Protein AF-A0A1Y1RI11-F1 (afdb_monomer)

Mean predicted aligned error: 17.55 Å

Sequence (446 aa):
MIKKERLPDEAIFAWRTIQKQFAYPVNALGKRIDPAKKSAVAHWKRYGIDHYLDRSLVKKFEADLKRKKKKLIIFSQAVTIPAIAFLLFLLVAFSGSVRDREPRSDSVYPLYSSSYISKCQSLSRAYLTENLISPSPEKEDATGLWHYPALALVSRLTGRELILYERHQPYRRTFKNISEMTGLDGYYFAALFHAESDLRHTVLTSNGKEKLLRSPMNAIGVSQVTQIALDHLNQEIDFYREVIAKREQIRHSYAITGDLDFVEELAKGVGARFIISALAQSASATKRENIDEASDLPEKYRRDPLHLNFRGLTNSEDLCVEISRRLDILRILIGGDQVDMDLLTQDASYAIKVGAAYFYLDYMTLQAAFPQYEEAIVLEMAINSYNAGRGGILRLVDHHGDGWRKYRYKETQIHWNRFNAALNSLKTIEQKLRLPGQSENVVAND

Solvent-accessible surface area (backbone atoms only — not comparable to full-atom values): 25902 Å² total; per-residue (Å²): 140,81,82,86,73,80,76,54,69,68,58,54,51,51,50,53,52,48,52,64,70,65,67,62,80,91,79,76,76,98,75,78,89,55,70,65,61,58,49,50,56,54,52,36,65,74,68,60,51,65,82,80,48,65,68,70,58,55,53,52,54,54,51,52,53,54,55,54,53,60,55,51,55,60,56,44,61,73,52,51,56,61,52,51,54,52,52,53,52,52,54,65,70,58,70,78,76,84,83,90,81,82,90,77,88,77,73,97,63,88,76,75,48,74,66,53,55,50,48,51,53,50,50,55,49,50,55,50,58,72,73,55,85,67,90,73,84,89,72,90,52,97,81,74,71,73,78,72,66,60,69,74,42,58,66,71,46,52,76,67,48,44,54,52,47,64,53,42,58,89,43,48,66,60,31,48,54,50,15,72,70,70,74,46,66,32,58,57,57,54,11,46,24,33,44,65,38,67,52,29,32,54,40,73,44,99,87,69,45,79,38,71,32,62,48,101,78,54,16,41,24,18,34,46,49,29,63,69,56,53,54,50,47,35,49,51,45,50,46,47,53,50,43,60,59,46,39,57,51,46,27,52,50,33,69,72,66,74,42,64,69,62,41,50,65,73,44,62,93,55,35,50,67,52,51,47,25,34,42,72,72,28,91,73,56,78,49,66,71,59,55,57,61,51,64,55,39,52,72,80,42,66,81,41,75,71,38,35,57,46,62,70,56,85,52,44,67,62,43,54,53,48,48,52,51,51,45,51,48,39,28,64,39,43,71,43,80,52,78,53,67,66,51,42,70,72,34,52,69,51,21,43,28,42,33,48,38,52,44,49,53,44,32,51,30,47,41,24,65,42,70,89,53,55,66,74,57,36,50,51,49,25,59,42,14,70,73,61,36,55,73,52,46,53,52,37,38,75,76,43,49,93,58,26,78,80,73,55,55,70,66,43,52,52,40,52,53,40,22,52,55,39,38,54,43,52,54,49,51,53,62,60,59,54,59,93,83,71,64,82,82,67,76,84,72,131

Structure (mmCIF, N/CA/C/O backbone):
data_AF-A0A1Y1RI11-F1
#
_entry.id   AF-A0A1Y1RI11-F1
#
loop_
_atom_site.group_PDB
_atom_site.id
_atom_site.type_symbol
_atom_site.label_atom_id
_atom_site.label_alt_id
_atom_site.label_comp_id
_atom_site.label_asym_id
_atom_site.label_entity_id
_atom_site.label_seq_id
_atom_site.pdbx_PDB_ins_code
_atom_site.Cartn_x
_atom_site.Cartn_y
_atom_site.Cartn_z
_atom_site.occupancy
_atom_site.B_iso_or_equiv
_atom_site.auth_seq_id
_atom_site.auth_comp_id
_atom_site.auth_asym_id
_atom_site.auth_atom_id
_atom_site.pdbx_PDB_model_num
ATOM 1 N N . MET A 1 1 ? -13.666 36.181 -44.962 1.00 31.64 1 MET A N 1
ATOM 2 C CA . MET A 1 1 ? -12.628 35.171 -44.659 1.00 31.64 1 MET A CA 1
ATOM 3 C C . MET A 1 1 ? -11.945 35.552 -43.356 1.00 31.64 1 MET A C 1
ATOM 5 O O . MET A 1 1 ? -11.153 36.481 -43.354 1.00 31.64 1 MET A O 1
ATOM 9 N N . ILE A 1 2 ? -12.294 34.896 -42.249 1.00 28.05 2 ILE A N 1
ATOM 10 C CA . ILE A 1 2 ? -11.611 35.061 -40.958 1.00 28.05 2 ILE A CA 1
ATOM 11 C C . ILE A 1 2 ? -10.685 33.851 -40.812 1.00 28.05 2 ILE A C 1
ATOM 13 O O . ILE A 1 2 ? -11.147 32.715 -40.930 1.00 28.05 2 ILE A O 1
ATOM 17 N N . LYS A 1 3 ? -9.379 34.089 -40.643 1.00 29.19 3 LYS A N 1
ATOM 18 C CA . LYS A 1 3 ? -8.379 33.034 -40.431 1.00 29.19 3 LYS A CA 1
ATOM 19 C C . LYS A 1 3 ? -8.726 32.285 -39.138 1.00 29.19 3 LYS A C 1
ATOM 21 O O . LYS A 1 3 ? -8.859 32.905 -38.089 1.00 29.19 3 LYS A O 1
ATOM 26 N N . LYS A 1 4 ? -8.892 30.959 -39.215 1.00 36.41 4 LYS A N 1
ATOM 27 C CA . LYS A 1 4 ? -8.942 30.086 -38.033 1.00 36.41 4 LYS A CA 1
ATOM 28 C C . LYS A 1 4 ? -7.535 30.029 -37.442 1.00 36.41 4 LYS A C 1
ATOM 30 O O . LYS A 1 4 ? -6.743 29.172 -37.820 1.00 36.41 4 LYS A O 1
ATOM 35 N N . GLU A 1 5 ? -7.213 30.966 -36.561 1.00 40.72 5 GLU A N 1
ATOM 36 C CA . GLU A 1 5 ? -6.027 30.843 -35.722 1.00 40.72 5 GLU A CA 1
ATOM 37 C C . GLU A 1 5 ? -6.281 29.771 -34.661 1.00 40.72 5 GLU A C 1
ATOM 39 O O . GLU A 1 5 ? -7.338 29.711 -34.027 1.00 40.72 5 GLU A O 1
ATOM 44 N N . ARG A 1 6 ? -5.324 28.849 -34.552 1.00 42.50 6 ARG A N 1
ATOM 45 C CA . ARG A 1 6 ? -5.331 27.757 -33.582 1.00 42.50 6 ARG A CA 1
ATOM 46 C C . ARG A 1 6 ? -5.180 28.386 -32.196 1.00 42.50 6 ARG A C 1
ATOM 48 O O . ARG A 1 6 ? -4.258 29.169 -31.987 1.00 42.50 6 ARG A O 1
ATOM 55 N N . LEU A 1 7 ? -6.090 28.077 -31.272 1.00 45.81 7 LEU A N 1
ATOM 56 C CA . LEU A 1 7 ? -5.957 28.524 -29.884 1.00 45.81 7 LEU A CA 1
ATOM 57 C C . LEU A 1 7 ? -4.651 27.957 -29.291 1.00 45.81 7 LEU A C 1
ATOM 59 O O . LEU A 1 7 ? -4.370 26.784 -29.547 1.00 45.81 7 LEU A O 1
ATOM 63 N N . PRO A 1 8 ? -3.887 28.740 -28.505 1.00 51.34 8 PRO A N 1
ATOM 64 C CA . PRO A 1 8 ? -2.728 28.235 -27.773 1.00 51.34 8 PRO A CA 1
ATOM 65 C C . PRO A 1 8 ? -3.121 27.065 -26.869 1.00 51.34 8 PRO A C 1
ATOM 67 O O . PRO A 1 8 ? -4.218 27.056 -26.295 1.00 51.34 8 PRO A O 1
ATOM 70 N N . ASP A 1 9 ? -2.230 26.089 -26.717 1.00 45.44 9 ASP A N 1
ATOM 71 C CA . ASP A 1 9 ? -2.504 24.871 -25.952 1.00 45.44 9 ASP A CA 1
ATOM 72 C C . ASP A 1 9 ? -2.841 25.173 -24.480 1.00 45.44 9 ASP A C 1
ATOM 74 O O . ASP A 1 9 ? -3.672 24.481 -23.883 1.00 45.44 9 ASP A O 1
ATOM 78 N N . GLU A 1 10 ? -2.328 26.274 -23.912 1.00 43.97 10 GLU A N 1
ATOM 79 C CA . GLU A 1 10 ? -2.696 26.705 -22.559 1.00 43.97 10 GLU A CA 1
ATOM 80 C C . GLU A 1 10 ? -4.159 27.169 -22.461 1.00 43.97 10 GLU A C 1
ATOM 82 O O . GLU A 1 10 ? -4.822 26.938 -21.445 1.00 43.97 10 GLU A O 1
ATOM 87 N N . ALA A 1 11 ? -4.707 27.771 -23.522 1.00 42.78 11 ALA A N 1
ATOM 88 C CA . ALA A 1 11 ? -6.108 28.191 -23.578 1.00 42.78 11 ALA A CA 1
ATOM 89 C C . ALA A 1 11 ? -7.049 26.984 -23.724 1.00 42.78 11 ALA A C 1
ATOM 91 O O . ALA A 1 11 ? -8.118 26.944 -23.106 1.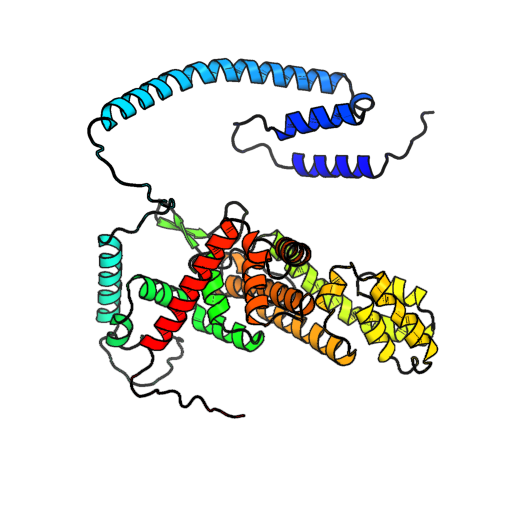00 42.78 11 ALA A O 1
ATOM 92 N N . ILE A 1 12 ? -6.629 25.963 -24.478 1.00 46.91 12 ILE A N 1
ATOM 93 C CA . ILE A 1 12 ? -7.351 24.688 -24.609 1.00 46.91 12 ILE A CA 1
ATOM 94 C C . ILE A 1 12 ? -7.341 23.932 -23.272 1.00 46.91 12 ILE A C 1
ATOM 96 O O . ILE A 1 12 ? -8.374 23.405 -22.844 1.00 46.91 12 ILE A O 1
ATOM 100 N N . PHE A 1 13 ? -6.203 23.913 -22.575 1.00 46.53 13 PHE A N 1
ATOM 101 C CA . PHE A 1 13 ? -6.060 23.295 -21.258 1.00 46.53 13 PHE A CA 1
ATOM 102 C C . PHE A 1 13 ? -6.915 23.993 -20.188 1.00 46.53 13 PHE A C 1
ATOM 104 O O . PHE A 1 13 ? -7.648 23.332 -19.442 1.00 46.53 13 PHE A O 1
ATOM 111 N N . ALA A 1 14 ? -6.903 25.329 -20.154 1.00 45.78 14 ALA A N 1
ATOM 112 C CA . ALA A 1 14 ? -7.751 26.114 -19.259 1.00 45.78 14 ALA A CA 1
ATOM 113 C C . ALA A 1 14 ? -9.247 25.873 -19.535 1.00 45.78 14 ALA A C 1
ATOM 115 O O . ALA A 1 14 ? -10.022 25.652 -18.602 1.00 45.78 14 ALA A O 1
ATOM 116 N N . TRP A 1 15 ? -9.654 25.822 -20.809 1.00 42.56 15 TRP A N 1
ATOM 117 C CA . TRP A 1 15 ? -11.036 25.535 -21.208 1.00 42.56 15 TRP A CA 1
ATOM 118 C C . TRP A 1 15 ? -11.504 24.136 -20.776 1.00 42.56 15 TRP A C 1
ATOM 120 O O . TRP A 1 15 ? -12.591 23.989 -20.212 1.00 42.56 15 TRP A O 1
ATOM 130 N N . ARG A 1 16 ? -10.669 23.105 -20.958 1.00 47.16 16 ARG A N 1
ATOM 131 C CA . ARG A 1 16 ? -10.966 21.728 -20.517 1.00 47.16 16 ARG A CA 1
ATOM 132 C C . ARG A 1 16 ? -11.053 21.604 -18.994 1.00 47.16 16 ARG A C 1
ATOM 134 O O . ARG A 1 16 ? -11.902 20.876 -18.481 1.00 47.16 16 ARG A O 1
ATOM 141 N N . THR A 1 17 ? -10.218 22.345 -18.270 1.00 45.75 17 THR A N 1
ATOM 142 C CA . THR A 1 17 ? -10.241 22.396 -16.799 1.00 45.75 17 THR A CA 1
ATOM 143 C C . THR A 1 17 ? -11.534 23.037 -16.286 1.00 45.75 17 THR A C 1
ATOM 145 O O . THR A 1 17 ? -12.145 22.539 -15.341 1.00 45.75 17 THR A O 1
ATOM 148 N N . ILE A 1 18 ? -12.014 24.080 -16.969 1.00 43.62 18 ILE A N 1
ATOM 149 C CA . ILE A 1 18 ? -13.306 24.718 -16.693 1.00 43.62 18 ILE A CA 1
ATOM 150 C C . ILE A 1 18 ? -14.457 23.747 -16.990 1.00 43.62 18 ILE A C 1
ATOM 152 O O . ILE A 1 18 ? -15.299 23.532 -16.124 1.00 43.62 18 ILE A O 1
ATOM 156 N N . GLN A 1 19 ? -14.488 23.079 -18.147 1.00 44.44 19 GLN A N 1
ATOM 157 C CA . GLN A 1 19 ? -15.544 22.095 -18.434 1.00 44.44 19 GLN A CA 1
ATOM 158 C C . GLN A 1 19 ? -15.631 20.994 -17.363 1.00 44.44 19 GLN A C 1
ATOM 160 O O . GLN A 1 19 ? -16.733 20.659 -16.933 1.00 44.44 19 GLN A O 1
ATOM 165 N N . LYS A 1 20 ? -14.491 20.504 -16.856 1.00 46.25 20 LYS A N 1
ATOM 166 C CA . LYS A 1 20 ? -14.454 19.526 -15.754 1.00 46.25 20 LYS A CA 1
ATOM 167 C C . LYS A 1 20 ? -15.007 20.072 -14.433 1.00 46.25 20 LYS A C 1
ATOM 169 O O . LYS A 1 20 ? -15.707 19.350 -13.731 1.00 46.25 20 LYS A O 1
ATOM 174 N N . GLN A 1 21 ? -14.738 21.333 -14.096 1.00 43.34 21 GLN A N 1
ATOM 175 C CA . GLN A 1 21 ? -15.243 21.943 -12.857 1.00 43.34 21 GLN A CA 1
ATOM 176 C C . GLN A 1 21 ? -16.734 22.311 -12.924 1.00 43.34 21 GLN A C 1
ATOM 178 O O . GLN A 1 21 ? -17.400 22.362 -11.892 1.00 43.34 21 GLN A O 1
ATOM 183 N N . PHE A 1 22 ? -17.271 22.550 -14.123 1.00 40.81 22 PHE A N 1
ATOM 184 C CA . PHE A 1 22 ? -18.671 22.933 -14.334 1.00 40.81 22 PHE A CA 1
ATOM 185 C C . PHE A 1 22 ? -19.595 21.763 -14.727 1.00 40.81 22 PHE A C 1
ATOM 187 O O . PHE A 1 22 ? -20.806 21.962 -14.786 1.00 40.81 22 PHE A O 1
ATOM 194 N N . ALA A 1 23 ? -19.066 20.551 -14.941 1.00 35.94 23 ALA A N 1
ATOM 195 C CA . ALA A 1 23 ? -19.843 19.346 -15.265 1.00 35.94 23 ALA A CA 1
ATOM 196 C C . ALA A 1 23 ? -20.530 18.672 -14.055 1.00 35.94 23 ALA A C 1
ATOM 198 O O . ALA A 1 23 ? -21.203 17.656 -14.221 1.00 35.94 23 ALA A O 1
ATOM 199 N N . TYR A 1 24 ? -20.410 19.222 -12.841 1.00 33.16 24 TYR A N 1
ATOM 200 C CA . TYR A 1 24 ? -21.160 18.726 -11.683 1.00 33.16 24 TYR A CA 1
ATOM 201 C C . TYR A 1 24 ? -22.627 19.184 -11.741 1.00 33.16 24 TYR A C 1
ATOM 203 O O . TYR A 1 24 ? -22.880 20.390 -11.850 1.00 33.16 24 TYR A O 1
ATOM 211 N N . PRO A 1 25 ? -23.614 18.274 -11.626 1.00 33.16 25 PRO A N 1
ATOM 212 C CA . PRO A 1 25 ? -25.012 18.664 -11.610 1.00 33.16 25 PRO A CA 1
ATOM 213 C C . PRO A 1 25 ? -25.291 19.523 -10.375 1.00 33.16 25 PRO A C 1
ATOM 215 O O . PRO A 1 25 ? -25.097 19.121 -9.226 1.00 33.16 25 PRO A O 1
ATOM 218 N N . VAL A 1 26 ? -25.757 20.742 -10.640 1.00 33.34 26 VAL A N 1
ATOM 219 C CA . VAL A 1 26 ? -26.271 21.693 -9.657 1.00 33.34 26 VAL A CA 1
ATOM 220 C C . VAL A 1 26 ? -27.550 21.109 -9.072 1.00 33.34 26 VAL A C 1
ATOM 222 O O . VAL A 1 26 ? -28.627 21.393 -9.570 1.00 33.34 26 VAL A O 1
ATOM 225 N N . ASN A 1 27 ? -27.428 20.269 -8.048 1.00 36.31 27 ASN A N 1
ATOM 226 C CA . ASN A 1 27 ? -28.519 19.897 -7.150 1.00 36.31 27 ASN A CA 1
ATOM 227 C C . ASN A 1 27 ? -27.960 19.350 -5.829 1.00 36.31 27 ASN A C 1
ATOM 229 O O . ASN A 1 27 ? -28.161 18.198 -5.474 1.00 36.31 27 ASN A O 1
ATOM 233 N N . ALA A 1 28 ? -27.262 20.201 -5.079 1.00 30.55 28 ALA A N 1
ATOM 234 C CA . ALA A 1 28 ? -27.212 20.106 -3.622 1.00 30.55 28 ALA A CA 1
ATOM 235 C C . ALA A 1 28 ? -26.715 21.433 -3.036 1.00 30.55 28 ALA A C 1
ATOM 237 O O . ALA A 1 28 ? -25.618 21.890 -3.334 1.00 30.55 28 ALA A O 1
ATOM 238 N N . LEU A 1 29 ? -27.542 22.025 -2.173 1.00 28.88 29 LEU A N 1
ATOM 239 C CA . LEU A 1 29 ? -27.192 23.067 -1.203 1.00 28.88 29 LEU A CA 1
ATOM 240 C C . LEU A 1 29 ? -26.699 24.404 -1.779 1.00 28.88 29 LEU A C 1
ATOM 242 O O . LEU A 1 29 ? -25.514 24.720 -1.862 1.00 28.88 29 LEU A O 1
ATOM 246 N N . GLY A 1 30 ? -27.668 25.286 -2.029 1.00 35.22 30 GLY A N 1
ATOM 247 C CA . GLY A 1 30 ? -27.414 26.717 -2.057 1.00 35.22 30 GLY A CA 1
ATOM 248 C C . GLY A 1 30 ? -26.864 27.187 -0.712 1.00 35.22 30 GLY A C 1
ATOM 249 O O . GLY A 1 30 ? -27.616 27.297 0.249 1.00 35.22 30 GLY A O 1
ATOM 250 N N . LYS A 1 31 ? -25.563 27.477 -0.651 1.00 43.19 31 LYS A N 1
ATOM 251 C CA . LYS A 1 31 ? -24.920 28.414 0.283 1.00 43.19 31 LYS A CA 1
ATOM 252 C C . LYS A 1 31 ? -23.450 28.571 -0.120 1.00 43.19 31 LYS A C 1
ATOM 254 O O . LYS A 1 31 ? -22.761 27.591 -0.348 1.00 43.19 31 LYS A O 1
ATOM 259 N N . ARG A 1 32 ? -22.997 29.830 -0.124 1.00 38.59 32 ARG A N 1
ATOM 260 C CA . ARG A 1 32 ? -21.660 30.352 -0.480 1.00 38.59 32 ARG A CA 1
ATOM 261 C C . ARG A 1 32 ? -21.431 30.605 -1.975 1.00 38.59 32 ARG A C 1
ATOM 263 O O . ARG A 1 32 ? -21.347 29.712 -2.807 1.00 38.59 32 ARG A O 1
ATOM 270 N N . ILE A 1 33 ? -21.303 31.892 -2.300 1.00 38.97 33 ILE A N 1
ATOM 271 C CA . ILE A 1 33 ? -20.637 32.341 -3.522 1.00 38.97 33 ILE A CA 1
ATOM 272 C C . ILE A 1 33 ? -19.152 32.044 -3.311 1.00 38.97 33 ILE A C 1
ATOM 274 O O . ILE A 1 33 ? -18.509 32.660 -2.465 1.00 38.97 33 ILE A O 1
ATOM 278 N N . ASP A 1 34 ? -18.671 31.051 -4.041 1.00 49.34 34 ASP A N 1
ATOM 279 C CA . ASP A 1 34 ? -17.323 30.501 -3.983 1.00 49.34 34 ASP A CA 1
ATOM 280 C C . ASP A 1 34 ? -16.234 31.569 -4.273 1.00 49.34 34 ASP A C 1
ATOM 282 O O . ASP A 1 34 ? -16.323 32.259 -5.299 1.00 49.34 34 ASP A O 1
ATOM 286 N N . PRO A 1 35 ? -15.205 31.729 -3.412 1.00 43.28 35 PRO A N 1
ATOM 287 C CA . PRO A 1 35 ? -14.002 32.520 -3.695 1.00 43.28 35 PRO A CA 1
ATOM 288 C C . PRO A 1 35 ? -13.343 32.181 -5.041 1.00 43.28 35 PRO A C 1
ATOM 290 O O . PRO A 1 35 ? -12.805 33.079 -5.698 1.00 43.28 35 PRO A O 1
ATOM 293 N N . ALA A 1 36 ? -13.471 30.934 -5.511 1.00 44.22 36 ALA A N 1
ATOM 294 C CA . ALA A 1 36 ? -12.969 30.494 -6.811 1.00 44.22 36 ALA A CA 1
ATOM 295 C C . ALA A 1 36 ? -13.606 31.260 -7.983 1.00 44.22 36 ALA A C 1
ATOM 297 O O . ALA A 1 36 ? -12.932 31.554 -8.968 1.00 44.22 36 ALA A O 1
ATOM 298 N N . LYS A 1 37 ? -14.871 31.693 -7.864 1.00 44.69 37 LYS A N 1
ATOM 299 C CA . LYS A 1 37 ? -15.561 32.449 -8.928 1.00 44.69 37 LYS A CA 1
ATOM 300 C C . LYS A 1 37 ? -15.067 33.889 -9.052 1.00 44.69 37 LYS A C 1
ATOM 302 O O . LYS A 1 37 ? -15.030 34.426 -10.154 1.00 44.69 37 LYS A O 1
ATOM 307 N N . LYS A 1 38 ? -14.660 34.520 -7.944 1.00 47.56 38 LYS A N 1
ATOM 308 C CA . LYS A 1 38 ? -14.010 35.844 -7.986 1.00 47.56 38 LYS A CA 1
ATOM 309 C C . LYS A 1 38 ? -12.581 35.747 -8.516 1.00 47.56 38 LYS A C 1
ATOM 311 O O . LYS A 1 38 ? -12.176 36.612 -9.287 1.00 47.56 38 LYS A O 1
ATOM 316 N N . SER A 1 39 ? -11.862 34.688 -8.136 1.00 50.56 39 SER A N 1
ATOM 317 C CA . SER A 1 39 ? -10.521 34.394 -8.646 1.00 50.56 39 SER A CA 1
ATOM 318 C C . SER A 1 39 ? -10.540 34.151 -10.158 1.00 50.56 39 SER A C 1
ATOM 320 O O . SER A 1 39 ? -9.776 34.781 -10.877 1.00 50.56 39 SER A O 1
ATOM 322 N N . ALA A 1 40 ? -11.494 33.363 -10.667 1.00 46.81 40 ALA A N 1
ATOM 323 C CA . ALA A 1 40 ? -11.649 33.097 -12.097 1.00 46.81 40 ALA A CA 1
ATOM 324 C C . ALA A 1 40 ? -11.901 34.372 -12.921 1.00 46.81 40 ALA A C 1
ATOM 326 O O . ALA A 1 40 ? -11.272 34.559 -13.954 1.00 46.81 40 ALA A O 1
ATOM 327 N N . VAL A 1 41 ? -12.743 35.299 -12.447 1.00 48.81 41 VAL A N 1
ATOM 328 C CA . VAL A 1 41 ? -12.997 36.575 -13.149 1.00 48.81 41 VAL A CA 1
ATOM 329 C C . VAL A 1 41 ? -11.770 37.499 -13.127 1.00 48.81 41 VAL A C 1
ATOM 331 O O . VAL A 1 41 ? -11.482 38.160 -14.125 1.00 48.81 41 VAL A O 1
ATOM 334 N N . ALA A 1 42 ? -11.024 37.538 -12.018 1.00 53.44 42 ALA A N 1
ATOM 335 C CA . ALA A 1 42 ? -9.758 38.272 -11.947 1.00 53.44 42 ALA A CA 1
ATOM 336 C C . ALA A 1 42 ? -8.693 37.647 -12.868 1.00 53.44 42 ALA A C 1
ATOM 338 O O . ALA A 1 42 ? -7.952 38.363 -13.540 1.00 53.44 42 ALA A O 1
ATOM 339 N N . HIS A 1 43 ? -8.673 36.316 -12.954 1.00 45.50 43 HIS A N 1
ATOM 340 C CA . HIS A 1 43 ? -7.802 35.556 -13.839 1.00 45.50 43 HIS A CA 1
ATOM 341 C C . HIS A 1 43 ? -8.185 35.742 -15.317 1.00 45.50 43 HIS A C 1
ATOM 343 O O . HIS A 1 43 ? -7.300 35.855 -16.150 1.00 45.50 43 HIS A O 1
ATOM 349 N N . TRP A 1 44 ? -9.468 35.866 -15.669 1.00 50.03 44 TRP A N 1
ATOM 350 C CA . TRP A 1 44 ? -9.899 36.150 -17.046 1.00 50.03 44 TRP A CA 1
ATOM 351 C C . TRP A 1 44 ? -9.432 37.520 -17.537 1.00 50.03 44 TRP A C 1
ATOM 353 O O . TRP A 1 44 ? -8.896 37.625 -18.638 1.00 50.03 44 TRP A O 1
ATOM 363 N N . LYS A 1 45 ? -9.572 38.553 -16.696 1.00 49.41 45 LYS A N 1
ATOM 364 C CA . LYS A 1 45 ? -9.116 39.915 -17.018 1.00 49.41 45 LYS A CA 1
ATOM 365 C C . LYS A 1 45 ? -7.597 40.014 -17.129 1.00 49.41 45 LYS A C 1
ATOM 367 O O . LYS A 1 45 ? -7.094 40.780 -17.940 1.00 49.41 45 LYS A O 1
ATOM 372 N N . ARG A 1 46 ? -6.862 39.227 -16.337 1.00 50.03 46 ARG A N 1
ATOM 373 C CA . ARG A 1 46 ? -5.392 39.219 -16.345 1.00 50.03 46 ARG A CA 1
ATOM 374 C C . ARG A 1 46 ? -4.792 38.688 -17.655 1.00 50.03 46 ARG A C 1
ATOM 376 O O . ARG A 1 46 ? -3.672 39.064 -17.973 1.00 50.03 46 ARG A O 1
ATOM 383 N N . TYR A 1 47 ? -5.520 37.855 -18.404 1.00 44.81 47 TYR A N 1
ATOM 384 C CA . TYR A 1 47 ? -5.035 37.221 -19.641 1.00 44.81 47 TYR A CA 1
ATOM 385 C C . TYR A 1 47 ? -5.804 37.661 -20.902 1.00 44.81 47 TYR A C 1
ATOM 387 O O . TYR A 1 47 ? -5.696 37.012 -21.937 1.00 44.81 47 TYR A O 1
ATOM 395 N N . GLY A 1 48 ? -6.594 38.742 -20.836 1.00 41.62 48 GLY A N 1
ATOM 396 C CA . GLY A 1 48 ? -7.271 39.326 -22.007 1.00 41.62 48 GLY A CA 1
ATOM 397 C C . GLY A 1 48 ? -8.320 38.425 -22.678 1.00 41.62 48 GLY A C 1
ATOM 398 O O . GLY A 1 48 ? -8.660 38.623 -23.844 1.00 41.62 48 GLY A O 1
ATOM 399 N N . ILE A 1 49 ? -8.829 37.413 -21.963 1.00 46.31 49 ILE A N 1
ATOM 400 C CA . ILE A 1 49 ? -9.783 36.418 -22.493 1.00 46.31 49 ILE A CA 1
ATOM 401 C C . ILE A 1 49 ? -11.174 37.041 -22.717 1.00 46.31 49 ILE A C 1
ATOM 403 O O . ILE A 1 49 ? -11.974 36.552 -23.513 1.00 46.31 49 ILE A O 1
ATOM 407 N N . ASP A 1 50 ? -11.461 38.163 -22.060 1.00 49.22 50 ASP A N 1
ATOM 408 C CA . ASP A 1 50 ? -12.700 38.929 -22.190 1.00 49.22 50 ASP A CA 1
ATOM 409 C C . ASP A 1 50 ? -12.937 39.492 -23.600 1.00 49.22 50 ASP A C 1
ATOM 411 O O . ASP A 1 50 ? -14.088 39.731 -23.970 1.00 49.22 50 ASP A O 1
ATOM 415 N N . HIS A 1 51 ? -11.891 39.623 -24.420 1.00 44.22 51 HIS A N 1
ATOM 416 C CA . HIS A 1 51 ? -12.008 40.005 -25.829 1.00 44.22 51 HIS A CA 1
ATOM 417 C C . HIS A 1 51 ? -12.634 38.922 -26.724 1.00 44.22 51 HIS A C 1
ATOM 419 O O . HIS A 1 51 ? -13.120 39.246 -27.807 1.00 44.22 51 HIS A O 1
ATOM 425 N N . TYR A 1 52 ? -12.669 37.666 -26.267 1.00 39.16 52 TYR A N 1
ATOM 426 C CA . TYR A 1 52 ? -13.164 36.513 -27.032 1.00 39.16 52 TYR A CA 1
ATOM 427 C C . TYR A 1 52 ? -14.546 36.019 -26.581 1.00 39.16 52 TYR A C 1
ATOM 429 O O . TYR A 1 52 ? -15.084 35.071 -27.152 1.00 39.16 52 TYR A O 1
ATOM 437 N N . LEU A 1 53 ? -15.138 36.650 -25.562 1.00 42.94 53 LEU A N 1
ATOM 438 C CA . LEU A 1 53 ? -16.442 36.279 -25.015 1.00 42.94 53 LEU A CA 1
ATOM 439 C C . LEU A 1 53 ? -17.526 37.266 -25.463 1.00 42.94 53 LEU A C 1
ATOM 441 O O . LEU A 1 53 ? -17.337 38.482 -25.449 1.00 42.94 53 LEU A O 1
ATOM 445 N N . ASP A 1 54 ? -18.699 36.742 -25.819 1.00 46.91 54 ASP A N 1
ATOM 446 C CA . ASP A 1 54 ? -19.866 37.554 -26.167 1.00 46.91 54 ASP A CA 1
ATOM 447 C C . ASP A 1 54 ? -20.240 38.485 -24.994 1.00 46.91 54 ASP A C 1
ATOM 449 O O . ASP A 1 54 ? -20.618 38.048 -23.898 1.00 46.91 54 ASP A O 1
ATOM 453 N N . ARG A 1 55 ? -20.145 39.801 -25.229 1.00 44.41 55 ARG A N 1
ATOM 454 C CA . ARG A 1 55 ? -20.407 40.856 -24.234 1.00 44.41 55 ARG A CA 1
ATOM 455 C C . ARG A 1 55 ? -21.817 40.780 -23.637 1.00 44.41 55 ARG A C 1
ATOM 457 O O . ARG A 1 55 ? -22.028 41.283 -22.530 1.00 44.41 55 ARG A O 1
ATOM 464 N N . SER A 1 56 ? -22.780 40.172 -24.332 1.00 42.81 56 SER A N 1
ATOM 465 C CA . SER A 1 56 ? -24.143 39.984 -23.826 1.00 42.81 56 SER A CA 1
ATOM 466 C C . SER A 1 56 ? -24.203 38.963 -22.679 1.00 42.81 56 SER A C 1
ATOM 468 O O . SER A 1 56 ? -24.896 39.196 -21.682 1.00 42.81 56 SER A O 1
ATOM 470 N N . LEU A 1 57 ? -23.406 37.889 -22.748 1.00 44.84 57 LEU A N 1
ATOM 471 C CA . LEU A 1 57 ? -23.316 36.848 -21.719 1.00 44.84 57 LEU A CA 1
ATOM 472 C C . LEU A 1 57 ? -22.613 37.354 -20.457 1.00 44.84 57 LEU A C 1
ATOM 474 O O . LEU A 1 57 ? -23.084 37.098 -19.346 1.00 44.84 57 LEU A O 1
ATOM 478 N N . VAL A 1 58 ? -21.547 38.145 -20.618 1.00 46.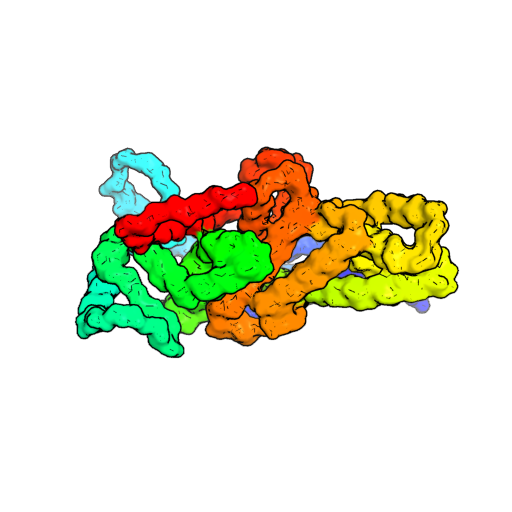34 58 VAL A N 1
ATOM 479 C CA . VAL A 1 58 ? -20.827 38.766 -19.494 1.00 46.34 58 VAL A CA 1
ATOM 480 C C . VAL A 1 58 ? -21.744 39.726 -18.723 1.00 46.34 58 VAL A C 1
ATOM 482 O O . VAL A 1 58 ? -21.857 39.625 -17.500 1.00 46.34 58 VAL A O 1
ATOM 485 N N . LYS A 1 59 ? -22.496 40.589 -19.424 1.00 51.19 59 LYS A N 1
ATOM 486 C CA . LYS A 1 59 ? -23.463 41.509 -18.791 1.00 51.19 59 LYS A CA 1
ATOM 487 C C . LYS A 1 59 ? -24.600 40.775 -18.073 1.00 51.19 59 LYS A C 1
ATOM 489 O O . LYS A 1 59 ? -25.016 41.199 -16.992 1.00 51.19 59 LYS A O 1
ATOM 494 N N . LYS A 1 60 ? -25.093 39.667 -18.638 1.00 49.78 60 LYS A N 1
ATOM 495 C CA . LYS A 1 60 ? -26.137 38.834 -18.016 1.00 49.78 60 LYS A CA 1
ATOM 496 C C . LYS A 1 60 ? -25.630 38.178 -16.724 1.00 49.78 60 LYS A C 1
ATOM 498 O O . LYS A 1 60 ? -26.332 38.189 -15.714 1.00 49.78 60 LYS A O 1
ATOM 503 N N . PHE A 1 61 ? -24.384 37.702 -16.721 1.00 44.41 61 PHE A N 1
ATOM 504 C CA . PHE A 1 61 ? -23.734 37.109 -15.549 1.00 44.41 61 PHE A CA 1
ATOM 505 C C . PHE A 1 61 ? -23.494 38.126 -14.417 1.00 44.41 61 PHE A C 1
ATOM 507 O O . PHE A 1 61 ? -23.770 37.846 -13.246 1.00 44.41 61 PHE A O 1
ATOM 514 N N . GLU A 1 62 ? -23.047 39.341 -14.747 1.00 50.56 62 GLU A N 1
ATOM 515 C CA . GLU A 1 62 ? -22.863 40.423 -13.769 1.00 50.56 62 GLU A CA 1
ATOM 516 C C . GLU A 1 62 ? -24.192 40.897 -13.150 1.00 50.56 62 GLU A C 1
ATOM 518 O O . GLU A 1 62 ? -24.264 41.164 -11.942 1.00 50.56 62 GLU A O 1
ATOM 523 N N . ALA A 1 63 ? -25.266 40.960 -13.945 1.00 57.53 63 ALA A N 1
ATOM 524 C CA . ALA A 1 63 ? -26.604 41.312 -13.470 1.00 57.53 63 ALA A CA 1
ATOM 525 C C . ALA A 1 63 ? -27.164 40.269 -12.481 1.00 57.53 63 ALA A C 1
ATOM 527 O O . ALA A 1 63 ? -27.725 40.636 -11.439 1.00 57.53 63 ALA A O 1
ATOM 528 N N . ASP A 1 64 ? -26.946 38.979 -12.749 1.00 49.41 64 ASP A N 1
ATOM 529 C CA . ASP A 1 64 ? -27.355 37.883 -11.864 1.00 49.41 64 ASP A CA 1
ATOM 530 C C . ASP A 1 64 ? -26.580 37.870 -10.539 1.00 49.41 64 ASP A C 1
ATOM 532 O O . ASP A 1 64 ? -27.165 37.641 -9.471 1.00 49.41 64 ASP A O 1
ATOM 536 N N . LEU A 1 65 ? -25.284 38.201 -10.566 1.00 47.19 65 LEU A N 1
ATOM 537 C CA . LEU A 1 65 ? -24.479 38.382 -9.354 1.00 47.19 65 LEU A CA 1
ATOM 538 C C . LEU A 1 65 ? -24.990 39.551 -8.495 1.00 47.19 65 LEU A C 1
ATOM 540 O O . LEU A 1 65 ? -25.107 39.408 -7.272 1.00 47.19 65 LEU A O 1
ATOM 544 N N . LYS A 1 66 ? -25.363 40.684 -9.109 1.00 50.38 66 LYS A N 1
ATOM 545 C CA . LYS A 1 66 ? -25.956 41.831 -8.394 1.00 50.38 66 LYS A CA 1
ATOM 546 C C . LYS A 1 66 ? -27.315 41.491 -7.769 1.00 50.38 66 LYS A C 1
ATOM 548 O O . LYS A 1 66 ? -27.542 41.833 -6.606 1.00 50.38 66 LYS A O 1
ATOM 553 N N . ARG A 1 67 ? -28.198 40.773 -8.479 1.00 48.78 67 ARG A N 1
ATOM 554 C CA . ARG A 1 67 ? -29.505 40.335 -7.941 1.00 48.78 67 ARG A CA 1
ATOM 555 C C . ARG A 1 67 ? -29.361 39.374 -6.760 1.00 48.78 67 ARG A C 1
ATOM 557 O O . ARG A 1 67 ? -30.057 39.540 -5.757 1.00 48.78 67 ARG A O 1
ATOM 564 N N . LYS A 1 68 ? -28.435 38.410 -6.830 1.00 47.09 68 LYS A N 1
ATOM 565 C CA . LYS A 1 68 ? -28.190 37.451 -5.736 1.00 47.09 68 LYS A CA 1
ATOM 566 C C . LYS A 1 68 ? -27.587 38.114 -4.492 1.00 47.09 68 LYS A C 1
ATOM 568 O O . LYS A 1 68 ? -27.976 37.768 -3.379 1.00 47.09 68 LYS A O 1
ATOM 573 N N . LYS A 1 69 ? -26.721 39.123 -4.656 1.00 43.19 69 LYS A N 1
ATOM 574 C CA . LYS A 1 69 ? -26.134 39.883 -3.536 1.00 43.19 69 LYS A CA 1
ATOM 575 C C . LYS A 1 69 ? -27.185 40.690 -2.755 1.00 43.19 69 LYS A C 1
ATOM 577 O O . LYS A 1 69 ? -27.116 40.739 -1.533 1.00 43.19 69 LYS A O 1
ATOM 582 N N . LYS A 1 70 ? -28.196 41.255 -3.434 1.00 42.31 70 LYS A N 1
ATOM 583 C CA . LYS A 1 70 ? -29.271 42.042 -2.794 1.00 42.31 70 LYS A CA 1
ATOM 584 C C . LYS A 1 70 ? -30.227 41.176 -1.951 1.00 42.31 70 LYS A C 1
ATOM 586 O O . LYS A 1 70 ? -30.619 41.595 -0.869 1.00 42.31 70 LYS A O 1
ATOM 591 N N . LYS A 1 71 ? -30.530 39.942 -2.386 1.00 39.72 71 LYS A N 1
ATOM 592 C CA . LYS A 1 71 ? -31.324 38.972 -1.596 1.00 39.72 71 LYS A CA 1
ATOM 593 C C . LYS A 1 71 ? -30.573 38.435 -0.366 1.00 39.72 71 LYS A C 1
ATOM 595 O O . LYS A 1 71 ? -31.197 38.179 0.657 1.00 39.72 71 LYS A O 1
ATOM 600 N N . LEU A 1 72 ? -29.244 38.306 -0.443 1.00 35.69 72 LEU A N 1
ATOM 601 C CA . LEU A 1 72 ? -28.414 37.801 0.660 1.00 35.69 72 LEU A CA 1
ATOM 602 C C . LEU A 1 72 ? -28.332 38.782 1.847 1.00 35.69 72 LEU A C 1
ATOM 604 O O . LEU A 1 72 ? -28.261 38.348 2.991 1.00 35.69 72 LEU A O 1
ATOM 608 N N . ILE A 1 73 ? -28.371 40.094 1.581 1.00 38.97 73 ILE A N 1
ATOM 609 C CA . ILE A 1 73 ? -28.302 41.138 2.621 1.00 38.97 73 ILE A CA 1
ATOM 610 C C . ILE A 1 73 ? -29.591 41.168 3.459 1.00 38.97 73 ILE A C 1
ATOM 612 O O . ILE A 1 73 ? -29.516 41.231 4.683 1.00 38.97 73 ILE A O 1
ATOM 616 N N . ILE A 1 74 ? -30.757 41.018 2.820 1.00 42.38 74 ILE A N 1
ATOM 617 C CA . ILE A 1 74 ? -32.062 40.991 3.508 1.00 42.38 74 ILE A CA 1
ATOM 618 C C . ILE A 1 74 ? -32.196 39.726 4.375 1.00 42.38 74 ILE A C 1
ATOM 620 O O . ILE A 1 74 ? -32.659 39.795 5.509 1.00 42.38 74 ILE A O 1
ATOM 624 N N . PHE A 1 75 ? -31.722 38.573 3.885 1.00 30.52 75 PHE A N 1
ATOM 625 C CA . PHE A 1 75 ? -31.773 37.312 4.635 1.00 30.52 75 PHE A CA 1
ATOM 626 C C . PHE A 1 75 ? -30.747 37.251 5.781 1.00 30.52 75 PHE A C 1
ATOM 628 O O . PHE A 1 75 ? -30.995 36.616 6.800 1.00 30.52 75 PHE A O 1
ATOM 635 N N . SER A 1 76 ? -29.603 37.933 5.638 1.00 32.94 76 SER A N 1
ATOM 636 C CA . SER A 1 76 ? -28.604 38.049 6.703 1.00 32.94 76 SER A CA 1
ATOM 637 C C . SER A 1 76 ? -29.176 38.794 7.907 1.00 32.94 76 SER A C 1
ATOM 639 O O . SER A 1 76 ? -29.092 38.288 9.015 1.00 32.94 76 SER A O 1
ATOM 641 N N . GLN A 1 77 ? -29.807 39.953 7.715 1.00 37.09 77 GLN A N 1
ATOM 642 C CA . GLN A 1 77 ? -30.271 40.771 8.843 1.00 37.09 77 GLN A CA 1
ATOM 643 C C . GLN A 1 77 ? -31.375 40.093 9.676 1.00 37.09 77 GLN A C 1
ATOM 645 O O . GLN A 1 77 ? -31.408 40.275 10.890 1.00 37.09 77 GLN A O 1
ATOM 650 N N . ALA A 1 78 ? -32.203 39.239 9.064 1.00 38.72 78 ALA A N 1
ATOM 651 C CA . ALA A 1 78 ? -33.252 38.489 9.761 1.00 38.72 78 ALA A CA 1
ATOM 652 C C . ALA A 1 78 ? -32.732 37.317 10.622 1.00 38.72 78 ALA A C 1
ATOM 654 O O . ALA A 1 78 ? -33.423 36.880 11.538 1.00 38.72 78 ALA A O 1
ATOM 655 N N . VAL A 1 79 ? -31.524 36.803 10.350 1.00 37.59 79 VAL A N 1
ATOM 656 C CA . VAL A 1 79 ? -30.965 35.618 11.033 1.00 37.59 79 VAL A CA 1
ATOM 657 C C . VAL A 1 79 ? -29.843 35.988 12.005 1.00 37.59 79 VAL A C 1
ATOM 659 O O . VAL A 1 79 ? -29.699 35.341 13.041 1.00 37.59 79 VAL A O 1
ATOM 662 N N . THR A 1 80 ? -29.062 37.040 11.728 1.00 38.94 80 THR A N 1
ATOM 663 C CA . THR A 1 80 ? -27.932 37.401 12.597 1.00 38.94 80 THR A CA 1
ATOM 664 C C . THR A 1 80 ? -28.374 38.056 13.909 1.00 38.94 80 THR A C 1
ATOM 666 O O . THR A 1 80 ? -27.732 37.839 14.931 1.00 38.94 80 THR A O 1
ATOM 669 N N . ILE A 1 81 ? -29.475 38.817 13.916 1.00 41.47 81 ILE A N 1
ATOM 670 C CA . ILE A 1 81 ? -29.934 39.537 15.118 1.00 41.47 81 ILE A CA 1
ATOM 671 C C . ILE A 1 81 ? -30.445 38.566 16.210 1.00 41.47 81 ILE A C 1
ATOM 673 O O . ILE A 1 81 ? -29.988 38.684 17.348 1.00 41.47 81 ILE A O 1
ATOM 677 N N . PRO A 1 82 ? -31.271 37.542 15.904 1.00 38.75 82 PRO A N 1
ATOM 678 C CA . PRO A 1 82 ? -31.669 36.541 16.901 1.00 38.75 82 PRO A CA 1
ATOM 679 C C . PRO A 1 82 ? -30.503 35.667 17.392 1.00 38.75 82 PRO A C 1
ATOM 681 O O . PRO A 1 82 ? -30.441 35.316 18.568 1.00 38.75 82 PRO A O 1
ATOM 684 N N . ALA A 1 83 ? -29.548 35.339 16.512 1.00 38.47 83 ALA A N 1
ATOM 685 C CA . ALA A 1 83 ? -28.398 34.502 16.859 1.00 38.47 83 ALA A CA 1
ATOM 686 C C . ALA A 1 83 ? -27.410 35.210 17.802 1.00 38.47 83 ALA A C 1
ATOM 688 O O . ALA A 1 83 ? -26.867 34.579 18.708 1.00 38.47 83 ALA A O 1
ATOM 689 N N . ILE A 1 84 ? -27.206 36.521 17.629 1.00 43.03 84 ILE A N 1
ATOM 690 C CA . ILE A 1 84 ? -26.364 37.330 18.523 1.00 43.03 84 ILE A CA 1
ATOM 691 C C . ILE A 1 84 ? -27.038 37.504 19.893 1.00 43.03 84 ILE A C 1
ATOM 693 O O . ILE A 1 84 ? -26.361 37.404 20.915 1.00 43.03 84 ILE A O 1
ATOM 697 N N . ALA A 1 85 ? -28.364 37.672 19.938 1.00 39.72 85 ALA A N 1
ATOM 698 C CA . ALA A 1 85 ? -29.111 37.740 21.198 1.00 39.72 85 ALA A CA 1
ATOM 699 C C . ALA A 1 85 ? -29.028 36.423 21.998 1.00 39.72 85 ALA A C 1
ATOM 701 O O . ALA A 1 85 ? -28.842 36.444 23.214 1.00 39.72 85 ALA A O 1
ATOM 702 N N . PHE A 1 86 ? -29.081 35.276 21.314 1.00 40.19 86 PHE A N 1
ATOM 703 C CA . PHE A 1 86 ? -28.931 33.955 21.933 1.00 40.19 86 PHE A CA 1
ATOM 704 C C . PHE A 1 86 ? -27.504 33.698 22.457 1.00 40.19 86 PHE A C 1
ATOM 706 O O . PHE A 1 86 ? -27.324 33.141 23.538 1.00 40.19 86 PHE A O 1
ATOM 713 N N . LEU A 1 87 ? -26.479 34.160 21.733 1.00 38.38 87 LEU A N 1
ATOM 714 C CA . LEU A 1 87 ? -25.075 34.069 22.155 1.00 38.38 87 LEU A CA 1
ATOM 715 C C . LEU A 1 87 ? -24.764 34.943 23.379 1.00 38.38 87 LEU A C 1
ATOM 717 O O . LEU A 1 87 ? -24.025 34.513 24.262 1.00 38.38 87 LEU A O 1
ATOM 721 N N . LEU A 1 88 ? -25.356 36.137 23.466 1.00 42.00 88 LEU A N 1
ATOM 722 C CA . LEU A 1 88 ? -25.220 37.012 24.636 1.00 42.00 88 LEU A CA 1
ATOM 723 C C . LEU A 1 88 ? -25.924 36.435 25.872 1.00 42.00 88 LEU A C 1
ATOM 725 O O . LEU A 1 88 ? -25.387 36.525 26.973 1.00 42.00 88 LEU A O 1
ATOM 729 N N . PHE A 1 89 ? -27.070 35.770 25.695 1.00 43.81 89 PHE A N 1
ATOM 730 C CA . PHE A 1 89 ? -27.759 35.063 26.779 1.00 43.81 89 PHE A CA 1
ATOM 731 C C . PHE A 1 89 ? -26.922 33.897 27.335 1.00 43.81 89 PHE A C 1
ATOM 733 O O . PHE A 1 89 ? -26.820 33.729 28.550 1.00 43.81 89 PHE A O 1
ATOM 740 N N . LEU A 1 90 ? -26.251 33.137 26.462 1.00 39.06 90 LEU A N 1
ATOM 741 C CA . LEU A 1 90 ? -25.340 32.065 26.875 1.00 39.06 90 LEU A CA 1
ATOM 742 C C . LEU A 1 90 ? -24.097 32.598 27.603 1.00 39.06 90 LEU A C 1
ATOM 744 O O . LEU A 1 90 ? -23.657 31.992 28.573 1.00 39.06 90 LEU A O 1
ATOM 748 N N . LEU A 1 91 ? -23.555 33.746 27.193 1.00 38.50 91 LEU A N 1
ATOM 749 C CA . LEU A 1 91 ? -22.398 34.354 27.861 1.00 38.50 91 LEU A CA 1
ATOM 750 C C . LEU A 1 91 ? -22.714 34.831 29.287 1.00 38.50 91 LEU A C 1
ATOM 752 O O . LEU A 1 91 ? -21.878 34.667 30.171 1.00 38.50 91 LEU A O 1
ATOM 756 N N . VAL A 1 92 ? -23.926 35.341 29.532 1.00 41.88 92 VAL A N 1
ATOM 757 C CA . VAL A 1 92 ? -24.380 35.737 30.880 1.00 41.88 92 VAL A CA 1
ATOM 758 C C . VAL A 1 92 ? -24.710 34.516 31.750 1.00 41.88 92 VAL A C 1
ATOM 760 O O . VAL A 1 92 ? -24.444 34.524 32.950 1.00 41.88 92 VAL A O 1
ATOM 763 N N . ALA A 1 93 ? -25.229 33.436 31.157 1.00 42.31 93 ALA A N 1
ATOM 764 C CA . ALA A 1 93 ? -25.512 32.193 31.878 1.00 42.31 93 ALA A CA 1
ATOM 765 C C . ALA A 1 93 ? -24.239 31.421 32.289 1.00 42.31 93 ALA A C 1
ATOM 767 O O . ALA A 1 93 ? -24.266 30.680 33.270 1.00 42.31 93 ALA A O 1
ATOM 768 N N . PHE A 1 94 ? -23.122 31.606 31.574 1.00 40.91 94 PHE A N 1
ATOM 769 C CA . PHE A 1 94 ? -21.862 30.887 31.816 1.00 40.91 94 PHE A CA 1
ATOM 770 C C . PHE A 1 94 ? -20.772 31.700 32.535 1.00 40.91 94 PHE A C 1
ATOM 772 O O . PHE A 1 94 ? -19.768 31.124 32.951 1.00 40.91 94 PHE A O 1
ATOM 779 N N . SER A 1 95 ? -20.959 33.003 32.772 1.00 34.03 95 SER A N 1
ATOM 780 C CA . SER A 1 95 ? -20.009 33.823 33.548 1.00 34.03 95 SER A CA 1
ATOM 781 C C . SER A 1 95 ? -20.053 33.575 35.065 1.00 34.03 95 SER A C 1
ATOM 783 O O . SER A 1 95 ? -19.295 34.185 35.812 1.00 34.03 95 SER A O 1
ATOM 785 N N . GLY A 1 96 ? -20.918 32.675 35.537 1.00 36.06 96 GLY A N 1
ATOM 786 C CA . GLY A 1 96 ? -21.086 32.349 36.952 1.00 36.06 96 GLY A CA 1
ATOM 787 C C . GLY A 1 96 ? -20.364 31.088 37.427 1.00 36.06 96 GLY A C 1
ATOM 788 O O . GLY A 1 96 ? -20.904 30.436 38.303 1.00 36.06 96 GLY A O 1
ATOM 789 N N . SER A 1 97 ? -19.228 30.667 36.849 1.00 41.75 97 SER A N 1
ATOM 790 C CA . SER A 1 97 ? -18.422 29.550 37.396 1.00 41.75 97 SER A CA 1
ATOM 791 C C . SER A 1 97 ? -17.143 29.292 36.579 1.00 41.75 97 SER A C 1
ATOM 793 O O . SER A 1 97 ? -17.077 28.305 35.851 1.00 41.75 97 SER A O 1
ATOM 795 N N . VAL A 1 98 ? -16.094 30.113 36.707 1.00 32.81 98 VAL A N 1
ATOM 796 C CA . VAL A 1 98 ? -14.725 29.671 36.360 1.00 32.81 98 VAL A CA 1
ATOM 797 C C . VAL A 1 98 ? -13.698 30.369 37.259 1.00 32.81 98 VAL A C 1
ATOM 799 O O . VAL A 1 98 ? -13.447 31.562 37.117 1.00 32.81 98 VAL A O 1
ATOM 802 N N . ARG A 1 99 ? -13.083 29.604 38.169 1.00 33.66 99 ARG A N 1
ATOM 803 C CA . ARG A 1 99 ? -11.730 29.853 38.687 1.00 33.66 99 ARG A CA 1
ATOM 804 C C . ARG A 1 99 ? -10.801 28.819 38.043 1.00 33.66 99 ARG A C 1
ATOM 806 O O . ARG A 1 99 ? -11.065 27.625 38.146 1.00 33.66 99 ARG A O 1
ATOM 813 N N . ASP A 1 100 ? -9.785 29.331 37.357 1.00 38.12 100 ASP A N 1
ATOM 814 C CA . ASP A 1 100 ? -8.503 28.748 36.938 1.00 38.12 100 ASP A CA 1
ATOM 815 C C . ASP A 1 100 ? -8.379 27.224 36.786 1.00 38.12 100 ASP A C 1
ATOM 817 O O . ASP A 1 100 ? -8.144 26.527 37.772 1.00 38.12 100 ASP A O 1
ATOM 821 N N . ARG A 1 101 ? -8.361 26.735 35.531 1.00 32.41 101 ARG A N 1
ATOM 822 C CA . ARG A 1 101 ? -7.479 25.636 35.074 1.00 32.41 101 ARG A CA 1
ATOM 823 C C . ARG A 1 101 ? -7.119 25.783 33.586 1.00 32.41 101 ARG A C 1
ATOM 825 O O . ARG A 1 101 ? -7.953 26.153 32.766 1.00 32.41 101 ARG A O 1
ATOM 832 N N . GLU A 1 102 ? -5.858 25.472 33.293 1.00 30.25 102 GLU A N 1
ATOM 833 C CA . GLU A 1 102 ? -5.149 25.485 32.003 1.00 30.25 102 GLU A CA 1
ATOM 834 C C . GLU A 1 102 ? -5.811 24.686 30.854 1.00 30.25 102 GLU A C 1
ATOM 836 O O . GLU A 1 102 ? -6.625 23.788 31.098 1.00 30.25 102 GLU A O 1
ATOM 841 N N . PRO A 1 103 ? -5.453 24.972 29.580 1.00 35.09 103 PRO A N 1
ATOM 842 C CA . PRO A 1 103 ? -6.196 24.494 28.420 1.00 35.09 103 PRO A CA 1
ATOM 843 C C . PRO A 1 103 ? -5.853 23.040 28.068 1.00 35.09 103 PRO A C 1
ATOM 845 O O . PRO A 1 103 ? -4.750 22.724 27.623 1.00 35.09 103 PRO A O 1
ATOM 848 N N . ARG A 1 104 ? -6.844 22.149 28.185 1.00 32.28 104 ARG A N 1
ATOM 849 C CA . ARG A 1 104 ? -6.822 20.829 27.539 1.00 32.28 104 ARG A CA 1
ATOM 850 C C . ARG A 1 104 ? -7.239 20.952 26.076 1.00 32.28 104 ARG A C 1
ATOM 852 O O . ARG A 1 104 ? -8.286 21.508 25.755 1.00 32.28 104 ARG A O 1
ATOM 859 N N . SER A 1 105 ? -6.416 20.399 25.189 1.00 36.97 105 SER A N 1
ATOM 860 C CA . SER A 1 105 ? -6.745 20.190 23.782 1.00 36.97 105 SER A CA 1
ATOM 861 C C . SER A 1 105 ? -7.644 18.957 23.632 1.00 36.97 105 SER A C 1
ATOM 863 O O . SER A 1 105 ? -7.151 17.851 23.404 1.00 36.97 105 SER A O 1
ATOM 865 N N . ASP A 1 106 ? -8.956 19.131 23.758 1.00 32.62 106 ASP A N 1
ATOM 866 C CA . ASP A 1 106 ? -9.906 18.046 23.516 1.00 32.62 106 ASP A CA 1
ATOM 867 C C . ASP A 1 106 ? -10.264 17.956 22.026 1.00 32.62 106 ASP A C 1
ATOM 869 O O . ASP A 1 106 ? -10.833 18.861 21.412 1.00 32.62 106 ASP A O 1
ATOM 873 N N . SER A 1 107 ? -9.888 16.822 21.434 1.00 33.31 107 SER A N 1
ATOM 874 C CA . SER A 1 107 ? -10.342 16.366 20.127 1.00 33.31 107 SER A CA 1
ATOM 875 C C . SER A 1 107 ? -11.835 16.043 20.167 1.00 33.31 107 SER A C 1
ATOM 877 O O . SER A 1 107 ? -12.293 15.312 21.044 1.00 33.31 107 SER A O 1
ATOM 879 N N . VAL A 1 108 ? -12.573 16.519 19.167 1.00 29.09 108 VAL A N 1
ATOM 880 C CA . VAL A 1 108 ? -13.993 16.225 18.946 1.00 29.09 108 VAL A CA 1
ATOM 881 C C . VAL A 1 108 ? -14.156 14.769 18.484 1.00 29.09 108 VAL A C 1
ATOM 883 O O . VAL A 1 108 ? -14.190 14.488 17.293 1.00 29.09 108 VAL A O 1
ATOM 886 N N . TYR A 1 109 ? -14.238 13.840 19.434 1.00 39.34 109 TYR A N 1
ATOM 887 C CA . TYR A 1 109 ? -14.874 12.525 19.296 1.00 39.34 109 TYR A CA 1
ATOM 888 C C . TYR A 1 109 ? -15.590 12.223 20.617 1.00 39.34 109 TYR A C 1
ATOM 890 O O . TYR A 1 109 ? -15.117 12.670 21.664 1.00 39.34 109 TYR A O 1
ATOM 898 N N . PRO A 1 110 ? -16.721 11.496 20.616 1.00 34.19 110 PRO A N 1
ATOM 899 C CA . PRO A 1 110 ? -17.380 11.135 21.859 1.00 34.19 110 PRO A CA 1
ATOM 900 C C . PRO A 1 110 ? -16.431 10.240 22.660 1.00 34.19 110 PRO A C 1
ATOM 902 O O . PRO A 1 110 ? -16.180 9.090 22.299 1.00 34.19 110 PRO A O 1
ATOM 905 N N . LEU A 1 111 ? -15.875 10.787 23.741 1.00 34.91 111 LEU A N 1
ATOM 906 C CA . LEU A 1 111 ? -15.280 10.000 24.810 1.00 34.91 111 LEU A CA 1
ATOM 907 C C . LEU A 1 111 ? -16.364 9.025 25.272 1.00 34.91 111 LEU A C 1
ATOM 909 O O . LEU A 1 111 ? -17.369 9.440 25.849 1.00 34.91 111 LEU A O 1
ATOM 913 N N . TYR A 1 112 ? -16.199 7.738 24.964 1.00 42.16 112 TYR A N 1
ATOM 914 C CA . TYR A 1 112 ? -17.069 6.707 25.516 1.00 42.16 112 TYR A CA 1
ATOM 915 C C . TYR A 1 112 ? -17.029 6.837 27.039 1.00 42.16 112 TYR A C 1
ATOM 917 O O . TYR A 1 112 ? -15.948 6.844 27.636 1.00 42.16 112 TYR A O 1
ATOM 925 N N . SER A 1 113 ? -18.196 6.988 27.666 1.00 43.50 113 SER A N 1
ATOM 926 C CA . SER A 1 113 ? -18.282 7.057 29.120 1.00 43.50 113 SER A CA 1
ATOM 927 C C . SER A 1 113 ? -17.677 5.790 29.727 1.00 43.50 113 SER A C 1
ATOM 929 O O . SER A 1 113 ? -17.754 4.701 29.149 1.00 43.50 113 SER A O 1
ATOM 931 N N . SER A 1 114 ? -17.118 5.901 30.932 1.00 45.88 114 SER A N 1
ATOM 932 C CA . SER A 1 114 ? -16.695 4.735 31.717 1.00 45.88 114 SER A CA 1
ATOM 933 C C . SER A 1 114 ? -17.816 3.692 31.846 1.00 45.88 114 SER A C 1
ATOM 935 O O . SER A 1 114 ? -17.543 2.493 31.854 1.00 45.88 114 SER A O 1
ATOM 937 N N . SER A 1 115 ? -19.083 4.129 31.848 1.00 42.53 115 SER A N 1
ATOM 938 C CA . SER A 1 115 ? -20.246 3.238 31.838 1.00 42.53 115 SER A CA 1
ATOM 939 C C . SER A 1 115 ? -20.430 2.474 30.522 1.00 42.53 115 SER A C 1
ATOM 941 O O . SER A 1 115 ? -20.811 1.309 30.569 1.00 42.53 115 SER A O 1
ATOM 943 N N . TYR A 1 116 ? -20.128 3.067 29.361 1.00 42.41 116 TYR A N 1
ATOM 944 C CA . TYR A 1 116 ? -20.211 2.382 28.067 1.00 42.41 116 TYR A CA 1
ATOM 945 C C . TYR A 1 116 ? -19.132 1.304 27.946 1.00 42.41 116 TYR A C 1
ATOM 947 O O . TYR A 1 116 ? -19.434 0.170 27.587 1.00 42.41 116 TYR A O 1
ATOM 955 N N . ILE A 1 117 ? -17.895 1.625 28.342 1.00 48.22 117 ILE A N 1
ATOM 956 C CA . ILE A 1 117 ? -16.782 0.663 28.366 1.00 48.22 117 ILE A CA 1
ATOM 957 C C . ILE A 1 117 ? -17.096 -0.495 29.325 1.00 48.22 117 ILE A C 1
ATOM 959 O O . ILE A 1 117 ? -16.952 -1.655 28.948 1.00 48.22 117 ILE A O 1
ATOM 963 N N . SER A 1 118 ? -17.595 -0.192 30.527 1.00 49.62 118 SER A N 1
ATOM 964 C CA . SER A 1 118 ? -18.011 -1.202 31.509 1.00 49.62 118 SER A CA 1
ATOM 965 C C . SER A 1 118 ? -19.156 -2.085 30.990 1.00 49.62 118 SER A C 1
ATOM 967 O O . SER A 1 118 ? -19.145 -3.303 31.170 1.00 49.62 118 SER A O 1
ATOM 969 N N . LYS A 1 119 ? -20.119 -1.504 30.262 1.00 47.16 119 LYS A N 1
ATOM 970 C CA . LYS A 1 119 ? -21.237 -2.246 29.668 1.00 47.16 119 LYS A CA 1
ATOM 971 C C . LYS A 1 119 ? -20.785 -3.166 28.532 1.00 47.16 119 LYS A C 1
ATOM 973 O O . LYS A 1 119 ? -21.224 -4.310 28.497 1.00 47.16 119 LYS A O 1
ATOM 978 N N . CYS A 1 120 ? -19.879 -2.718 27.661 1.00 44.28 120 CYS A N 1
ATOM 979 C CA . CYS A 1 120 ? -19.259 -3.576 26.646 1.00 44.28 120 CYS A CA 1
ATOM 980 C C . CYS A 1 120 ? -18.459 -4.715 27.291 1.00 44.28 120 CYS A C 1
ATOM 982 O O . CYS A 1 120 ? -18.620 -5.860 26.897 1.00 44.28 120 CYS A O 1
ATOM 984 N N . GLN A 1 121 ? -17.680 -4.437 28.342 1.00 53.97 121 GLN A N 1
ATOM 985 C CA . GLN A 1 121 ? -16.949 -5.472 29.081 1.00 53.97 121 GLN A CA 1
ATOM 986 C C . GLN A 1 121 ? -17.881 -6.496 29.736 1.00 53.97 121 GLN A C 1
ATOM 988 O O . GLN A 1 121 ? -17.586 -7.686 29.718 1.00 53.97 121 GLN A O 1
ATOM 993 N N . SER A 1 122 ? -19.001 -6.046 30.305 1.00 52.12 122 SER A N 1
ATOM 994 C CA . SER A 1 122 ? -20.015 -6.923 30.896 1.00 52.12 122 SER A CA 1
ATOM 995 C C . SER A 1 122 ? -20.690 -7.801 29.838 1.00 52.12 122 SER A C 1
ATOM 997 O O . SER A 1 122 ? -20.797 -9.007 30.032 1.00 52.12 122 SER A O 1
ATOM 999 N N . LEU A 1 123 ? -21.062 -7.226 28.688 1.00 45.81 123 LEU A N 1
ATOM 1000 C CA . LEU A 1 123 ? -21.700 -7.954 27.588 1.00 45.81 123 LEU A CA 1
ATOM 1001 C C . LEU A 1 123 ? -20.745 -8.942 26.907 1.00 45.81 123 LEU A C 1
ATOM 1003 O O . LEU A 1 123 ? -21.136 -10.086 26.701 1.00 45.81 123 LEU A O 1
ATOM 1007 N N . SER A 1 124 ? -19.492 -8.557 26.634 1.00 48.16 124 SER A N 1
ATOM 1008 C CA . SER A 1 124 ? -18.477 -9.486 26.117 1.00 48.16 124 SER A CA 1
ATOM 1009 C C . SER A 1 124 ? -18.207 -10.609 27.125 1.00 48.16 124 SER A C 1
ATOM 1011 O O . SER A 1 124 ? -18.129 -11.768 26.737 1.00 48.16 124 SER A O 1
ATOM 1013 N N . ARG A 1 125 ? -18.131 -10.314 28.434 1.00 52.75 125 ARG A N 1
ATOM 1014 C CA . ARG A 1 125 ? -17.966 -11.350 29.472 1.00 52.75 125 ARG A CA 1
ATOM 1015 C C . ARG A 1 125 ? -19.163 -12.290 29.555 1.00 52.75 125 ARG A C 1
ATOM 1017 O O . ARG A 1 125 ? -18.949 -13.494 29.632 1.00 52.75 125 ARG A O 1
ATOM 1024 N N . ALA A 1 126 ? -20.386 -11.767 29.535 1.00 50.81 126 ALA A N 1
ATOM 1025 C CA . ALA A 1 126 ? -21.608 -12.565 29.575 1.00 50.81 126 ALA A CA 1
ATOM 1026 C C . ALA A 1 126 ? -21.722 -13.465 28.337 1.00 50.81 126 ALA A C 1
ATOM 1028 O O . ALA A 1 126 ? -21.865 -14.673 28.483 1.00 50.81 126 ALA A O 1
ATOM 1029 N N . TYR A 1 127 ? -21.518 -12.905 27.140 1.00 46.81 127 TYR A N 1
ATOM 1030 C CA . TYR A 1 127 ? -21.530 -13.654 25.883 1.00 46.81 127 TYR A CA 1
ATOM 1031 C C . TYR A 1 127 ? -20.464 -14.756 25.852 1.00 46.81 127 TYR A C 1
ATOM 1033 O O . TYR A 1 127 ? -20.735 -15.876 25.425 1.00 46.81 127 TYR A O 1
ATOM 1041 N N . LEU A 1 128 ? -19.254 -14.472 26.339 1.00 47.22 128 LEU A N 1
ATOM 1042 C CA . LEU A 1 128 ? -18.193 -15.474 26.416 1.00 47.22 128 LEU A CA 1
ATOM 1043 C C . LEU A 1 128 ? -18.478 -16.535 27.485 1.00 47.22 128 LEU A C 1
ATOM 1045 O O . LEU A 1 128 ? -18.139 -17.692 27.290 1.00 47.22 128 LEU A O 1
ATOM 1049 N N . THR A 1 129 ? -19.121 -16.177 28.596 1.00 50.56 129 THR A N 1
ATOM 1050 C CA . THR A 1 129 ? -19.445 -17.122 29.676 1.00 50.56 129 THR A CA 1
ATOM 1051 C C . THR A 1 129 ? -20.595 -18.051 29.285 1.00 50.56 129 THR A C 1
ATOM 1053 O O . THR A 1 129 ? -20.532 -19.238 29.581 1.00 50.56 129 THR A O 1
ATOM 1056 N N . GLU A 1 130 ? -21.606 -17.549 28.572 1.00 46.94 130 GLU A N 1
ATOM 1057 C CA . GLU A 1 130 ? -22.735 -18.355 28.084 1.00 46.94 130 GLU A CA 1
ATOM 1058 C C . GLU A 1 130 ? -22.337 -19.312 26.949 1.00 46.94 130 GLU A C 1
ATOM 1060 O O . GLU A 1 130 ? -22.879 -20.410 26.867 1.00 46.94 130 GLU A O 1
ATOM 1065 N N . ASN A 1 131 ? -21.351 -18.951 26.118 1.00 43.06 131 ASN A N 1
ATOM 1066 C CA . ASN A 1 131 ? -20.943 -19.758 24.959 1.00 43.06 131 ASN A CA 1
ATOM 1067 C C . ASN A 1 131 ? -19.692 -20.637 25.184 1.00 43.06 131 ASN A C 1
ATOM 1069 O O . ASN A 1 131 ? -19.301 -21.365 24.275 1.00 43.06 131 ASN A O 1
ATOM 1073 N N . LEU A 1 132 ? -19.052 -20.596 26.364 1.00 46.78 132 LEU A N 1
ATOM 1074 C CA . LEU A 1 132 ? -17.838 -21.379 26.681 1.00 46.78 132 LEU A CA 1
ATOM 1075 C C . LEU A 1 132 ? -18.055 -22.502 27.712 1.00 46.78 132 LEU A C 1
ATOM 1077 O O . LEU A 1 132 ? -17.084 -23.118 28.154 1.00 46.78 132 LEU A O 1
ATOM 1081 N N . ILE A 1 133 ? -19.302 -22.838 28.066 1.00 42.12 133 ILE A N 1
ATOM 1082 C CA . ILE A 1 133 ? -19.608 -24.044 28.861 1.00 42.12 133 ILE A CA 1
ATOM 1083 C C . ILE A 1 133 ? -19.575 -25.283 27.947 1.00 42.12 133 ILE A C 1
ATOM 1085 O O . ILE A 1 133 ? -20.571 -25.965 27.748 1.00 42.12 133 ILE A O 1
ATOM 1089 N N . SER A 1 134 ? -18.415 -25.556 27.351 1.00 36.34 134 SER A N 1
ATOM 1090 C CA . SER A 1 134 ? -17.984 -26.906 26.978 1.00 36.34 134 SER A CA 1
ATOM 1091 C C . SER A 1 134 ? -16.486 -26.876 26.654 1.00 36.34 134 SER A C 1
ATOM 1093 O O . SER A 1 134 ? -16.092 -26.365 25.603 1.00 36.34 134 SER A O 1
ATOM 1095 N N . PRO A 1 135 ? -15.611 -27.373 27.544 1.00 39.41 135 PRO A N 1
ATOM 1096 C CA . PRO A 1 135 ? -14.208 -27.542 27.224 1.00 39.41 135 PRO A CA 1
ATOM 1097 C C . PRO A 1 135 ? -14.054 -28.853 26.444 1.00 39.41 135 PRO A C 1
ATOM 1099 O O . PRO A 1 135 ? -13.981 -29.924 27.040 1.00 39.41 135 PRO A O 1
ATOM 1102 N N . SER A 1 136 ? -13.998 -28.782 25.114 1.00 33.28 136 SER A N 1
ATOM 1103 C CA . SER A 1 136 ? -13.369 -29.848 24.326 1.00 33.28 136 SER A CA 1
ATOM 1104 C C . SER A 1 136 ? -11.960 -29.394 23.956 1.00 33.28 136 SER A C 1
ATOM 1106 O O . SER A 1 136 ? -11.821 -28.318 23.371 1.00 33.28 136 SER A O 1
ATOM 1108 N N . PRO A 1 137 ? -10.912 -30.162 24.290 1.00 41.00 137 PRO A N 1
ATOM 1109 C CA . PRO A 1 137 ? -9.566 -29.860 23.846 1.00 41.00 137 PRO A CA 1
ATOM 1110 C C . PRO A 1 137 ? -9.411 -30.241 22.366 1.00 41.00 137 PRO A C 1
ATOM 1112 O O . PRO A 1 137 ? -9.887 -31.285 21.925 1.00 41.00 137 PRO A O 1
ATOM 1115 N N . GLU A 1 138 ? -8.719 -29.376 21.629 1.00 41.62 138 GLU A N 1
ATOM 1116 C CA . GLU A 1 138 ? -7.930 -29.723 20.443 1.00 41.62 138 GLU A CA 1
ATOM 1117 C C . GLU A 1 138 ? -8.666 -30.433 19.296 1.00 41.62 138 GLU A C 1
ATOM 1119 O O . GLU A 1 138 ? -8.323 -31.555 18.928 1.00 41.62 138 GLU A O 1
ATOM 1124 N N . LYS A 1 139 ? -9.595 -29.740 18.628 1.00 35.81 139 LYS A N 1
ATOM 1125 C CA . LYS A 1 139 ? -9.777 -29.928 17.181 1.00 35.81 139 LYS A CA 1
ATOM 1126 C C . LYS A 1 139 ? -10.011 -28.595 16.486 1.00 35.81 139 LYS A C 1
ATOM 1128 O O . LYS A 1 139 ? -10.822 -27.782 16.913 1.00 35.81 139 LYS A O 1
ATOM 1133 N N . GLU A 1 140 ? -9.269 -28.396 15.404 1.00 40.25 140 GLU A N 1
ATOM 1134 C CA . GLU A 1 140 ? -9.568 -27.405 14.378 1.00 40.25 140 GLU A CA 1
ATOM 1135 C C . GLU A 1 140 ? -10.928 -27.789 13.770 1.00 40.25 140 GLU A C 1
ATOM 1137 O O . GLU A 1 140 ? -11.013 -28.666 12.910 1.00 40.25 140 GLU A O 1
ATOM 1142 N N . ASP A 1 141 ? -12.021 -27.216 14.274 1.00 39.47 141 ASP A N 1
ATOM 1143 C CA . ASP A 1 141 ? -13.321 -27.423 13.646 1.00 39.47 141 ASP A CA 1
ATOM 1144 C C . ASP A 1 141 ? -13.345 -26.707 12.290 1.00 39.47 141 ASP A C 1
ATOM 1146 O O . ASP A 1 141 ? -12.869 -25.577 12.132 1.00 39.47 141 ASP A O 1
ATOM 1150 N N . ALA A 1 142 ? -13.951 -27.370 11.303 1.00 39.69 142 ALA A N 1
ATOM 1151 C CA . ALA A 1 142 ? -14.063 -26.938 9.906 1.00 39.69 142 ALA A CA 1
ATOM 1152 C C . ALA A 1 142 ? -14.779 -25.580 9.698 1.00 39.69 142 ALA A C 1
ATOM 1154 O O . ALA A 1 142 ? -14.937 -25.124 8.568 1.00 39.69 142 ALA A O 1
ATOM 1155 N N . THR A 1 143 ? -15.205 -24.920 10.778 1.00 42.50 143 THR A N 1
ATOM 1156 C CA . THR A 1 143 ? -15.827 -23.592 10.805 1.00 42.50 143 THR A CA 1
ATOM 1157 C C . THR A 1 143 ? -14.815 -22.447 10.943 1.00 42.50 143 THR A C 1
ATOM 1159 O O . THR A 1 143 ? -15.195 -21.287 10.803 1.00 42.50 143 THR A O 1
ATOM 1162 N N . GLY A 1 144 ? -13.531 -22.731 11.207 1.00 36.41 144 GLY A N 1
ATOM 1163 C CA . GLY A 1 144 ? -12.483 -21.707 11.333 1.00 36.41 144 GLY A CA 1
ATOM 1164 C C . GLY A 1 144 ? -12.576 -20.837 12.597 1.00 36.41 144 GLY A C 1
ATOM 1165 O O . GLY A 1 144 ? -11.819 -19.873 12.736 1.00 36.41 144 GLY A O 1
ATOM 1166 N N . LEU A 1 145 ? -13.473 -21.174 13.529 1.00 35.62 145 LEU A N 1
ATOM 1167 C CA . LEU A 1 145 ? -13.572 -20.557 14.850 1.00 35.62 145 LEU A CA 1
ATOM 1168 C C . LEU A 1 145 ? -12.500 -21.152 15.764 1.00 35.62 145 LEU A C 1
ATOM 1170 O O . LEU A 1 145 ? -12.714 -22.146 16.451 1.00 35.62 145 LEU A O 1
ATOM 1174 N N . TRP A 1 146 ? -11.323 -20.532 15.772 1.00 43.06 146 TRP A N 1
ATOM 1175 C CA . TRP A 1 146 ? -10.320 -20.821 16.790 1.00 43.06 146 TRP A CA 1
ATOM 1176 C C . TRP A 1 146 ? -10.883 -20.486 18.173 1.00 43.06 146 TRP A C 1
ATOM 1178 O O . TRP A 1 146 ? -11.427 -19.398 18.379 1.00 43.06 146 TRP A O 1
ATOM 1188 N N . HIS A 1 147 ? -10.737 -21.428 19.110 1.00 47.12 147 HIS A N 1
ATOM 1189 C CA . HIS A 1 147 ? -11.095 -21.263 20.513 1.00 47.12 147 HIS A CA 1
ATOM 1190 C C . HIS A 1 147 ? -10.584 -19.915 21.030 1.00 47.12 147 HIS A C 1
ATOM 1192 O O . HIS A 1 147 ? -9.385 -19.627 20.962 1.00 47.12 147 HIS A O 1
ATOM 1198 N N . TYR A 1 148 ? -11.501 -19.088 21.544 1.00 50.72 148 TYR A N 1
ATOM 1199 C CA . TYR A 1 148 ? -11.141 -17.909 22.323 1.00 50.72 148 TYR A CA 1
ATOM 1200 C C . TYR A 1 148 ? -10.044 -18.315 23.316 1.00 50.72 148 TYR A C 1
ATOM 1202 O O . TYR A 1 148 ? -10.205 -19.347 23.981 1.00 50.72 148 TYR A O 1
ATOM 1210 N N . PRO A 1 149 ? -8.943 -17.547 23.444 1.00 53.94 149 PRO A N 1
ATOM 1211 C CA . PRO A 1 149 ? -7.998 -17.763 24.529 1.00 53.94 149 PRO A CA 1
ATOM 1212 C C . PRO A 1 149 ? -8.818 -17.892 25.809 1.00 53.94 149 PRO A C 1
ATOM 1214 O O . PRO A 1 149 ? -9.715 -17.068 26.016 1.00 53.94 149 PRO A O 1
ATOM 1217 N N . ALA A 1 150 ? -8.566 -18.936 26.608 1.00 60.88 150 ALA A N 1
ATOM 1218 C CA . ALA A 1 150 ? -9.317 -19.207 27.833 1.00 60.88 150 ALA A CA 1
ATOM 1219 C C . ALA A 1 150 ? -9.620 -17.882 28.546 1.00 60.88 150 ALA A C 1
ATOM 1221 O O . ALA A 1 150 ? -8.705 -17.075 28.683 1.00 60.88 150 ALA A O 1
ATOM 1222 N N . LEU A 1 151 ? -10.873 -17.626 28.948 1.00 62.72 151 LEU A N 1
ATOM 1223 C CA . LEU A 1 151 ? -11.375 -16.341 29.486 1.00 62.72 151 LEU A CA 1
ATOM 1224 C C . LEU A 1 151 ? -10.381 -15.583 30.396 1.00 62.72 151 LEU A C 1
ATOM 1226 O O . LEU A 1 151 ? -10.299 -14.353 30.365 1.00 62.72 151 LEU A O 1
ATOM 1230 N N . ALA A 1 152 ? -9.581 -16.323 31.167 1.00 70.19 152 ALA A N 1
ATOM 1231 C CA . ALA A 1 152 ? -8.480 -15.817 31.977 1.00 70.19 152 ALA A CA 1
ATOM 1232 C C . ALA A 1 152 ? -7.424 -15.002 31.195 1.00 70.19 152 ALA A C 1
ATOM 1234 O O . ALA A 1 152 ? -6.969 -13.976 31.692 1.00 70.19 152 ALA A O 1
ATOM 1235 N N . LEU A 1 153 ? -7.044 -15.390 29.978 1.00 73.75 153 LEU A N 1
ATOM 1236 C CA . LEU A 1 153 ? -6.089 -14.667 29.132 1.00 73.75 153 LEU A CA 1
ATOM 1237 C C . LEU A 1 153 ? -6.680 -13.357 28.603 1.00 73.75 153 LEU A C 1
ATOM 1239 O O . LEU A 1 153 ? -6.047 -12.309 28.715 1.00 73.75 153 LEU A O 1
ATOM 1243 N N . VAL A 1 154 ? -7.921 -13.385 28.109 1.00 81.56 154 VAL A N 1
ATOM 1244 C CA . VAL A 1 154 ? -8.611 -12.183 27.607 1.00 81.56 154 VAL A CA 1
ATOM 1245 C C . VAL A 1 154 ? -8.865 -11.174 28.734 1.00 81.56 154 VAL A C 1
ATOM 1247 O O . VAL A 1 154 ? -8.776 -9.967 28.515 1.00 81.56 154 VAL A O 1
ATOM 1250 N N . SER A 1 155 ? -9.083 -11.636 29.972 1.00 82.75 155 SER A N 1
ATOM 1251 C CA . SER A 1 155 ? -9.238 -10.750 31.137 1.00 82.75 155 SER A CA 1
ATOM 1252 C C . SER A 1 155 ? -7.995 -9.917 31.489 1.00 82.75 155 SER A C 1
ATOM 1254 O O . SER A 1 155 ? -8.118 -8.942 32.229 1.00 82.75 155 SER A O 1
ATOM 1256 N N . ARG A 1 156 ? -6.816 -10.252 30.940 1.00 86.75 156 ARG A N 1
ATOM 1257 C CA . ARG A 1 156 ? -5.569 -9.478 31.109 1.00 86.75 156 ARG A CA 1
ATOM 1258 C C . ARG A 1 156 ? -5.510 -8.241 30.212 1.00 86.75 156 ARG A C 1
ATOM 1260 O O . ARG A 1 156 ? -4.623 -7.399 30.378 1.00 86.75 156 ARG A O 1
ATOM 1267 N N . LEU A 1 157 ? -6.412 -8.139 29.239 1.00 89.12 157 LEU A N 1
ATOM 1268 C CA . LEU A 1 157 ? -6.474 -7.014 28.319 1.00 89.12 157 LEU A CA 1
ATOM 1269 C C . LEU A 1 157 ? -7.207 -5.834 28.967 1.00 89.12 157 LEU A C 1
ATOM 1271 O O . LEU A 1 157 ? -8.261 -5.976 29.590 1.00 89.12 157 LEU A O 1
ATOM 1275 N N . THR A 1 158 ? -6.665 -4.635 28.787 1.00 92.56 158 THR A N 1
ATOM 1276 C CA . THR A 1 158 ? -7.382 -3.388 29.065 1.00 92.56 158 THR A CA 1
ATOM 1277 C C . THR A 1 158 ? -8.585 -3.255 28.128 1.00 92.56 158 THR A C 1
ATOM 1279 O O . THR A 1 158 ? -8.638 -3.876 27.070 1.00 92.56 158 THR A O 1
ATOM 1282 N N . GLY A 1 159 ? -9.553 -2.391 28.459 1.00 88.81 159 GLY A N 1
ATOM 1283 C CA . GLY A 1 159 ? -10.731 -2.194 27.601 1.00 88.81 159 GLY A CA 1
ATOM 1284 C C . GLY A 1 159 ? -10.389 -1.775 26.163 1.00 88.81 159 GLY A C 1
ATOM 1285 O O . GLY A 1 159 ? -11.046 -2.217 25.228 1.00 88.81 159 GLY A O 1
ATOM 1286 N N . ARG A 1 160 ? -9.332 -0.973 25.967 1.00 89.12 160 ARG A N 1
ATOM 1287 C CA . ARG A 1 160 ? -8.865 -0.578 24.625 1.00 89.12 160 ARG A CA 1
ATOM 1288 C C . ARG A 1 160 ? -8.218 -1.741 23.875 1.00 89.12 160 ARG A C 1
ATOM 1290 O O . ARG A 1 160 ? -8.501 -1.926 22.698 1.00 89.12 160 ARG A O 1
ATOM 1297 N N . GLU A 1 161 ? -7.385 -2.521 24.560 1.00 92.25 161 GLU A N 1
ATOM 1298 C CA . GLU A 1 161 ? -6.751 -3.711 23.986 1.00 92.25 161 GLU A CA 1
ATOM 1299 C C . GLU A 1 161 ? -7.785 -4.774 23.607 1.00 92.25 161 GLU A C 1
ATOM 1301 O O . GLU A 1 161 ? -7.672 -5.368 22.542 1.00 92.25 161 GLU A O 1
ATOM 1306 N N . LEU A 1 162 ? -8.818 -4.974 24.431 1.00 90.75 162 LEU A N 1
ATOM 1307 C CA . LEU A 1 162 ? -9.905 -5.906 24.139 1.00 90.75 162 LEU A CA 1
ATOM 1308 C C . LEU A 1 162 ? -10.663 -5.505 22.869 1.00 90.75 162 LEU A C 1
ATOM 1310 O O . LEU A 1 162 ? -10.851 -6.337 21.991 1.00 90.75 162 LEU A O 1
ATOM 1314 N N . ILE A 1 163 ? -11.031 -4.227 22.736 1.00 90.81 163 ILE A N 1
ATOM 1315 C CA . ILE A 1 163 ? -11.717 -3.719 21.538 1.00 90.81 163 ILE A CA 1
ATOM 1316 C C . ILE A 1 163 ? -10.846 -3.906 20.289 1.00 90.81 163 ILE A C 1
ATOM 1318 O O . ILE A 1 163 ? -11.332 -4.345 19.248 1.00 90.81 163 ILE A O 1
ATOM 1322 N N . LEU A 1 164 ? -9.554 -3.577 20.380 1.00 92.56 164 LEU A N 1
ATOM 1323 C CA . LEU A 1 164 ? -8.619 -3.769 19.273 1.00 92.56 164 LEU A CA 1
ATOM 1324 C C . LEU A 1 164 ? -8.481 -5.252 18.910 1.00 92.56 164 LEU A C 1
ATOM 1326 O O . LEU A 1 164 ? -8.531 -5.597 17.732 1.00 92.56 164 LEU A O 1
ATOM 1330 N N . TYR A 1 165 ? -8.358 -6.125 19.911 1.00 92.00 165 TYR A N 1
ATOM 1331 C CA . TYR A 1 165 ? -8.300 -7.571 19.731 1.00 92.00 165 TYR A CA 1
ATOM 1332 C C . TYR A 1 165 ? -9.557 -8.103 19.033 1.00 92.00 165 TYR A C 1
ATOM 1334 O O . TYR A 1 165 ? -9.432 -8.766 18.005 1.00 92.00 165 TYR A O 1
ATOM 1342 N N . GLU A 1 166 ? -10.750 -7.765 19.532 1.00 91.06 166 GLU A N 1
ATOM 1343 C CA . GLU A 1 166 ? -12.041 -8.182 18.967 1.00 91.06 166 GLU A CA 1
ATOM 1344 C C . GLU A 1 166 ? -12.193 -7.747 17.503 1.00 91.06 166 GLU A C 1
ATOM 1346 O O . GLU A 1 166 ? -12.677 -8.517 16.680 1.00 91.06 166 GLU A O 1
ATOM 1351 N N . ARG A 1 167 ? -11.728 -6.544 17.147 1.00 92.12 167 ARG A N 1
ATOM 1352 C CA . ARG A 1 167 ? -11.783 -6.049 15.761 1.00 92.12 167 ARG A CA 1
ATOM 1353 C C . ARG A 1 167 ? -10.717 -6.628 14.848 1.00 92.12 167 ARG A C 1
ATOM 1355 O O . ARG A 1 167 ? -10.912 -6.683 13.639 1.00 92.12 167 ARG A O 1
ATOM 1362 N N . HIS A 1 168 ? -9.587 -7.031 15.409 1.00 93.50 168 HIS A N 1
ATOM 1363 C CA . HIS A 1 168 ? -8.507 -7.655 14.662 1.00 93.50 168 HIS A CA 1
ATOM 1364 C C . HIS A 1 168 ? -8.795 -9.131 14.353 1.00 93.50 168 HIS A C 1
ATOM 1366 O O . HIS A 1 168 ? -8.436 -9.601 13.274 1.00 93.50 168 HIS A O 1
ATOM 1372 N N . GLN A 1 169 ? -9.451 -9.863 15.266 1.00 91.44 169 GLN A N 1
ATOM 1373 C CA . GLN A 1 169 ? -9.672 -11.311 15.127 1.00 91.44 169 GLN A CA 1
ATOM 1374 C C . GLN A 1 169 ? -10.281 -11.737 13.779 1.00 91.44 169 GLN A C 1
ATOM 1376 O O . GLN A 1 169 ? -9.699 -12.631 13.159 1.00 91.44 169 GLN A O 1
ATOM 1381 N N . PRO A 1 170 ? -11.352 -11.098 13.260 1.00 93.62 170 PRO A N 1
ATOM 1382 C CA . PRO A 1 170 ? -11.959 -11.496 11.987 1.00 93.62 170 PRO A CA 1
ATOM 1383 C C . PRO A 1 170 ? -10.995 -11.444 10.795 1.00 93.62 170 PRO A C 1
ATOM 1385 O O . PRO A 1 170 ? -11.170 -12.172 9.822 1.00 93.62 170 PRO A O 1
ATOM 1388 N N . TYR A 1 171 ? -9.960 -10.605 10.870 1.00 96.31 171 TYR A N 1
ATOM 1389 C CA . TYR A 1 171 ? -9.029 -10.350 9.771 1.00 96.31 171 TYR A CA 1
ATOM 1390 C C . TYR A 1 171 ? -7.645 -10.964 9.989 1.00 96.31 171 TYR A C 1
ATOM 1392 O O . TYR A 1 171 ? -6.779 -10.832 9.127 1.00 96.31 171 TYR A O 1
ATOM 1400 N N . ARG A 1 172 ? -7.409 -11.659 11.111 1.00 94.00 172 ARG A N 1
ATOM 1401 C CA . ARG A 1 172 ? -6.085 -12.197 11.468 1.00 94.00 172 ARG A CA 1
ATOM 1402 C C . ARG A 1 172 ? -5.498 -13.084 10.368 1.00 94.00 172 ARG A C 1
ATOM 1404 O O . ARG A 1 172 ? -4.320 -12.958 10.046 1.00 94.00 172 ARG A O 1
ATOM 1411 N N . ARG A 1 173 ? -6.315 -13.960 9.769 1.00 95.06 173 ARG A N 1
ATOM 1412 C CA . ARG A 1 173 ? -5.888 -14.811 8.645 1.00 95.06 173 ARG A CA 1
ATOM 1413 C C . ARG A 1 173 ? -5.541 -13.978 7.412 1.00 95.06 173 ARG A C 1
ATOM 1415 O O . ARG A 1 173 ? -4.526 -14.233 6.779 1.00 95.06 173 ARG A O 1
ATOM 1422 N N . THR A 1 174 ? -6.343 -12.961 7.107 1.00 97.19 174 THR A N 1
ATOM 1423 C CA . THR A 1 174 ? -6.077 -12.032 6.002 1.00 97.19 174 THR A CA 1
ATOM 1424 C C . THR A 1 174 ? -4.734 -11.327 6.194 1.00 97.19 174 THR A C 1
ATOM 1426 O O . THR A 1 174 ? -3.922 -11.331 5.275 1.00 97.19 174 THR A O 1
ATOM 1429 N N . PHE A 1 175 ? -4.448 -10.807 7.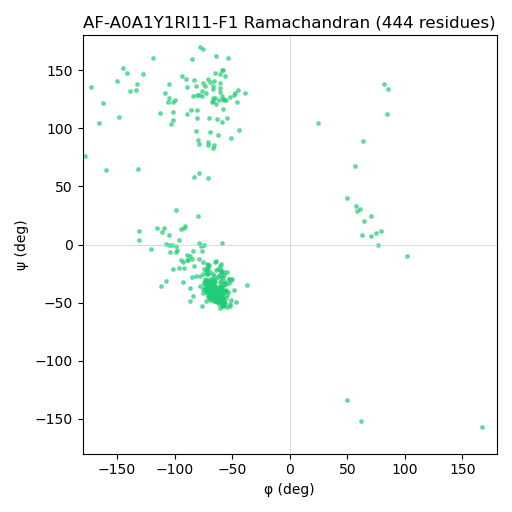392 1.00 97.81 175 PHE A N 1
ATOM 1430 C CA . PHE A 1 175 ? -3.162 -10.171 7.699 1.00 97.81 175 PHE A CA 1
ATOM 1431 C C . PHE A 1 175 ? -1.978 -11.132 7.635 1.00 97.81 175 PHE A C 1
ATOM 1433 O O . PHE A 1 175 ? -0.937 -10.761 7.101 1.00 97.81 175 PHE A O 1
ATOM 1440 N N . LYS A 1 176 ? -2.141 -12.370 8.117 1.00 96.25 176 LYS A N 1
ATOM 1441 C CA . LYS A 1 176 ? -1.112 -13.410 7.993 1.00 96.25 176 LYS A CA 1
ATOM 1442 C C . LYS A 1 176 ? -0.786 -13.695 6.525 1.00 96.25 176 LYS A C 1
ATOM 1444 O O . LYS A 1 176 ? 0.376 -13.643 6.147 1.00 96.25 176 LYS A O 1
ATOM 1449 N N . ASN A 1 177 ? -1.803 -13.906 5.690 1.00 96.75 177 ASN A N 1
ATOM 1450 C CA . ASN A 1 177 ? -1.596 -14.166 4.266 1.00 96.75 177 ASN A CA 1
ATOM 1451 C C . ASN A 1 177 ? -0.919 -12.974 3.565 1.00 96.75 177 ASN A C 1
ATOM 1453 O O . ASN A 1 177 ? -0.035 -13.162 2.737 1.00 96.75 177 ASN A O 1
ATOM 1457 N N . ILE A 1 178 ? -1.321 -11.738 3.890 1.00 97.75 178 ILE A N 1
ATOM 1458 C CA . ILE A 1 178 ? -0.671 -10.526 3.362 1.00 97.75 178 ILE A CA 1
ATOM 1459 C C . ILE A 1 178 ? 0.804 -10.490 3.767 1.00 97.75 178 ILE A C 1
ATOM 1461 O O . ILE A 1 178 ? 1.656 -10.173 2.938 1.00 97.75 178 ILE A O 1
ATOM 1465 N N . SER A 1 179 ? 1.104 -10.835 5.017 1.00 97.19 179 SER A N 1
ATOM 1466 C CA . SER A 1 179 ? 2.470 -10.879 5.530 1.00 97.19 179 SER A CA 1
ATOM 1467 C C . SER A 1 179 ? 3.334 -11.884 4.771 1.00 97.19 179 SER A C 1
ATOM 1469 O O . SER A 1 179 ? 4.397 -11.522 4.278 1.00 97.19 179 SER A O 1
ATOM 1471 N N . GLU A 1 180 ? 2.830 -13.103 4.572 1.00 95.75 180 GLU A N 1
ATOM 1472 C CA . GLU A 1 180 ? 3.516 -14.155 3.810 1.00 95.75 180 GLU A CA 1
ATOM 1473 C C . GLU A 1 180 ? 3.797 -13.739 2.357 1.00 95.75 180 GLU A C 1
ATOM 1475 O O . GLU A 1 180 ? 4.866 -14.029 1.831 1.00 95.75 180 GLU A O 1
ATOM 1480 N N . ME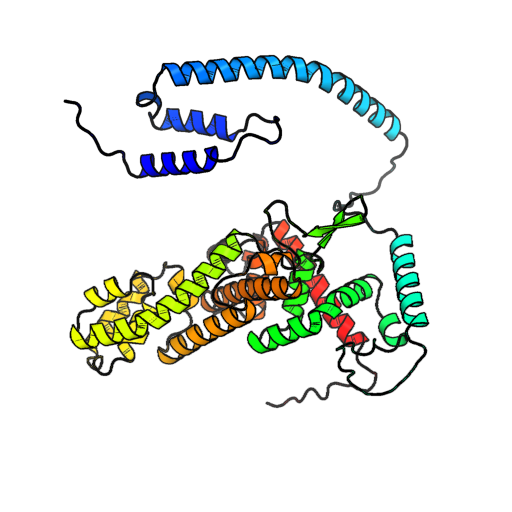T A 1 181 ? 2.867 -13.025 1.711 1.00 94.56 181 MET A N 1
ATOM 1481 C CA . MET A 1 181 ? 3.036 -12.572 0.324 1.00 94.56 181 MET A CA 1
ATOM 1482 C C . MET A 1 181 ? 3.995 -11.387 0.185 1.00 94.56 181 MET A C 1
ATOM 1484 O O . MET A 1 181 ? 4.770 -11.319 -0.766 1.00 94.56 181 MET A O 1
ATOM 1488 N N . THR A 1 182 ? 3.909 -10.419 1.098 1.00 95.25 182 THR A N 1
ATOM 1489 C CA . THR A 1 182 ? 4.643 -9.148 0.979 1.00 95.25 182 THR A CA 1
ATOM 1490 C C . THR A 1 182 ? 6.008 -9.177 1.657 1.00 95.25 182 THR A C 1
ATOM 1492 O O . THR A 1 182 ? 6.856 -8.351 1.328 1.00 95.25 182 THR A O 1
ATOM 1495 N N . GLY A 1 183 ? 6.221 -10.104 2.596 1.00 94.88 183 GLY A N 1
ATOM 1496 C CA . GLY A 1 183 ? 7.376 -10.126 3.494 1.00 94.88 183 GLY A CA 1
ATOM 1497 C C . GLY A 1 183 ? 7.293 -9.112 4.641 1.00 94.88 183 GLY A C 1
ATOM 1498 O O . GLY A 1 183 ? 8.200 -9.055 5.463 1.00 94.88 183 GLY A O 1
ATOM 1499 N N . LEU A 1 184 ? 6.220 -8.317 4.723 1.00 95.88 184 LEU A N 1
ATOM 1500 C CA . LEU A 1 184 ? 6.035 -7.301 5.761 1.00 95.88 184 LEU A CA 1
ATOM 1501 C C . LEU A 1 184 ? 5.237 -7.864 6.939 1.00 95.88 184 LEU A C 1
ATOM 1503 O O . LEU A 1 184 ? 4.313 -8.649 6.744 1.00 95.88 184 LEU A O 1
ATOM 1507 N N . ASP A 1 185 ? 5.539 -7.440 8.167 1.00 95.56 185 ASP A N 1
ATOM 1508 C CA . ASP A 1 185 ? 4.803 -7.887 9.359 1.00 95.56 185 ASP A CA 1
ATOM 1509 C C . ASP A 1 185 ? 3.300 -7.550 9.241 1.00 95.56 185 ASP A C 1
ATOM 1511 O O . ASP A 1 185 ? 2.904 -6.394 9.053 1.00 95.56 185 ASP A O 1
ATOM 1515 N N . GLY A 1 186 ? 2.447 -8.571 9.388 1.00 95.25 186 GLY A N 1
ATOM 1516 C CA . GLY A 1 186 ? 0.987 -8.449 9.397 1.00 95.25 186 GLY A CA 1
ATOM 1517 C C . GLY A 1 186 ? 0.463 -7.407 10.395 1.00 95.25 186 GLY A C 1
ATOM 1518 O O . GLY A 1 186 ? -0.562 -6.765 10.142 1.00 95.25 186 GLY A O 1
ATOM 1519 N N . TYR A 1 187 ? 1.184 -7.176 11.499 1.00 96.19 187 TYR A N 1
ATOM 1520 C CA . TYR A 1 187 ? 0.837 -6.154 12.483 1.00 96.19 187 TYR A CA 1
ATOM 1521 C C . TYR A 1 187 ? 0.943 -4.727 11.948 1.00 96.19 187 TYR A C 1
ATOM 1523 O O . TYR A 1 187 ? 0.202 -3.862 12.421 1.00 96.19 187 TYR A O 1
ATOM 1531 N N . TYR A 1 188 ? 1.788 -4.462 10.948 1.00 97.44 188 TYR A N 1
ATOM 1532 C CA . TYR A 1 188 ? 1.834 -3.150 10.308 1.00 97.44 188 TYR A CA 1
ATOM 1533 C C . TYR A 1 188 ? 0.537 -2.853 9.558 1.00 97.44 188 TYR A C 1
ATOM 1535 O O . TYR A 1 188 ? -0.034 -1.779 9.735 1.00 97.44 188 TYR A O 1
ATOM 1543 N N . PHE A 1 189 ? 0.003 -3.815 8.806 1.00 98.25 189 PHE A N 1
ATOM 1544 C CA . PHE A 1 189 ? -1.277 -3.646 8.112 1.00 98.25 189 PHE A CA 1
ATOM 1545 C C . PHE A 1 189 ? -2.444 -3.508 9.093 1.00 98.25 189 PHE A C 1
ATOM 1547 O O . PHE A 1 189 ? -3.293 -2.629 8.936 1.00 98.25 189 PHE A O 1
ATOM 1554 N N . ALA A 1 190 ? -2.465 -4.326 10.147 1.00 97.94 190 ALA A N 1
ATOM 1555 C CA . ALA A 1 190 ? -3.476 -4.229 11.194 1.00 97.94 190 ALA A CA 1
ATOM 1556 C C . ALA A 1 190 ? -3.460 -2.856 11.889 1.00 97.94 190 ALA A C 1
ATOM 1558 O O . ALA A 1 190 ? -4.512 -2.240 12.070 1.00 97.94 190 ALA A O 1
ATOM 1559 N N . ALA A 1 191 ? -2.275 -2.353 12.246 1.00 98.44 191 ALA A N 1
ATOM 1560 C CA . ALA A 1 191 ? -2.111 -1.040 12.862 1.00 98.44 191 ALA A CA 1
ATOM 1561 C C . ALA A 1 191 ? -2.462 0.106 11.901 1.00 98.44 191 ALA A C 1
ATOM 1563 O O . ALA A 1 191 ? -3.095 1.075 12.322 1.00 98.44 191 ALA A O 1
ATOM 1564 N N . LEU A 1 192 ? -2.101 -0.014 10.618 1.00 98.62 192 LEU A N 1
ATOM 1565 C CA . LEU A 1 192 ? -2.442 0.949 9.569 1.00 98.62 192 LEU A CA 1
ATOM 1566 C C . LEU A 1 192 ? -3.958 1.076 9.420 1.00 98.62 192 LEU A C 1
ATOM 1568 O O . LEU A 1 192 ? -4.505 2.162 9.587 1.00 98.62 192 LEU A O 1
ATOM 1572 N N . PHE A 1 193 ? -4.668 -0.030 9.202 1.00 98.50 193 PHE A N 1
ATOM 1573 C CA . PHE A 1 193 ? -6.118 0.028 9.008 1.00 98.50 193 PHE A CA 1
ATOM 1574 C C . PHE A 1 193 ? -6.882 0.336 10.300 1.00 98.50 193 PHE A C 1
ATOM 1576 O O . PHE A 1 193 ? -7.984 0.885 10.255 1.00 98.50 193 PHE A O 1
ATOM 1583 N N . HIS A 1 194 ? -6.290 0.078 11.468 1.00 98.00 194 HIS A N 1
ATOM 1584 C CA . HIS A 1 194 ? -6.801 0.630 12.718 1.00 98.00 194 HIS A CA 1
ATOM 1585 C C . HIS A 1 194 ? -6.657 2.158 12.780 1.00 98.00 194 HIS A C 1
ATOM 1587 O O . HIS A 1 194 ? -7.587 2.841 13.202 1.00 98.00 194 HIS A O 1
ATOM 1593 N N . ALA A 1 195 ? -5.524 2.717 12.351 1.00 97.88 195 ALA A N 1
ATOM 1594 C CA . ALA A 1 195 ? -5.318 4.164 12.332 1.00 97.88 195 ALA A CA 1
ATOM 1595 C C . ALA A 1 195 ? -6.254 4.886 11.343 1.00 97.88 195 ALA A C 1
ATOM 1597 O O . ALA A 1 195 ? -6.697 6.001 11.642 1.00 97.88 195 ALA A O 1
ATOM 1598 N N . GLU A 1 196 ? -6.583 4.227 10.229 1.00 97.94 196 GLU A N 1
ATOM 1599 C CA . GLU A 1 196 ? -7.478 4.724 9.180 1.00 97.94 196 GLU A CA 1
ATOM 1600 C C . GLU A 1 196 ? -8.963 4.653 9.560 1.00 97.94 196 GLU A C 1
ATOM 1602 O O . GLU A 1 196 ? -9.688 5.647 9.486 1.00 97.94 196 GLU A O 1
ATOM 1607 N N . SER A 1 197 ? -9.438 3.481 9.988 1.00 97.50 197 SER A N 1
ATOM 1608 C CA . SER A 1 197 ? -10.875 3.210 10.141 1.00 97.50 197 SER A CA 1
ATOM 1609 C C . SER A 1 197 ? -11.260 2.593 11.477 1.00 97.50 197 SER A C 1
ATOM 1611 O O . SER A 1 197 ? -12.425 2.232 11.665 1.00 97.50 197 SER A O 1
ATOM 1613 N N . ASP A 1 198 ? -10.305 2.424 12.396 1.00 96.62 198 ASP A N 1
ATOM 1614 C CA . ASP A 1 198 ? -10.506 1.649 13.619 1.00 96.62 198 ASP A CA 1
ATOM 1615 C C . ASP A 1 198 ? -10.927 0.196 13.296 1.00 96.62 198 ASP A C 1
ATOM 1617 O O . ASP A 1 198 ? -11.715 -0.412 14.018 1.00 96.62 198 ASP A O 1
ATOM 1621 N N . LEU A 1 199 ? -10.416 -0.344 12.175 1.00 96.88 199 LEU A N 1
ATOM 1622 C CA . LEU A 1 199 ? -10.751 -1.652 11.592 1.00 96.88 199 LEU A CA 1
ATOM 1623 C C . LEU A 1 199 ? -12.244 -1.835 11.245 1.00 96.88 199 LEU A C 1
ATOM 1625 O O . LEU A 1 199 ? -12.765 -2.953 11.258 1.00 96.88 199 LEU A O 1
ATOM 1629 N N . ARG A 1 200 ? -12.954 -0.747 10.925 1.00 96.25 200 ARG A N 1
ATOM 1630 C CA . ARG A 1 200 ? -14.389 -0.783 10.606 1.00 96.25 200 ARG A CA 1
ATOM 1631 C C . ARG A 1 200 ? -14.636 -0.631 9.116 1.00 96.25 200 ARG A C 1
ATOM 1633 O O . ARG A 1 200 ? -14.235 0.353 8.506 1.00 96.25 200 ARG A O 1
ATOM 1640 N N . HIS A 1 201 ? -15.381 -1.570 8.545 1.00 97.50 201 HIS A N 1
ATOM 1641 C CA . HIS A 1 201 ? -15.844 -1.459 7.163 1.00 97.50 201 HIS A CA 1
ATOM 1642 C C . HIS A 1 201 ? -17.168 -0.691 7.056 1.00 97.50 201 HIS A C 1
ATOM 1644 O O . HIS A 1 201 ? -17.355 0.120 6.150 1.00 97.50 201 HIS A O 1
ATOM 1650 N N . THR A 1 202 ? -18.063 -0.887 8.023 1.00 96.88 202 THR A N 1
ATOM 1651 C CA . THR A 1 202 ? -19.355 -0.205 8.129 1.00 96.88 202 THR A CA 1
ATOM 1652 C C . THR A 1 202 ? -19.442 0.613 9.421 1.00 96.88 202 THR A C 1
ATOM 1654 O O . THR A 1 202 ? -18.686 0.426 10.377 1.00 96.88 202 THR A O 1
ATOM 1657 N N . VAL A 1 203 ? -20.361 1.574 9.445 1.00 94.00 203 VAL A N 1
ATOM 1658 C CA . VAL A 1 203 ? -20.741 2.367 10.616 1.00 94.00 203 VAL A CA 1
ATOM 1659 C C . VAL A 1 203 ? -22.248 2.313 10.811 1.00 94.00 203 VAL A C 1
ATOM 1661 O O . VAL A 1 203 ? -23.008 2.282 9.844 1.00 94.00 203 VAL A O 1
ATOM 1664 N N . LEU A 1 204 ? -22.686 2.344 12.068 1.00 93.56 204 LEU A N 1
ATOM 1665 C CA . LEU A 1 204 ? -24.102 2.425 12.406 1.00 93.56 204 LEU A CA 1
ATOM 1666 C C . 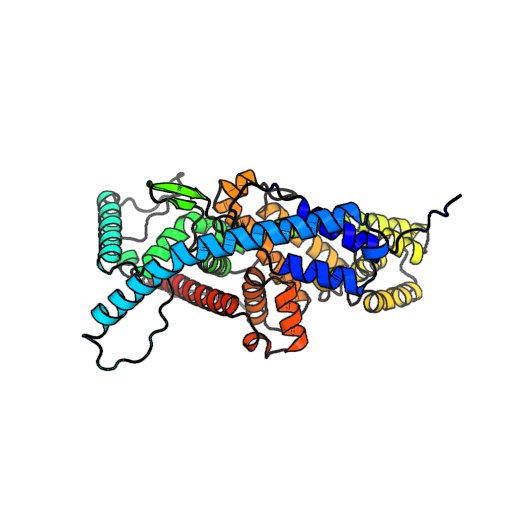LEU A 1 204 ? -24.604 3.863 12.250 1.00 93.56 204 LEU A C 1
ATOM 1668 O O . LEU A 1 204 ? -24.030 4.808 12.794 1.00 93.56 204 LEU A O 1
ATOM 1672 N N . THR A 1 205 ? -25.692 4.031 11.511 1.00 91.25 205 THR A N 1
ATOM 1673 C CA . THR A 1 205 ? -26.422 5.294 11.395 1.00 91.25 205 THR A CA 1
ATOM 1674 C C . THR A 1 205 ? -27.296 5.538 12.629 1.00 91.25 205 THR A C 1
ATOM 1676 O O . THR A 1 205 ? -27.519 4.652 13.452 1.00 91.25 205 THR A O 1
ATOM 1679 N N . SER A 1 206 ? -27.856 6.746 12.756 1.00 92.19 206 SER A N 1
ATOM 1680 C CA . SER A 1 206 ? -28.724 7.123 13.887 1.00 92.19 206 SER A CA 1
ATOM 1681 C C . SER A 1 206 ? -29.988 6.266 14.033 1.00 92.19 206 SER A C 1
ATOM 1683 O O . SER A 1 206 ? -30.541 6.182 15.122 1.00 92.19 206 SER A O 1
ATOM 1685 N N . ASN A 1 207 ? -30.440 5.618 12.957 1.00 93.12 207 ASN A N 1
ATOM 1686 C CA . ASN A 1 207 ? -31.553 4.664 12.962 1.00 93.12 207 ASN A CA 1
ATOM 1687 C C . ASN A 1 207 ? -31.100 3.198 13.114 1.00 93.12 207 ASN A C 1
ATOM 1689 O O . ASN A 1 207 ? -31.889 2.297 12.846 1.00 93.12 207 ASN A O 1
ATOM 1693 N N . GLY A 1 208 ? -29.839 2.956 13.488 1.00 92.94 208 GLY A N 1
ATOM 1694 C CA . GLY A 1 208 ? -29.287 1.621 13.728 1.00 92.94 208 GLY A CA 1
ATOM 1695 C C . GLY A 1 208 ? -28.985 0.802 12.472 1.00 92.94 208 GLY A C 1
ATOM 1696 O O . GLY A 1 208 ? -28.696 -0.383 12.595 1.00 92.94 208 GLY A O 1
ATOM 1697 N N . LYS A 1 209 ? -29.048 1.390 11.270 1.00 94.06 209 LYS A N 1
ATOM 1698 C CA . LYS A 1 209 ? -28.687 0.690 10.030 1.00 94.06 209 LYS A CA 1
ATOM 1699 C C . LYS A 1 209 ? -27.180 0.736 9.805 1.00 94.06 209 LYS A C 1
ATOM 1701 O O . LYS A 1 209 ? -26.539 1.758 10.037 1.00 94.06 209 LYS A O 1
ATOM 1706 N N . GLU A 1 210 ? -26.613 -0.350 9.304 1.00 94.88 210 GLU A N 1
ATOM 1707 C CA . GLU A 1 210 ? -25.233 -0.326 8.839 1.00 94.88 210 GLU A CA 1
ATOM 1708 C C . GLU A 1 210 ? -25.123 0.428 7.515 1.00 94.88 210 GLU A C 1
ATOM 1710 O O . GLU A 1 210 ? -25.939 0.278 6.604 1.00 94.88 210 GLU A O 1
ATOM 1715 N N . LYS A 1 211 ? -24.097 1.267 7.418 1.00 96.06 211 LYS A N 1
ATOM 1716 C CA . LYS A 1 211 ? -23.721 1.976 6.203 1.00 96.06 211 LYS A CA 1
ATOM 1717 C C . LYS A 1 211 ? -22.223 1.828 5.998 1.00 96.06 211 LYS A C 1
ATOM 1719 O O . LYS A 1 211 ? -21.462 1.981 6.945 1.00 96.06 211 LYS A O 1
ATOM 1724 N N . LEU A 1 212 ? -21.801 1.599 4.759 1.00 97.50 212 LEU A N 1
ATOM 1725 C CA . LEU A 1 212 ? -20.391 1.624 4.373 1.00 97.50 212 LEU A CA 1
ATOM 1726 C C . LEU A 1 212 ? -19.690 2.884 4.906 1.00 97.50 212 LEU A C 1
ATOM 1728 O O . LEU A 1 212 ? -20.171 4.007 4.702 1.00 97.50 212 LEU A O 1
ATOM 1732 N N . LEU A 1 213 ? -18.554 2.692 5.577 1.00 97.50 213 LEU A N 1
ATOM 1733 C CA . LEU A 1 213 ? -17.723 3.784 6.061 1.00 97.50 213 LEU A CA 1
ATOM 1734 C C . LEU A 1 213 ? -17.135 4.531 4.859 1.00 97.50 213 LEU A C 1
ATOM 1736 O O . LEU A 1 213 ? -16.464 3.939 4.015 1.00 97.50 213 LEU A O 1
ATOM 1740 N N . ARG A 1 214 ? -17.386 5.841 4.783 1.00 96.94 214 ARG A N 1
ATOM 1741 C CA . ARG A 1 214 ? -16.803 6.718 3.763 1.00 96.94 214 ARG A CA 1
ATOM 1742 C C . ARG A 1 214 ? -16.271 8.002 4.386 1.00 96.94 214 ARG A C 1
ATOM 1744 O O . ARG A 1 214 ? -16.989 8.637 5.161 1.00 96.94 214 ARG A O 1
ATOM 1751 N N . SER A 1 215 ? -15.052 8.400 4.027 1.00 95.88 215 SER A N 1
ATOM 1752 C CA . SER A 1 215 ? -14.510 9.706 4.424 1.00 95.88 215 SER A CA 1
ATOM 1753 C C . SER A 1 215 ? -15.125 10.850 3.600 1.00 95.88 215 SER A C 1
ATOM 1755 O O . SER A 1 215 ? -15.741 10.603 2.557 1.00 95.88 215 SER A O 1
ATOM 1757 N N . PRO A 1 216 ? -14.926 12.124 3.996 1.00 93.62 216 PRO A N 1
ATOM 1758 C CA . PRO A 1 216 ? -15.312 13.278 3.179 1.00 93.62 216 PRO A CA 1
ATOM 1759 C C . PRO A 1 216 ? -14.679 13.294 1.779 1.00 93.62 216 PRO A C 1
ATOM 1761 O O . PRO A 1 216 ? -15.263 13.849 0.854 1.00 93.62 216 PRO A O 1
ATOM 1764 N N . MET A 1 217 ? -13.513 12.659 1.621 1.00 91.56 217 MET A N 1
ATOM 1765 C CA . MET A 1 217 ? -12.805 12.505 0.344 1.00 91.56 217 MET A CA 1
ATOM 1766 C C . MET A 1 217 ? -13.183 11.209 -0.386 1.00 91.56 217 MET A C 1
ATOM 1768 O O . MET A 1 217 ? -12.504 10.802 -1.325 1.00 91.56 217 MET A O 1
ATOM 1772 N N . ASN A 1 218 ? -14.269 10.558 0.042 1.00 94.50 218 ASN A N 1
ATOM 1773 C CA . ASN A 1 218 ? -14.763 9.300 -0.504 1.00 94.50 218 ASN A CA 1
ATOM 1774 C C . ASN A 1 218 ? -13.765 8.132 -0.384 1.00 94.50 218 ASN A C 1
ATOM 1776 O O . ASN A 1 218 ? -13.765 7.234 -1.221 1.00 94.50 218 ASN A O 1
ATOM 1780 N N . ALA A 1 219 ? -12.930 8.140 0.658 1.00 97.50 219 ALA A N 1
ATOM 1781 C CA . ALA A 1 219 ? -12.134 6.978 1.043 1.00 97.50 219 ALA A CA 1
ATOM 1782 C C . ALA A 1 219 ? -13.054 5.852 1.534 1.00 97.50 219 ALA A C 1
ATOM 1784 O O . ALA A 1 219 ? -14.003 6.136 2.267 1.00 97.50 219 ALA A O 1
ATOM 1785 N N . ILE A 1 220 ? -12.810 4.607 1.122 1.00 98.06 220 ILE A N 1
ATOM 1786 C CA . ILE A 1 220 ? -13.798 3.523 1.220 1.00 98.06 220 ILE A CA 1
ATOM 1787 C C . ILE A 1 220 ? -13.428 2.499 2.296 1.00 98.06 220 ILE A C 1
ATOM 1789 O O . ILE A 1 220 ? -12.326 1.958 2.305 1.00 98.06 220 ILE A O 1
ATOM 1793 N N . GLY A 1 221 ? -14.392 2.186 3.166 1.00 97.75 221 GLY A N 1
ATOM 1794 C CA . GLY A 1 221 ? -14.381 1.003 4.022 1.00 97.75 221 GLY A CA 1
ATOM 1795 C C . GLY A 1 221 ? -13.224 0.950 5.019 1.00 97.75 221 GLY A C 1
ATOM 1796 O O . GLY A 1 221 ? -12.694 1.963 5.458 1.00 97.75 221 GLY A O 1
ATOM 1797 N N . VAL A 1 222 ? -12.823 -0.259 5.391 1.00 98.25 222 VAL A N 1
ATOM 1798 C CA . VAL A 1 222 ? -11.815 -0.497 6.437 1.00 98.25 222 VAL A CA 1
ATOM 1799 C C . VAL A 1 222 ? -10.410 -0.004 6.076 1.00 98.25 222 VAL A C 1
ATOM 1801 O O . VAL A 1 222 ? -9.656 0.408 6.954 1.00 98.25 222 VAL A O 1
ATOM 1804 N N . SER A 1 223 ? -10.055 -0.002 4.795 1.00 98.00 223 SER A N 1
ATOM 1805 C CA . SER A 1 223 ? -8.740 0.444 4.339 1.00 98.00 223 SER A CA 1
ATOM 1806 C C . SER A 1 223 ? -8.680 1.935 4.026 1.00 98.00 223 SER A C 1
ATOM 1808 O O . SER A 1 223 ? -7.584 2.464 3.875 1.00 98.00 223 SER A O 1
ATOM 1810 N N . GLN A 1 224 ? -9.828 2.617 3.929 1.00 98.38 224 GLN A N 1
ATOM 1811 C CA . GLN A 1 224 ? -9.913 4.037 3.569 1.00 98.38 224 GLN A CA 1
ATOM 1812 C C . GLN A 1 224 ? -9.102 4.377 2.299 1.00 98.38 224 GLN A C 1
ATOM 1814 O O . GLN A 1 224 ? -8.487 5.436 2.192 1.00 98.38 224 GLN A O 1
ATOM 1819 N N . VAL A 1 225 ? -9.136 3.506 1.286 1.00 97.31 225 VAL A N 1
ATOM 1820 C CA . VAL A 1 225 ? -8.518 3.810 -0.015 1.00 97.31 225 VAL A CA 1
ATOM 1821 C C . VAL A 1 225 ? -9.417 4.777 -0.789 1.00 97.31 225 VAL A C 1
ATOM 1823 O O . VAL A 1 225 ? -10.635 4.594 -0.857 1.00 97.31 225 VAL A O 1
ATOM 1826 N N . THR A 1 226 ? -8.834 5.842 -1.343 1.00 97.00 226 THR A N 1
ATOM 1827 C CA . THR A 1 226 ? -9.551 6.839 -2.161 1.00 97.00 226 THR A CA 1
ATOM 1828 C C . THR A 1 226 ? -9.658 6.395 -3.616 1.00 97.00 226 THR A C 1
ATOM 1830 O O . THR A 1 226 ? -8.828 5.624 -4.082 1.00 97.00 226 THR A O 1
ATOM 1833 N N . GLN A 1 227 ? -10.609 6.948 -4.377 1.00 95.44 227 GLN A N 1
ATOM 1834 C CA . GLN A 1 227 ? -10.716 6.646 -5.813 1.00 95.44 227 GLN A CA 1
ATOM 1835 C C . GLN A 1 227 ? -9.412 6.927 -6.576 1.00 95.44 227 GLN A C 1
ATOM 1837 O O . GLN A 1 227 ? -9.013 6.129 -7.409 1.00 95.44 227 GLN A O 1
ATOM 1842 N N . ILE A 1 228 ? -8.713 8.017 -6.243 1.00 92.19 228 ILE A N 1
ATOM 1843 C CA . ILE A 1 228 ? -7.430 8.364 -6.873 1.00 92.19 228 ILE A CA 1
ATOM 1844 C C . ILE A 1 228 ? -6.387 7.267 -6.616 1.00 92.19 228 ILE A C 1
ATOM 1846 O O . ILE A 1 228 ? -5.650 6.894 -7.521 1.00 92.19 228 ILE A O 1
ATOM 1850 N N . ALA A 1 229 ? -6.340 6.725 -5.396 1.00 93.31 229 ALA A N 1
ATOM 1851 C CA . ALA A 1 229 ? -5.439 5.628 -5.056 1.00 93.31 229 ALA A CA 1
ATOM 1852 C C . ALA A 1 229 ? -5.801 4.323 -5.789 1.00 93.31 229 ALA A C 1
ATOM 1854 O O . ALA A 1 229 ? -4.903 3.602 -6.213 1.00 93.31 229 ALA A O 1
ATOM 1855 N N . LEU A 1 230 ? -7.093 4.044 -5.997 1.00 95.88 230 LEU A N 1
ATOM 1856 C CA . LEU A 1 230 ? -7.550 2.897 -6.793 1.00 95.88 230 LEU A CA 1
ATOM 1857 C C . LEU A 1 230 ? -7.167 3.042 -8.269 1.00 95.88 230 LEU A C 1
ATOM 1859 O O . LEU A 1 230 ? -6.656 2.098 -8.866 1.00 95.88 230 LEU A O 1
ATOM 1863 N N . ASP A 1 231 ? -7.361 4.233 -8.837 1.00 92.44 231 ASP A N 1
ATOM 1864 C CA . ASP A 1 231 ? -6.974 4.532 -10.215 1.00 92.44 231 ASP A CA 1
ATOM 1865 C C . ASP A 1 231 ? -5.455 4.378 -10.391 1.00 92.44 231 ASP A C 1
ATOM 1867 O O . ASP A 1 231 ? -5.007 3.775 -11.362 1.00 92.44 231 ASP A O 1
ATOM 1871 N N . HIS A 1 232 ? -4.660 4.861 -9.427 1.00 90.38 232 HIS A N 1
ATOM 1872 C CA . HIS A 1 232 ? -3.207 4.673 -9.422 1.00 90.38 232 HIS A CA 1
ATOM 1873 C C . HIS A 1 232 ? -2.806 3.199 -9.309 1.00 90.38 232 HIS A C 1
ATOM 1875 O O . HIS A 1 232 ? -1.898 2.765 -10.008 1.00 90.38 232 HIS A O 1
ATOM 1881 N N . LEU A 1 233 ? -3.473 2.421 -8.452 1.00 93.62 233 LEU A N 1
ATOM 1882 C CA . LEU A 1 233 ? -3.191 0.995 -8.302 1.00 93.62 233 LEU A CA 1
ATOM 1883 C C . LEU A 1 233 ? -3.445 0.237 -9.613 1.00 93.62 233 LEU A C 1
ATOM 1885 O O . LEU A 1 233 ? -2.589 -0.528 -10.046 1.00 93.62 233 LEU A O 1
ATOM 1889 N N . ASN A 1 234 ? -4.578 0.493 -10.273 1.00 94.56 234 ASN A N 1
ATOM 1890 C CA . ASN A 1 234 ? -4.887 -0.103 -11.575 1.00 94.56 234 ASN A CA 1
ATOM 1891 C C . ASN A 1 234 ? -3.863 0.317 -12.646 1.00 94.56 234 ASN A C 1
ATOM 1893 O O . ASN A 1 234 ? -3.383 -0.529 -13.395 1.00 94.56 234 ASN A O 1
ATOM 1897 N N . GLN A 1 235 ? -3.473 1.597 -12.677 1.00 89.75 235 GLN A N 1
ATOM 1898 C CA . GLN A 1 235 ? -2.446 2.098 -13.600 1.00 89.75 235 GLN A CA 1
ATOM 1899 C C . GLN A 1 235 ? -1.092 1.406 -13.408 1.00 89.75 235 GLN A C 1
ATOM 1901 O O . GLN A 1 235 ? -0.428 1.096 -14.390 1.00 89.75 235 GLN A O 1
ATOM 1906 N N . GLU A 1 236 ? -0.677 1.148 -12.167 1.00 87.31 236 GLU A N 1
ATOM 1907 C CA . GLU A 1 236 ? 0.603 0.484 -11.878 1.00 87.31 236 GLU A CA 1
ATOM 1908 C C . GLU A 1 236 ? 0.566 -1.008 -12.254 1.00 87.31 236 GLU A C 1
ATOM 1910 O O . GLU A 1 236 ? 1.551 -1.544 -12.760 1.00 87.31 236 GLU A O 1
ATOM 1915 N N . ILE A 1 237 ? -0.582 -1.675 -12.088 1.00 91.38 237 ILE A N 1
ATOM 1916 C CA . ILE A 1 237 ? -0.779 -3.057 -12.553 1.00 91.38 237 ILE A CA 1
ATOM 1917 C C . ILE A 1 237 ? -0.705 -3.132 -14.080 1.00 91.38 237 ILE A C 1
ATOM 1919 O O . ILE A 1 237 ? 0.026 -3.969 -14.617 1.00 91.38 237 ILE A O 1
ATOM 1923 N N . ASP A 1 238 ? -1.419 -2.247 -14.780 1.00 88.38 238 ASP A N 1
ATOM 1924 C CA . ASP A 1 238 ? -1.380 -2.166 -16.242 1.00 88.38 238 ASP A CA 1
ATOM 1925 C C . ASP A 1 238 ? 0.037 -1.858 -16.740 1.00 88.38 238 ASP A C 1
ATOM 1927 O O . ASP A 1 238 ? 0.525 -2.507 -17.667 1.00 88.38 238 ASP A O 1
ATOM 1931 N N . PHE A 1 239 ? 0.740 -0.949 -16.060 1.00 84.69 239 PHE A N 1
ATOM 1932 C CA . PHE A 1 239 ? 2.135 -0.632 -16.342 1.00 84.69 239 PHE A CA 1
ATOM 1933 C C . PHE A 1 239 ? 3.041 -1.864 -16.227 1.00 84.69 239 PHE A C 1
ATOM 1935 O O . PHE A 1 239 ? 3.753 -2.179 -17.180 1.00 84.69 239 PHE A O 1
ATOM 1942 N N . TYR A 1 240 ? 3.011 -2.607 -15.112 1.00 85.50 240 TYR A N 1
ATOM 1943 C CA . TYR A 1 240 ? 3.866 -3.792 -14.960 1.00 85.50 240 TYR A CA 1
ATOM 1944 C C . TYR A 1 240 ? 3.586 -4.854 -16.030 1.00 85.50 240 TYR A C 1
ATOM 1946 O O . TYR A 1 240 ? 4.520 -5.467 -16.551 1.00 85.50 240 TYR A O 1
ATOM 1954 N N . ARG A 1 241 ? 2.317 -5.043 -16.411 1.00 87.12 241 ARG A N 1
ATOM 1955 C CA . ARG A 1 241 ? 1.942 -5.945 -17.511 1.00 87.12 241 ARG A CA 1
ATOM 1956 C C . ARG A 1 241 ? 2.528 -5.491 -18.843 1.00 87.12 241 ARG A C 1
ATOM 1958 O O . ARG A 1 241 ? 3.088 -6.306 -19.576 1.00 87.12 241 ARG A O 1
ATOM 1965 N N . GLU A 1 242 ? 2.393 -4.206 -19.154 1.00 83.88 242 GLU A N 1
ATOM 1966 C CA . GLU A 1 242 ? 2.897 -3.620 -20.394 1.00 83.88 242 GLU A CA 1
ATOM 1967 C C . GLU A 1 242 ? 4.423 -3.716 -20.472 1.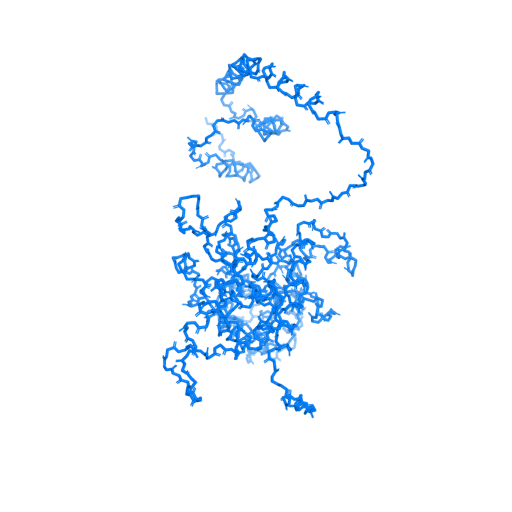00 83.88 242 GLU A C 1
ATOM 1969 O O . GLU A 1 242 ? 4.961 -4.109 -21.505 1.00 83.88 242 GLU A O 1
ATOM 1974 N N . VAL A 1 243 ? 5.122 -3.437 -19.370 1.00 80.06 243 VAL A N 1
ATOM 1975 C CA . VAL A 1 243 ? 6.582 -3.555 -19.265 1.00 80.06 243 VAL A CA 1
ATOM 1976 C C . VAL A 1 243 ? 7.047 -4.986 -19.549 1.00 80.06 243 VAL A C 1
ATOM 1978 O O . VAL A 1 243 ? 7.944 -5.188 -20.370 1.00 80.06 243 VAL A O 1
ATOM 1981 N N . ILE A 1 244 ? 6.401 -5.993 -18.949 1.00 81.06 244 ILE A N 1
ATOM 1982 C CA . ILE A 1 244 ? 6.713 -7.408 -19.212 1.00 81.06 244 ILE A CA 1
ATOM 1983 C C . ILE A 1 244 ? 6.484 -7.752 -20.690 1.00 81.06 244 ILE A C 1
ATOM 1985 O O . ILE A 1 244 ? 7.347 -8.372 -21.311 1.00 81.06 244 ILE A O 1
ATOM 1989 N N . ALA A 1 245 ? 5.361 -7.325 -21.275 1.00 82.31 245 ALA A N 1
ATOM 1990 C CA . ALA A 1 245 ? 5.045 -7.596 -22.678 1.00 82.31 245 ALA A CA 1
ATOM 1991 C C . ALA A 1 245 ? 6.030 -6.914 -23.647 1.00 82.31 245 ALA A C 1
ATOM 1993 O O . ALA A 1 245 ? 6.469 -7.521 -24.628 1.00 82.31 245 ALA A O 1
ATOM 1994 N N . LYS A 1 246 ? 6.420 -5.667 -23.359 1.00 82.12 246 LYS A N 1
ATOM 1995 C CA . LYS A 1 246 ? 7.369 -4.896 -24.171 1.00 82.12 246 LYS A CA 1
ATOM 1996 C C . LYS A 1 246 ? 8.792 -5.435 -24.101 1.00 82.12 246 LYS A C 1
ATOM 1998 O O . LYS A 1 246 ? 9.539 -5.227 -25.049 1.00 82.12 246 LYS A O 1
ATOM 2003 N N . ARG A 1 247 ? 9.178 -6.167 -23.051 1.00 79.00 247 ARG A N 1
ATOM 2004 C CA . ARG A 1 247 ? 10.508 -6.799 -22.951 1.00 79.00 247 ARG A CA 1
ATOM 2005 C C . ARG A 1 247 ? 10.854 -7.627 -24.182 1.00 79.00 247 ARG A C 1
ATOM 2007 O O . ARG A 1 247 ? 11.906 -7.434 -24.782 1.00 79.00 247 ARG A O 1
ATOM 2014 N N . GLU A 1 248 ? 9.967 -8.540 -24.560 1.00 77.75 248 GLU A N 1
ATOM 2015 C CA . GLU A 1 248 ? 10.206 -9.435 -25.693 1.00 77.75 248 GLU A CA 1
ATOM 2016 C C . GLU A 1 248 ? 10.185 -8.669 -27.019 1.00 77.75 248 GLU A C 1
ATOM 2018 O O . GLU A 1 248 ? 10.991 -8.944 -27.907 1.00 77.75 248 GLU A O 1
ATOM 2023 N N . GLN A 1 249 ? 9.350 -7.631 -27.121 1.00 82.50 249 GLN A N 1
ATOM 2024 C CA . GLN A 1 249 ? 9.330 -6.741 -28.283 1.00 82.50 249 GLN A CA 1
ATOM 2025 C C . GLN A 1 249 ? 10.635 -5.948 -28.424 1.00 82.50 249 GLN A C 1
ATOM 2027 O O . GLN A 1 249 ? 11.160 -5.857 -29.531 1.00 82.50 249 GLN A O 1
ATOM 2032 N N . ILE A 1 250 ? 11.183 -5.422 -27.323 1.00 81.19 250 ILE A N 1
ATOM 2033 C CA . ILE A 1 250 ? 12.470 -4.713 -27.281 1.00 81.19 250 ILE A CA 1
ATOM 2034 C C . ILE A 1 250 ? 13.595 -5.650 -27.721 1.00 81.19 250 ILE A C 1
ATOM 2036 O O . ILE A 1 250 ? 14.348 -5.317 -28.634 1.00 81.19 250 ILE A O 1
ATOM 2040 N N . ARG A 1 251 ? 13.674 -6.846 -27.121 1.00 80.50 251 ARG A N 1
ATOM 2041 C CA . ARG A 1 251 ? 14.703 -7.850 -27.441 1.00 80.50 251 ARG A CA 1
ATOM 2042 C C . ARG A 1 251 ? 14.671 -8.242 -28.912 1.00 80.50 251 ARG A C 1
ATOM 2044 O O . ARG A 1 251 ? 15.712 -8.264 -29.562 1.00 80.50 251 ARG A O 1
ATOM 2051 N N . HIS A 1 252 ? 13.482 -8.538 -29.432 1.00 82.25 252 HIS A N 1
ATOM 2052 C CA . HIS A 1 252 ? 13.310 -8.966 -30.814 1.00 82.25 252 HIS A CA 1
ATOM 2053 C C . HIS A 1 252 ? 13.592 -7.835 -31.806 1.00 82.25 252 HIS A C 1
ATOM 2055 O O . HIS A 1 252 ? 14.327 -8.034 -32.769 1.00 82.25 252 HIS A O 1
ATOM 2061 N N . SER A 1 253 ? 13.057 -6.639 -31.544 1.00 84.00 253 SER A N 1
ATOM 2062 C CA . SER A 1 253 ? 13.246 -5.477 -32.415 1.00 84.00 253 SER A CA 1
ATOM 2063 C C . SER A 1 253 ? 14.714 -5.093 -32.504 1.00 84.00 253 SER A C 1
ATOM 2065 O O . SER A 1 253 ? 15.229 -4.947 -33.605 1.00 84.00 253 SER A O 1
ATOM 2067 N N . TYR A 1 254 ? 15.413 -5.027 -31.368 1.00 80.94 254 TYR A N 1
ATOM 2068 C CA . TYR A 1 254 ? 16.833 -4.698 -31.363 1.00 80.94 254 TYR A CA 1
ATOM 2069 C C . TYR A 1 254 ? 17.688 -5.753 -32.069 1.00 80.94 254 TYR A C 1
ATOM 2071 O O . TYR A 1 254 ? 18.592 -5.405 -32.822 1.00 80.94 254 TYR A O 1
ATOM 2079 N N . ALA A 1 255 ? 17.390 -7.042 -31.877 1.00 79.19 255 ALA A N 1
ATOM 2080 C CA . ALA A 1 255 ? 18.103 -8.116 -32.567 1.00 79.19 255 ALA A CA 1
ATOM 2081 C C . ALA A 1 255 ? 17.955 -8.044 -34.099 1.00 79.19 255 ALA A C 1
ATOM 2083 O O . ALA A 1 255 ? 18.834 -8.521 -34.815 1.00 79.19 255 ALA A O 1
ATOM 2084 N N . ILE A 1 256 ? 16.863 -7.452 -34.597 1.00 82.12 256 ILE A N 1
ATOM 2085 C CA . ILE A 1 256 ? 16.608 -7.256 -36.029 1.00 82.12 256 ILE A CA 1
ATOM 2086 C C . ILE A 1 256 ? 17.237 -5.958 -36.540 1.00 82.12 256 ILE A C 1
ATOM 2088 O O . ILE A 1 256 ? 17.867 -5.966 -37.595 1.00 82.12 256 ILE A O 1
ATOM 2092 N N . THR A 1 257 ? 17.024 -4.841 -35.840 1.00 83.12 257 THR A N 1
ATOM 2093 C CA . THR A 1 257 ? 17.355 -3.504 -36.357 1.00 83.12 257 THR A CA 1
ATOM 2094 C C . THR A 1 257 ? 18.745 -3.029 -35.954 1.00 83.12 257 THR A C 1
ATOM 2096 O O . THR A 1 257 ? 19.360 -2.275 -36.700 1.00 83.12 257 THR A O 1
ATOM 2099 N N . GLY A 1 258 ? 19.233 -3.429 -34.775 1.00 77.12 258 GLY A N 1
ATOM 2100 C CA . GLY A 1 258 ? 20.411 -2.837 -34.136 1.00 77.12 258 GLY A CA 1
ATOM 2101 C C . GLY A 1 258 ? 20.254 -1.353 -33.772 1.00 77.12 258 GLY A C 1
ATOM 2102 O O . GLY A 1 258 ? 21.239 -0.729 -33.391 1.00 77.12 258 GLY A O 1
ATOM 2103 N N . ASP A 1 259 ? 19.048 -0.791 -33.895 1.00 82.69 259 ASP A N 1
ATOM 2104 C CA . ASP A 1 259 ? 18.757 0.642 -33.775 1.00 82.69 259 ASP A CA 1
ATOM 2105 C C . ASP A 1 259 ? 18.162 0.961 -32.396 1.00 82.69 259 ASP A C 1
ATOM 2107 O O . ASP A 1 259 ? 17.057 0.516 -32.061 1.00 82.69 259 ASP A O 1
ATOM 2111 N N . LEU A 1 260 ? 18.909 1.724 -31.593 1.00 76.19 260 LEU A N 1
ATOM 2112 C CA . LEU A 1 260 ? 18.499 2.121 -30.249 1.00 76.19 260 LEU A CA 1
ATOM 2113 C C . LEU A 1 260 ? 17.389 3.182 -30.265 1.00 76.19 260 LEU A C 1
ATOM 2115 O O . LEU A 1 260 ? 16.503 3.115 -29.416 1.00 76.19 260 LEU A O 1
ATOM 2119 N N . ASP A 1 261 ? 17.369 4.092 -31.241 1.00 80.06 261 ASP A N 1
ATOM 2120 C CA . ASP A 1 261 ? 16.333 5.127 -31.353 1.00 80.06 261 ASP A CA 1
ATOM 2121 C C . ASP A 1 261 ? 14.969 4.493 -31.653 1.00 80.06 261 ASP A C 1
ATOM 2123 O O . ASP A 1 261 ? 13.945 4.860 -31.067 1.00 80.06 261 ASP A O 1
ATOM 2127 N N . PHE A 1 262 ? 14.953 3.472 -32.517 1.00 83.62 262 PHE A N 1
ATOM 2128 C CA . PHE A 1 262 ? 13.752 2.679 -32.779 1.00 83.62 262 PHE A CA 1
ATOM 2129 C C . PHE A 1 262 ? 13.254 1.959 -31.518 1.00 83.62 262 PHE A C 1
ATOM 2131 O O . PHE A 1 262 ? 12.053 1.946 -31.231 1.00 83.62 262 PHE A O 1
ATOM 2138 N N . VAL A 1 263 ? 14.173 1.370 -30.746 1.00 80.50 263 VAL A N 1
ATOM 2139 C CA . VAL A 1 263 ? 13.849 0.706 -29.477 1.00 80.50 263 VAL A CA 1
ATOM 2140 C C . VAL A 1 263 ? 13.338 1.701 -28.440 1.00 80.50 263 VAL A C 1
ATOM 2142 O O . VAL A 1 263 ? 12.386 1.377 -27.735 1.00 80.50 263 VAL A O 1
ATOM 2145 N N . GLU A 1 264 ? 13.916 2.899 -28.344 1.00 76.06 264 GLU A N 1
ATOM 2146 C CA . GLU A 1 264 ? 13.451 3.949 -27.434 1.00 76.06 264 GLU A CA 1
ATOM 2147 C C . GLU A 1 264 ? 12.009 4.372 -27.737 1.00 76.06 264 GLU A C 1
ATOM 2149 O O . GLU A 1 264 ? 11.195 4.469 -26.814 1.00 76.06 264 GLU A O 1
ATOM 2154 N N . GLU A 1 265 ? 11.661 4.574 -29.011 1.00 83.31 265 GLU A N 1
ATOM 2155 C CA . GLU A 1 265 ? 10.291 4.948 -29.384 1.00 83.31 265 GLU A CA 1
ATOM 2156 C C . GLU A 1 265 ? 9.303 3.799 -29.123 1.00 83.31 265 GLU A C 1
ATOM 2158 O O . GLU A 1 265 ? 8.205 4.027 -28.609 1.00 83.31 265 GLU A O 1
ATOM 2163 N N . LEU A 1 266 ? 9.703 2.548 -29.386 1.00 78.12 266 LEU A N 1
ATOM 2164 C CA . LEU A 1 266 ? 8.908 1.355 -29.068 1.00 78.12 266 LEU A CA 1
ATOM 2165 C C . LEU A 1 266 ? 8.704 1.183 -27.549 1.00 78.12 266 LEU A C 1
ATOM 2167 O O . LEU A 1 266 ? 7.620 0.821 -27.081 1.00 78.12 266 LEU A O 1
ATOM 2171 N N . ALA A 1 267 ? 9.746 1.461 -26.768 1.00 73.81 267 ALA A N 1
ATOM 2172 C CA . ALA A 1 267 ? 9.794 1.294 -25.319 1.00 73.81 267 ALA A CA 1
ATOM 2173 C C . ALA A 1 267 ? 9.364 2.546 -24.542 1.00 73.81 267 ALA A C 1
ATOM 2175 O O . ALA A 1 267 ? 9.601 2.654 -23.332 1.00 73.81 267 ALA A O 1
ATOM 2176 N N . LYS A 1 268 ? 8.703 3.494 -25.210 1.00 75.19 268 LYS A N 1
ATOM 2177 C CA . LYS A 1 268 ? 8.193 4.707 -24.579 1.00 75.19 268 LYS A CA 1
ATOM 2178 C C . LYS A 1 268 ? 7.350 4.369 -23.351 1.00 75.19 268 LYS A C 1
ATOM 2180 O O . LYS A 1 268 ? 6.420 3.560 -23.419 1.00 75.19 268 LYS A O 1
ATOM 2185 N N . GLY A 1 269 ? 7.704 4.987 -22.224 1.00 66.69 269 GLY A N 1
ATOM 2186 C CA . GLY A 1 269 ? 7.038 4.783 -20.939 1.00 66.69 269 GLY A CA 1
ATOM 2187 C C . GLY A 1 269 ? 7.428 3.508 -20.187 1.00 66.69 269 GLY A C 1
ATOM 2188 O O . GLY A 1 269 ? 6.751 3.191 -19.228 1.00 66.69 269 GLY A O 1
ATOM 2189 N N . VAL A 1 270 ? 8.476 2.772 -20.580 1.00 66.88 270 VAL A N 1
ATOM 2190 C CA . VAL A 1 270 ? 8.952 1.562 -19.864 1.00 66.88 270 VAL A CA 1
ATOM 2191 C C . VAL A 1 270 ? 10.110 1.868 -18.895 1.00 66.88 270 VAL A C 1
ATOM 2193 O O . VAL A 1 270 ? 10.360 1.126 -17.946 1.00 66.88 270 VAL A O 1
ATOM 2196 N N . GLY A 1 271 ? 10.791 2.998 -19.102 1.00 67.69 271 GLY A N 1
ATOM 2197 C CA . GLY A 1 271 ? 11.977 3.412 -18.355 1.00 67.69 271 GLY A CA 1
ATOM 2198 C C . GLY A 1 271 ? 13.266 2.811 -18.927 1.00 67.69 271 GLY A C 1
ATOM 2199 O O . GLY A 1 271 ? 13.376 1.614 -19.183 1.00 67.69 271 GLY A O 1
ATOM 2200 N N . ALA A 1 272 ? 14.291 3.643 -19.090 1.00 67.19 272 ALA A N 1
ATOM 2201 C CA . ALA A 1 272 ? 15.583 3.280 -19.657 1.00 67.19 272 ALA A CA 1
ATOM 2202 C C . ALA A 1 272 ? 16.309 2.143 -18.931 1.00 67.19 272 ALA A C 1
ATOM 2204 O O . ALA A 1 272 ? 16.968 1.348 -19.588 1.00 67.19 272 ALA A O 1
ATOM 2205 N N . ARG A 1 273 ? 16.172 1.990 -17.606 1.00 66.12 273 ARG A N 1
ATOM 2206 C CA . ARG A 1 273 ? 16.803 0.851 -16.907 1.00 66.12 273 ARG A CA 1
ATOM 2207 C C . ARG A 1 273 ? 16.255 -0.493 -17.369 1.00 66.12 273 ARG A C 1
ATOM 2209 O O . ARG A 1 273 ? 17.006 -1.457 -17.475 1.00 66.12 273 ARG A O 1
ATOM 2216 N N . PHE A 1 274 ? 14.961 -0.546 -17.660 1.00 70.56 274 PHE A N 1
ATOM 2217 C CA . PHE A 1 274 ? 14.344 -1.750 -18.185 1.00 70.56 274 PHE A CA 1
ATOM 2218 C C . PHE A 1 274 ? 14.752 -2.002 -19.637 1.00 70.56 274 PHE A C 1
ATOM 2220 O O . PHE A 1 274 ? 15.020 -3.143 -19.996 1.00 70.56 274 PHE A O 1
ATOM 2227 N N . ILE A 1 275 ? 14.876 -0.944 -20.446 1.00 72.19 275 ILE A N 1
ATOM 2228 C CA . ILE A 1 275 ? 15.409 -1.039 -21.813 1.00 72.19 275 ILE A CA 1
ATOM 2229 C C . ILE A 1 275 ? 16.826 -1.625 -21.783 1.00 72.19 275 ILE A C 1
ATOM 2231 O O . ILE A 1 275 ? 17.066 -2.650 -22.411 1.00 72.19 275 ILE A O 1
ATOM 2235 N N . ILE A 1 276 ? 17.732 -1.052 -20.982 1.00 69.62 276 ILE A N 1
ATOM 2236 C CA . ILE A 1 276 ? 19.110 -1.547 -20.806 1.00 69.62 276 ILE A CA 1
ATOM 2237 C C . ILE A 1 276 ? 19.107 -3.013 -20.365 1.00 69.62 276 ILE A C 1
ATOM 2239 O O . ILE A 1 276 ? 19.834 -3.832 -20.921 1.00 69.62 276 ILE A O 1
ATOM 2243 N N . SER A 1 277 ? 18.259 -3.355 -19.391 1.00 71.19 277 SER A N 1
ATOM 2244 C CA . SER A 1 277 ? 18.103 -4.723 -18.901 1.00 71.19 277 SER A CA 1
ATOM 2245 C C . SER A 1 277 ? 17.690 -5.700 -20.009 1.00 71.19 277 SER A C 1
ATOM 2247 O O . SER A 1 277 ? 18.332 -6.736 -20.201 1.00 71.19 277 SER A O 1
ATOM 2249 N N . ALA A 1 278 ? 16.659 -5.352 -20.781 1.00 72.69 278 ALA A N 1
ATOM 2250 C CA . ALA A 1 278 ? 16.177 -6.163 -21.890 1.00 72.69 278 ALA A CA 1
ATOM 2251 C C . ALA A 1 278 ? 17.252 -6.332 -22.978 1.00 72.69 278 ALA A C 1
ATOM 2253 O O . ALA A 1 278 ? 17.447 -7.440 -23.480 1.00 72.69 278 ALA A O 1
ATOM 2254 N N . LEU A 1 279 ? 17.984 -5.261 -23.302 1.00 72.25 279 LEU A N 1
ATOM 2255 C CA . LEU A 1 279 ? 19.062 -5.273 -24.293 1.00 72.25 279 LEU A CA 1
ATOM 2256 C C . LEU A 1 279 ? 20.249 -6.138 -23.852 1.00 72.25 279 LEU A C 1
ATOM 2258 O O . LEU A 1 279 ? 20.720 -6.949 -24.648 1.00 72.25 279 LEU A O 1
ATOM 2262 N N . ALA A 1 280 ? 20.673 -6.044 -22.587 1.00 69.62 280 ALA A N 1
ATOM 2263 C CA . ALA A 1 280 ? 21.771 -6.838 -22.023 1.00 69.62 280 ALA A CA 1
ATOM 2264 C C . ALA A 1 280 ? 21.524 -8.359 -22.092 1.00 69.62 280 ALA A C 1
ATOM 2266 O O . ALA A 1 280 ? 22.468 -9.142 -22.105 1.00 69.62 280 ALA A O 1
ATOM 2267 N N . GLN A 1 281 ? 20.258 -8.781 -22.163 1.00 68.12 281 GLN A N 1
ATOM 2268 C CA . GLN A 1 281 ? 19.843 -10.183 -22.296 1.00 68.12 281 GLN A CA 1
ATOM 2269 C C . GLN A 1 281 ? 19.552 -10.604 -23.748 1.00 68.12 281 GLN A C 1
ATOM 2271 O O . GLN A 1 281 ? 19.070 -11.717 -24.000 1.00 68.12 281 GLN A O 1
ATOM 2276 N N . SER A 1 282 ? 19.771 -9.720 -24.724 1.00 64.69 282 SER A N 1
ATOM 2277 C CA . SER A 1 282 ? 19.734 -10.085 -26.140 1.00 64.69 282 SER A CA 1
ATOM 2278 C C . SER A 1 282 ? 21.095 -10.662 -26.544 1.00 64.69 282 SER A C 1
ATOM 2280 O O . SER A 1 282 ? 22.138 -10.056 -26.311 1.00 64.69 282 SER A O 1
ATOM 2282 N N . ALA A 1 283 ? 21.103 -11.848 -27.158 1.00 51.72 283 ALA A N 1
ATOM 2283 C CA . ALA A 1 283 ? 22.337 -12.526 -27.576 1.00 51.72 283 ALA A CA 1
ATOM 2284 C C . ALA A 1 283 ? 23.178 -11.706 -28.587 1.00 51.72 283 ALA A C 1
ATOM 2286 O O . ALA A 1 283 ? 24.369 -11.964 -28.764 1.00 51.72 283 ALA A O 1
ATOM 2287 N N . SER A 1 284 ? 22.571 -10.697 -29.222 1.00 51.16 284 SER A N 1
ATOM 2288 C CA . SER A 1 284 ? 23.186 -9.754 -30.162 1.00 51.16 284 SER A CA 1
ATOM 2289 C C . SER A 1 284 ? 23.846 -8.529 -29.506 1.00 51.16 284 SER A C 1
ATOM 2291 O O . SER A 1 284 ? 24.581 -7.820 -30.188 1.00 51.16 284 SER A O 1
ATOM 2293 N N . ALA A 1 285 ? 23.655 -8.278 -28.203 1.00 49.28 285 ALA A N 1
ATOM 2294 C CA . ALA A 1 285 ? 24.263 -7.152 -27.472 1.00 49.28 285 ALA A CA 1
ATOM 2295 C C . ALA A 1 285 ? 25.731 -7.394 -27.051 1.00 49.28 285 ALA A C 1
ATOM 2297 O O . ALA A 1 285 ? 26.240 -6.793 -26.109 1.00 49.28 285 ALA A O 1
ATOM 2298 N N . THR A 1 286 ? 26.448 -8.269 -27.759 1.00 46.91 286 THR A N 1
ATOM 2299 C CA . THR A 1 286 ? 27.849 -8.624 -27.476 1.00 46.91 286 THR A CA 1
ATOM 2300 C C . THR A 1 286 ? 28.867 -7.566 -27.924 1.00 46.91 286 THR A C 1
ATOM 2302 O O . THR A 1 286 ? 30.061 -7.727 -27.667 1.00 46.91 286 THR A O 1
ATOM 2305 N N . LYS A 1 287 ? 28.439 -6.457 -28.545 1.00 54.88 287 LYS A N 1
ATOM 2306 C CA . LYS A 1 287 ? 29.315 -5.304 -28.801 1.00 54.88 287 LYS A CA 1
ATOM 2307 C C . LYS A 1 287 ? 29.270 -4.332 -27.623 1.00 54.88 287 LYS A C 1
ATOM 2309 O O . LYS A 1 287 ? 28.260 -3.679 -27.388 1.00 54.88 287 LYS A O 1
ATOM 2314 N N . ARG A 1 288 ? 30.399 -4.232 -26.915 1.00 55.94 288 ARG A N 1
ATOM 2315 C CA . ARG A 1 288 ? 30.639 -3.343 -25.761 1.00 55.94 288 ARG A CA 1
ATOM 2316 C C . ARG A 1 288 ? 30.199 -1.891 -26.016 1.00 55.94 288 ARG A C 1
ATOM 2318 O O . ARG A 1 288 ? 29.563 -1.302 -25.156 1.00 55.94 288 ARG A O 1
ATOM 2325 N N . GLU A 1 289 ? 30.430 -1.399 -27.234 1.00 56.62 289 GLU A N 1
ATOM 2326 C CA . GLU A 1 289 ? 30.056 -0.053 -27.702 1.00 56.62 289 GLU A CA 1
ATOM 2327 C C . GLU A 1 289 ? 28.556 0.256 -27.535 1.00 56.62 289 GLU A C 1
ATOM 2329 O O . GLU A 1 289 ? 28.190 1.371 -27.183 1.00 56.62 289 GLU A O 1
ATOM 2334 N N . ASN A 1 290 ? 27.682 -0.742 -27.690 1.00 55.34 290 ASN A N 1
ATOM 2335 C CA . ASN A 1 290 ? 26.231 -0.552 -27.599 1.00 55.34 290 ASN A CA 1
ATOM 2336 C C . ASN A 1 290 ? 25.733 -0.538 -26.143 1.00 55.34 290 ASN A C 1
ATOM 2338 O O . ASN A 1 290 ? 24.701 0.057 -25.835 1.00 55.34 290 ASN A O 1
ATOM 2342 N N . ILE A 1 291 ? 26.456 -1.210 -25.241 1.00 58.03 291 ILE A N 1
ATOM 2343 C CA . ILE A 1 291 ? 26.207 -1.138 -23.794 1.00 58.03 291 ILE A CA 1
ATOM 2344 C C . ILE A 1 291 ? 26.630 0.240 -23.280 1.00 58.03 291 ILE A C 1
ATOM 2346 O O . ILE A 1 291 ? 25.925 0.818 -22.455 1.00 58.03 291 ILE A O 1
ATOM 2350 N N . ASP A 1 292 ? 27.734 0.774 -23.807 1.00 61.47 292 ASP A N 1
ATOM 2351 C CA . ASP A 1 292 ? 28.233 2.105 -23.469 1.00 61.47 292 ASP A CA 1
ATOM 2352 C C . ASP A 1 292 ? 27.254 3.200 -23.941 1.00 61.47 292 ASP A C 1
ATOM 2354 O O . ASP A 1 292 ? 26.917 4.087 -23.163 1.00 61.47 292 ASP A O 1
ATOM 2358 N N . GLU A 1 293 ? 26.684 3.090 -25.145 1.00 60.00 293 GLU A N 1
ATOM 2359 C CA . GLU A 1 293 ? 25.676 4.038 -25.658 1.00 60.00 293 GLU A CA 1
ATOM 2360 C C . GLU A 1 293 ? 24.345 3.974 -24.876 1.00 60.00 293 GLU A C 1
ATOM 2362 O O . GLU A 1 293 ? 23.748 4.997 -24.533 1.00 60.00 293 GLU A O 1
ATOM 2367 N N . ALA A 1 294 ? 23.909 2.773 -24.480 1.00 57.56 294 ALA A N 1
ATOM 2368 C CA . ALA A 1 294 ? 22.735 2.601 -23.623 1.00 57.56 294 ALA A CA 1
ATOM 2369 C C . ALA A 1 294 ? 22.978 3.055 -22.165 1.00 57.56 294 ALA A C 1
ATOM 2371 O O . ALA A 1 294 ? 22.019 3.294 -21.423 1.00 57.56 294 ALA A O 1
ATOM 2372 N N . SER A 1 295 ? 24.240 3.196 -21.738 1.00 60.81 295 SER A N 1
ATOM 2373 C CA . SER A 1 295 ? 24.603 3.598 -20.372 1.00 60.81 295 SER A CA 1
ATOM 2374 C C . SER A 1 295 ? 24.323 5.074 -20.059 1.00 60.81 295 SER A C 1
ATOM 2376 O O . SER A 1 295 ? 24.190 5.416 -18.883 1.00 60.81 295 SER A O 1
ATOM 2378 N N . ASP A 1 296 ? 24.119 5.912 -21.085 1.00 63.06 296 ASP A N 1
ATOM 2379 C CA . ASP A 1 296 ? 23.753 7.332 -20.957 1.00 63.06 296 ASP A CA 1
ATOM 2380 C C . ASP A 1 296 ? 22.239 7.557 -20.758 1.00 63.06 296 ASP A C 1
ATOM 2382 O O . ASP A 1 296 ? 21.793 8.591 -20.241 1.00 63.06 296 ASP A O 1
ATOM 2386 N N . LEU A 1 297 ? 21.410 6.565 -21.101 1.00 61.34 297 LEU A N 1
ATOM 2387 C CA . LEU A 1 297 ? 19.951 6.638 -20.975 1.00 61.34 297 LEU A CA 1
ATOM 2388 C C . LEU A 1 297 ? 19.437 6.908 -19.541 1.00 61.34 297 LEU A C 1
ATOM 2390 O O . LEU A 1 297 ? 18.479 7.671 -19.386 1.00 61.34 297 LEU A O 1
ATOM 2394 N N . PRO A 1 298 ? 20.011 6.349 -18.457 1.00 59.12 298 PRO A N 1
ATOM 2395 C CA . PRO A 1 298 ? 19.533 6.595 -17.097 1.00 59.12 298 PRO A CA 1
ATOM 2396 C C . PRO A 1 298 ? 19.575 8.071 -16.687 1.00 59.12 298 PRO A C 1
ATOM 2398 O O . PRO A 1 298 ? 18.719 8.498 -15.909 1.00 59.12 298 PRO A O 1
ATOM 2401 N N . GLU A 1 299 ? 20.525 8.855 -17.206 1.00 61.28 299 GLU A N 1
ATOM 2402 C CA . GLU A 1 299 ? 20.641 10.284 -16.895 1.00 61.28 299 GLU A CA 1
ATOM 2403 C C . GLU A 1 299 ? 19.557 11.096 -17.633 1.00 61.28 299 GLU A C 1
ATOM 2405 O O . GLU A 1 299 ? 18.924 11.970 -17.034 1.00 61.28 299 GLU A O 1
ATOM 2410 N N . LYS A 1 300 ? 19.244 10.725 -18.888 1.00 60.53 300 LYS A N 1
ATOM 2411 C CA . LYS A 1 300 ? 18.162 11.305 -19.716 1.00 60.53 300 LYS A CA 1
ATOM 2412 C C . LYS A 1 300 ? 16.779 11.149 -19.070 1.00 60.53 300 LYS A C 1
ATOM 2414 O O . LYS A 1 300 ? 15.959 12.065 -19.132 1.00 60.53 300 LYS A O 1
ATOM 2419 N N . TYR A 1 301 ? 16.539 10.026 -18.391 1.00 55.75 301 TYR A N 1
ATOM 2420 C CA . TYR A 1 301 ? 15.245 9.689 -17.782 1.00 55.75 301 TYR A CA 1
ATOM 2421 C C . TYR A 1 301 ? 15.243 9.744 -16.243 1.00 55.75 301 TYR A C 1
ATOM 2423 O O . TYR A 1 301 ? 14.296 9.298 -15.595 1.00 55.75 301 TYR A O 1
ATOM 2431 N N . ARG A 1 302 ? 16.262 10.357 -15.625 1.00 53.97 302 ARG A N 1
ATOM 2432 C CA . ARG A 1 302 ? 16.461 10.410 -14.161 1.00 53.97 302 ARG A CA 1
ATOM 2433 C C . ARG A 1 302 ? 15.272 10.964 -13.360 1.00 53.97 302 ARG A C 1
ATOM 2435 O O . ARG A 1 302 ? 15.159 10.692 -12.167 1.00 53.97 302 ARG A O 1
ATOM 2442 N N . ARG A 1 303 ? 14.415 11.770 -13.994 1.00 48.50 303 ARG A N 1
ATOM 2443 C CA . ARG A 1 303 ? 13.225 12.396 -13.387 1.00 48.50 303 ARG A CA 1
ATOM 2444 C C . ARG A 1 303 ? 11.905 11.712 -13.741 1.00 48.50 303 ARG A C 1
ATOM 2446 O O . ARG A 1 303 ? 10.865 12.184 -13.290 1.00 48.50 303 ARG A O 1
ATOM 2453 N N . ASP A 1 304 ? 11.929 10.657 -14.549 1.00 56.25 304 ASP A N 1
ATOM 2454 C CA . ASP A 1 304 ? 10.726 9.892 -14.850 1.00 56.25 304 ASP A CA 1
ATOM 2455 C C . ASP A 1 304 ? 10.263 9.171 -13.566 1.00 56.25 304 ASP A C 1
ATOM 2457 O O . ASP A 1 304 ? 11.044 8.425 -12.968 1.00 56.25 304 ASP A O 1
ATOM 2461 N N . PRO A 1 305 ? 9.022 9.379 -13.092 1.00 50.31 305 PRO A N 1
ATOM 2462 C CA . PRO A 1 305 ? 8.486 8.657 -11.940 1.00 50.31 305 PRO A CA 1
ATOM 2463 C C . PRO A 1 305 ? 8.609 7.132 -12.073 1.00 50.31 305 PRO A C 1
ATOM 2465 O O . PRO A 1 305 ? 8.812 6.446 -11.074 1.00 50.31 305 PRO A O 1
ATOM 2468 N N . LEU A 1 306 ? 8.573 6.608 -13.301 1.00 54.25 306 LEU A N 1
ATOM 2469 C CA . LEU A 1 306 ? 8.697 5.181 -13.601 1.00 54.25 306 LEU A CA 1
ATOM 2470 C C . LEU A 1 306 ? 10.133 4.666 -13.404 1.00 54.25 306 LEU A C 1
ATOM 2472 O O . LEU A 1 306 ? 10.340 3.495 -13.094 1.00 54.25 306 LEU A O 1
ATOM 2476 N N . HIS A 1 307 ? 11.133 5.550 -13.481 1.00 54.09 307 HIS A N 1
ATOM 2477 C CA . HIS A 1 307 ? 12.516 5.237 -13.119 1.00 54.09 307 HIS A CA 1
ATOM 2478 C C . HIS A 1 307 ? 12.733 5.078 -11.612 1.00 54.09 307 HIS A C 1
ATOM 2480 O O . HIS A 1 307 ? 13.668 4.385 -11.202 1.00 54.09 307 HIS A O 1
ATOM 2486 N N . LEU A 1 308 ? 11.899 5.707 -10.776 1.00 51.75 308 LEU A N 1
ATOM 2487 C CA . LEU A 1 308 ? 12.061 5.664 -9.320 1.00 51.75 308 LEU A CA 1
ATOM 2488 C C . LEU A 1 308 ? 11.771 4.271 -8.757 1.00 51.75 308 LEU A C 1
ATOM 2490 O O . LEU A 1 308 ? 12.509 3.811 -7.889 1.00 51.75 308 LEU A O 1
ATOM 2494 N N . ASN A 1 309 ? 10.782 3.565 -9.315 1.00 54.53 309 ASN A N 1
ATOM 2495 C CA . ASN A 1 309 ? 10.363 2.233 -8.860 1.00 54.53 309 ASN A CA 1
ATOM 2496 C C . ASN A 1 309 ? 11.472 1.164 -8.954 1.00 54.53 309 ASN A C 1
ATOM 2498 O O . ASN A 1 309 ? 11.381 0.126 -8.291 1.00 54.53 309 ASN A O 1
ATOM 2502 N N . PHE A 1 310 ? 12.517 1.416 -9.754 1.00 61.38 310 PHE A N 1
ATOM 2503 C CA . PHE A 1 310 ? 13.564 0.446 -10.099 1.00 61.38 310 PHE A CA 1
ATOM 2504 C C . PHE A 1 310 ? 14.992 0.982 -9.933 1.00 61.38 310 PHE A C 1
ATOM 2506 O O . PHE A 1 310 ? 15.958 0.354 -10.369 1.00 61.38 310 PHE A O 1
ATOM 2513 N N . ARG A 1 311 ? 15.161 2.146 -9.294 1.00 57.97 311 ARG A N 1
ATOM 2514 C CA . ARG A 1 311 ? 16.467 2.813 -9.157 1.00 57.97 311 ARG A CA 1
ATOM 2515 C C . ARG A 1 311 ? 17.492 2.008 -8.339 1.00 57.97 311 ARG A C 1
ATOM 2517 O O . ARG A 1 311 ? 18.694 2.199 -8.522 1.00 57.97 311 ARG A O 1
ATOM 2524 N N . GLY A 1 312 ? 17.036 1.083 -7.495 1.00 51.59 312 GLY A N 1
ATOM 2525 C CA . GLY A 1 312 ? 17.887 0.161 -6.733 1.00 51.59 312 GLY A CA 1
ATOM 2526 C C . GLY A 1 312 ? 18.297 -1.118 -7.476 1.00 51.59 312 GLY A C 1
ATOM 2527 O O . GLY A 1 312 ? 19.202 -1.805 -7.024 1.00 51.59 312 GLY A O 1
ATOM 2528 N N . LEU A 1 313 ? 17.677 -1.434 -8.619 1.00 56.66 313 LEU A N 1
ATOM 2529 C CA . LEU A 1 313 ? 17.909 -2.687 -9.346 1.00 56.66 313 LEU A CA 1
ATOM 2530 C C . LEU A 1 313 ? 18.847 -2.411 -10.524 1.00 56.66 313 LEU A C 1
ATOM 2532 O O . LEU A 1 313 ? 18.481 -1.712 -11.473 1.00 56.66 313 LEU A O 1
ATOM 2536 N N . THR A 1 314 ? 20.093 -2.868 -10.408 1.00 51.97 314 THR A N 1
ATOM 2537 C CA . THR A 1 314 ? 21.156 -2.661 -11.409 1.00 51.97 314 THR A CA 1
ATOM 2538 C C . THR A 1 314 ? 21.402 -3.891 -12.281 1.00 51.97 314 THR A C 1
ATOM 2540 O O . THR A 1 314 ? 21.909 -3.743 -13.388 1.00 51.97 314 THR A O 1
ATOM 2543 N N . ASN A 1 315 ? 21.006 -5.082 -11.825 1.00 58.53 315 ASN A N 1
ATOM 2544 C CA . ASN A 1 315 ? 21.062 -6.318 -12.599 1.00 58.53 315 ASN A CA 1
ATOM 2545 C C . ASN A 1 315 ? 19.759 -6.527 -13.395 1.00 58.53 315 ASN A C 1
ATOM 2547 O O . ASN A 1 315 ? 18.653 -6.329 -12.886 1.00 58.53 315 ASN A O 1
ATOM 2551 N N . SER A 1 316 ? 19.902 -6.912 -14.663 1.00 56.44 316 SER A N 1
ATOM 2552 C CA . SER A 1 316 ? 18.810 -7.047 -15.623 1.00 56.44 316 SER A CA 1
ATOM 2553 C C . SER A 1 316 ? 17.861 -8.206 -15.303 1.00 56.44 316 SER A C 1
ATOM 2555 O O . SER A 1 316 ? 16.639 -8.076 -15.447 1.00 56.44 316 SER A O 1
ATOM 2557 N N . GLU A 1 317 ? 18.409 -9.336 -14.850 1.00 61.09 317 GLU A N 1
ATOM 2558 C CA . GLU A 1 317 ? 17.632 -10.525 -14.482 1.00 61.09 317 GLU A CA 1
ATOM 2559 C C . GLU A 1 317 ? 16.823 -10.275 -13.207 1.00 61.09 317 GLU A C 1
ATOM 2561 O O . GLU A 1 317 ? 15.610 -10.504 -13.198 1.00 61.09 317 GLU A O 1
ATOM 2566 N N . ASP A 1 318 ? 17.454 -9.671 -12.198 1.00 67.75 318 ASP A N 1
ATOM 2567 C CA . ASP A 1 318 ? 16.810 -9.308 -10.931 1.00 67.75 318 ASP A CA 1
ATOM 2568 C C . ASP A 1 318 ? 15.652 -8.324 -11.145 1.00 67.75 318 ASP A C 1
ATOM 2570 O O . ASP A 1 318 ? 14.608 -8.436 -10.505 1.00 67.75 318 ASP A O 1
ATOM 2574 N N . LEU A 1 319 ? 15.781 -7.398 -12.104 1.00 72.25 319 LEU A N 1
ATOM 2575 C CA . LEU A 1 319 ? 14.722 -6.446 -12.441 1.00 72.25 319 LEU A CA 1
ATOM 2576 C C . LEU A 1 319 ? 13.459 -7.135 -12.984 1.00 72.25 319 LEU A C 1
ATOM 2578 O O . LEU A 1 319 ? 12.346 -6.776 -12.600 1.00 72.25 319 LEU A O 1
ATOM 2582 N N . CYS A 1 320 ? 13.609 -8.120 -13.871 1.00 72.50 320 CYS A N 1
ATOM 2583 C CA . CYS A 1 320 ? 12.467 -8.807 -14.483 1.00 72.50 320 CYS A CA 1
ATOM 2584 C C . CYS A 1 320 ? 11.752 -9.729 -13.493 1.00 72.50 320 CYS A C 1
ATOM 2586 O O . CYS A 1 320 ? 10.518 -9.778 -13.470 1.00 72.50 320 CYS A O 1
ATOM 2588 N N . VAL A 1 321 ? 12.531 -10.446 -12.678 1.00 80.75 321 VAL A N 1
ATOM 2589 C CA . VAL A 1 321 ? 12.005 -11.283 -11.595 1.00 80.75 321 VAL A CA 1
ATOM 2590 C C . VAL A 1 321 ? 11.245 -10.414 -10.599 1.00 80.75 321 VAL A C 1
ATOM 2592 O O . VAL A 1 321 ? 10.114 -10.737 -10.249 1.00 80.75 321 VAL A O 1
ATOM 2595 N N . GLU A 1 322 ? 11.806 -9.267 -10.215 1.00 82.88 322 GLU A N 1
ATOM 2596 C CA . GLU A 1 322 ? 11.178 -8.365 -9.254 1.00 82.88 322 GLU A CA 1
ATOM 2597 C C . GLU A 1 322 ? 9.901 -7.705 -9.799 1.00 82.88 322 GLU A C 1
ATOM 2599 O O . GLU A 1 322 ? 8.909 -7.620 -9.078 1.00 82.88 322 GLU A O 1
ATOM 2604 N N . ILE A 1 323 ? 9.870 -7.288 -11.071 1.00 83.69 323 ILE A N 1
ATOM 2605 C CA . ILE A 1 323 ? 8.646 -6.766 -11.708 1.00 83.69 323 ILE A CA 1
ATOM 2606 C C . ILE A 1 323 ? 7.546 -7.829 -11.728 1.00 83.69 323 ILE A C 1
ATOM 2608 O O . ILE A 1 323 ? 6.409 -7.541 -11.356 1.00 83.69 323 ILE A O 1
ATOM 2612 N N . SER A 1 324 ? 7.889 -9.058 -12.124 1.00 87.38 324 SER A N 1
ATOM 2613 C CA . SER A 1 324 ? 6.932 -10.169 -12.180 1.00 87.38 324 SER A CA 1
ATOM 2614 C C . SER A 1 324 ? 6.410 -10.506 -10.784 1.00 87.38 324 SER A C 1
ATOM 2616 O O . SER A 1 324 ? 5.203 -10.578 -10.579 1.00 87.38 324 SER A O 1
ATOM 2618 N N . ARG A 1 325 ? 7.308 -10.586 -9.792 1.00 89.69 325 ARG A N 1
ATOM 2619 C CA . ARG A 1 325 ? 6.960 -10.823 -8.386 1.00 89.69 325 ARG A CA 1
ATOM 2620 C C . ARG A 1 325 ? 6.011 -9.754 -7.847 1.00 89.69 325 ARG A C 1
ATOM 2622 O O . ARG A 1 325 ? 5.011 -10.089 -7.217 1.00 89.69 325 ARG A O 1
ATOM 2629 N N . ARG A 1 326 ? 6.300 -8.471 -8.094 1.00 90.19 326 ARG A N 1
ATOM 2630 C CA . ARG A 1 326 ? 5.431 -7.362 -7.665 1.00 90.19 326 ARG A CA 1
ATOM 2631 C C . ARG A 1 326 ? 4.060 -7.449 -8.319 1.00 90.19 326 ARG A C 1
ATOM 2633 O O . ARG A 1 326 ? 3.060 -7.325 -7.619 1.00 90.19 326 ARG A O 1
ATOM 2640 N N . LEU A 1 327 ? 4.006 -7.690 -9.630 1.00 92.75 327 LEU A N 1
ATOM 2641 C CA . LEU A 1 327 ? 2.745 -7.853 -10.346 1.00 92.75 327 LEU A CA 1
ATOM 2642 C C . LEU A 1 327 ? 1.923 -9.014 -9.772 1.00 92.75 327 LEU A C 1
ATOM 2644 O O . LEU A 1 327 ? 0.734 -8.839 -9.516 1.00 92.75 327 LEU A O 1
ATOM 2648 N N . ASP A 1 328 ? 2.547 -10.164 -9.520 1.00 94.88 328 ASP A N 1
ATOM 2649 C CA . ASP A 1 328 ? 1.870 -11.330 -8.953 1.00 94.88 328 ASP A CA 1
ATOM 2650 C C . ASP A 1 328 ? 1.306 -11.034 -7.560 1.00 94.88 328 ASP A C 1
ATOM 2652 O O . ASP A 1 328 ? 0.130 -11.298 -7.310 1.00 94.88 328 ASP A O 1
ATOM 2656 N N . ILE A 1 329 ? 2.091 -10.403 -6.677 1.00 94.88 329 ILE A N 1
ATOM 2657 C CA . ILE A 1 329 ? 1.619 -9.977 -5.349 1.00 94.88 329 ILE A CA 1
ATOM 2658 C C . ILE A 1 329 ? 0.401 -9.057 -5.481 1.00 94.88 329 ILE A C 1
ATOM 2660 O O . ILE A 1 329 ? -0.617 -9.290 -4.825 1.00 94.88 329 ILE A O 1
ATOM 2664 N N . LEU A 1 330 ? 0.472 -8.031 -6.337 1.00 95.62 330 LEU A N 1
ATOM 2665 C CA . LEU A 1 330 ? -0.634 -7.091 -6.526 1.00 95.62 330 LEU A CA 1
ATOM 2666 C C . LEU A 1 330 ? -1.890 -7.811 -7.026 1.00 95.62 330 LEU A C 1
ATOM 2668 O O . LEU A 1 330 ? -2.945 -7.663 -6.412 1.00 95.62 330 LEU A O 1
ATOM 2672 N N . ARG A 1 331 ? -1.775 -8.642 -8.069 1.00 95.81 331 ARG A N 1
ATOM 2673 C CA . ARG A 1 331 ? -2.904 -9.384 -8.656 1.00 95.81 331 ARG A CA 1
ATOM 2674 C C . ARG A 1 331 ? -3.538 -10.362 -7.674 1.00 95.81 331 ARG A C 1
ATOM 2676 O O . ARG A 1 331 ? -4.763 -10.457 -7.622 1.00 95.81 331 ARG A O 1
ATOM 2683 N N . ILE A 1 332 ? -2.734 -11.057 -6.867 1.00 96.06 332 ILE A N 1
ATOM 2684 C CA . ILE A 1 332 ? -3.242 -11.969 -5.833 1.00 96.06 332 ILE A CA 1
ATOM 2685 C C . ILE A 1 332 ? -3.998 -11.189 -4.751 1.00 96.06 332 ILE A C 1
ATOM 2687 O O . ILE A 1 332 ? -5.069 -11.620 -4.315 1.00 96.06 332 ILE A O 1
ATOM 2691 N N . LEU A 1 333 ? -3.478 -10.034 -4.324 1.00 96.44 333 LEU A N 1
ATOM 2692 C CA . LEU A 1 333 ? -4.144 -9.191 -3.332 1.00 96.44 333 LEU A CA 1
ATOM 2693 C C . LEU A 1 333 ? -5.479 -8.645 -3.855 1.00 96.44 333 LEU A C 1
ATOM 2695 O O . LEU A 1 333 ? -6.486 -8.744 -3.154 1.00 96.44 333 LEU A O 1
ATOM 2699 N N . ILE A 1 334 ? -5.512 -8.113 -5.080 1.00 95.94 334 ILE A N 1
ATOM 2700 C CA . ILE A 1 334 ? -6.731 -7.523 -5.654 1.00 95.94 334 ILE A CA 1
ATOM 2701 C C . ILE A 1 334 ? -7.675 -8.547 -6.303 1.00 95.94 334 ILE A C 1
ATOM 2703 O O . ILE A 1 334 ? -8.775 -8.182 -6.707 1.00 95.94 334 ILE A O 1
ATOM 2707 N N . GLY A 1 335 ? -7.276 -9.817 -6.402 1.00 92.06 335 GLY A N 1
ATOM 2708 C CA . GLY A 1 335 ? -8.091 -10.891 -6.975 1.00 92.06 335 GLY A CA 1
ATOM 2709 C C . GLY A 1 335 ? -8.293 -10.804 -8.491 1.00 92.06 335 GLY A C 1
ATOM 2710 O O . GLY A 1 335 ? -9.288 -11.323 -8.992 1.00 92.06 335 GLY A O 1
ATOM 2711 N N . GLY A 1 336 ? -7.388 -10.152 -9.226 1.00 93.00 336 GLY A N 1
ATOM 2712 C CA . GLY A 1 336 ? -7.533 -9.947 -10.666 1.00 93.00 336 GLY A CA 1
ATOM 2713 C C . GLY A 1 336 ? -6.560 -8.926 -11.242 1.00 93.00 336 GLY A C 1
ATOM 2714 O O . GLY A 1 336 ? -5.504 -8.664 -10.674 1.00 93.00 336 GLY A O 1
ATOM 2715 N N . ASP A 1 337 ? -6.927 -8.358 -12.389 1.00 92.81 337 ASP A N 1
ATOM 2716 C CA . ASP A 1 337 ? -6.136 -7.330 -13.078 1.00 92.81 337 ASP A CA 1
ATOM 2717 C C . ASP A 1 337 ? -6.582 -5.904 -12.728 1.00 92.81 337 ASP A C 1
ATOM 2719 O O . ASP A 1 337 ? -5.882 -4.947 -13.040 1.00 92.81 337 ASP A O 1
ATOM 2723 N N . GLN A 1 338 ? -7.751 -5.756 -12.105 1.00 95.94 338 GLN A N 1
ATOM 2724 C CA . GLN A 1 338 ? -8.317 -4.474 -11.698 1.00 95.94 338 GLN A CA 1
ATOM 2725 C C . GLN A 1 338 ? -9.078 -4.633 -10.388 1.00 95.94 338 GLN A C 1
ATOM 2727 O O . GLN A 1 338 ? -9.597 -5.710 -10.087 1.00 95.94 338 GLN A O 1
ATOM 2732 N N . VAL A 1 339 ? -9.144 -3.554 -9.609 1.00 97.25 339 VAL A N 1
ATOM 2733 C CA . VAL A 1 339 ? -9.934 -3.537 -8.376 1.00 97.25 339 VAL A CA 1
ATOM 2734 C C . VAL A 1 339 ? -11.422 -3.693 -8.694 1.00 97.25 339 VAL A C 1
ATOM 2736 O O . VAL A 1 339 ? -11.999 -2.892 -9.431 1.00 97.25 339 VAL A O 1
ATOM 2739 N N . ASP A 1 340 ? -12.055 -4.679 -8.065 1.00 98.00 340 ASP A N 1
ATOM 2740 C CA . ASP A 1 340 ? -13.500 -4.870 -8.087 1.00 98.00 340 ASP A CA 1
ATOM 2741 C C . ASP A 1 340 ? -14.160 -3.926 -7.070 1.00 98.00 340 ASP A C 1
ATOM 2743 O O . ASP A 1 340 ? -14.043 -4.082 -5.850 1.00 98.00 340 ASP A O 1
ATOM 2747 N N . MET A 1 341 ? -14.845 -2.904 -7.582 1.00 97.56 341 MET A N 1
ATOM 2748 C CA . MET A 1 341 ? -15.490 -1.884 -6.754 1.00 97.56 341 MET A CA 1
ATOM 2749 C C . MET A 1 341 ? -16.674 -2.422 -5.949 1.00 97.56 341 MET A C 1
ATOM 2751 O O . MET A 1 341 ? -16.943 -1.904 -4.861 1.00 97.56 341 MET A O 1
ATOM 2755 N N . ASP A 1 342 ? -17.367 -3.443 -6.451 1.00 97.50 342 ASP A N 1
ATOM 2756 C CA . ASP A 1 342 ? -18.505 -4.032 -5.757 1.00 97.50 342 ASP A CA 1
ATOM 2757 C C . ASP A 1 342 ? -18.000 -4.838 -4.562 1.00 97.50 342 ASP A C 1
ATOM 2759 O O . ASP A 1 342 ? -18.430 -4.581 -3.432 1.00 97.50 342 ASP A O 1
ATOM 2763 N N . LEU A 1 343 ? -16.995 -5.697 -4.765 1.00 97.50 343 LEU A N 1
ATOM 2764 C CA . LEU A 1 343 ? -16.334 -6.418 -3.673 1.00 97.50 343 LEU A CA 1
ATOM 2765 C C . LEU A 1 343 ? -15.692 -5.462 -2.662 1.00 97.50 343 LEU A C 1
ATOM 2767 O O . LEU A 1 343 ? -15.840 -5.664 -1.457 1.00 97.50 343 LEU A O 1
ATOM 2771 N N . LEU A 1 344 ? -15.060 -4.372 -3.115 1.00 97.75 344 LEU A N 1
ATOM 2772 C CA . LEU A 1 344 ? -14.478 -3.346 -2.235 1.00 97.75 344 LEU A CA 1
ATOM 2773 C C . LEU A 1 344 ? -15.505 -2.712 -1.292 1.00 97.75 344 LEU A C 1
ATOM 2775 O O . LEU A 1 344 ? -15.142 -2.261 -0.208 1.00 97.75 344 LEU A O 1
ATOM 2779 N N . THR A 1 345 ? -16.772 -2.652 -1.694 1.00 97.19 345 THR A N 1
ATOM 2780 C CA . THR A 1 345 ? -17.847 -2.045 -0.895 1.00 97.19 345 THR A CA 1
ATOM 2781 C C . THR A 1 345 ? -18.596 -3.033 -0.004 1.00 97.19 345 THR A C 1
ATOM 2783 O O . THR A 1 345 ? -19.339 -2.591 0.875 1.00 97.19 345 THR A O 1
ATOM 2786 N N . GLN A 1 346 ? -18.434 -4.336 -0.246 1.00 97.19 346 GLN A N 1
ATOM 2787 C CA . GLN A 1 346 ? -19.195 -5.406 0.405 1.00 97.19 346 GLN A CA 1
ATOM 2788 C C . GLN A 1 346 ? -18.332 -6.259 1.341 1.00 97.19 346 GLN A C 1
ATOM 2790 O O . GLN A 1 346 ? -18.813 -6.684 2.390 1.00 97.19 346 GLN A O 1
ATOM 2795 N N . ASP A 1 347 ? -17.068 -6.501 0.986 1.00 97.75 347 ASP A N 1
ATOM 2796 C CA . ASP A 1 347 ? -16.164 -7.384 1.718 1.00 97.75 347 ASP A CA 1
ATOM 2797 C C . ASP A 1 347 ? -15.015 -6.596 2.365 1.00 97.75 347 ASP A C 1
ATOM 2799 O O . ASP A 1 347 ? -14.110 -6.059 1.718 1.00 97.75 347 ASP A O 1
ATOM 2803 N N . ALA A 1 348 ? -15.024 -6.577 3.697 1.00 97.81 348 ALA A N 1
ATOM 2804 C CA . ALA A 1 348 ? -13.978 -5.963 4.499 1.00 97.81 348 ALA A CA 1
ATOM 2805 C C . ALA A 1 348 ? -12.598 -6.607 4.288 1.00 97.81 348 ALA A C 1
ATOM 2807 O O . ALA A 1 348 ? -11.597 -5.892 4.253 1.00 97.81 348 ALA A O 1
ATOM 2808 N N . SER A 1 349 ? -12.524 -7.927 4.111 1.00 98.12 349 SER A N 1
ATOM 2809 C CA . SER A 1 349 ? -11.261 -8.624 3.853 1.00 98.12 349 SER A CA 1
ATOM 2810 C C . SER A 1 349 ? -10.702 -8.269 2.480 1.00 98.12 349 SER A C 1
ATOM 2812 O O . SER A 1 349 ? -9.497 -8.050 2.356 1.00 98.12 349 SER A O 1
ATOM 2814 N N . TYR A 1 350 ? -11.560 -8.158 1.463 1.00 98.56 350 TYR A N 1
ATOM 2815 C CA . TYR A 1 350 ? -11.154 -7.670 0.146 1.00 98.56 350 TYR A CA 1
ATOM 2816 C C . TYR A 1 350 ? -10.637 -6.227 0.223 1.00 98.56 350 TYR A C 1
ATOM 2818 O O . TYR A 1 350 ? -9.541 -5.934 -0.253 1.00 98.56 350 TYR A O 1
ATOM 2826 N N . ALA A 1 351 ? -11.344 -5.342 0.932 1.00 98.56 351 ALA A N 1
ATOM 2827 C CA . ALA A 1 351 ? -10.899 -3.967 1.143 1.00 98.56 351 ALA A CA 1
ATOM 2828 C C . ALA A 1 351 ? -9.543 -3.864 1.865 1.00 98.56 351 ALA A C 1
ATOM 2830 O O . ALA A 1 351 ? -8.725 -3.018 1.496 1.00 98.56 351 ALA A O 1
ATOM 2831 N N . ILE A 1 352 ? -9.277 -4.731 2.851 1.00 98.69 352 ILE A N 1
ATOM 2832 C CA . ILE A 1 352 ? -7.966 -4.855 3.515 1.00 98.69 352 ILE A CA 1
ATOM 2833 C C . ILE A 1 352 ? -6.880 -5.242 2.510 1.00 98.69 352 ILE A C 1
ATOM 2835 O O . ILE A 1 352 ? -5.821 -4.620 2.504 1.00 98.69 352 ILE A O 1
ATOM 2839 N N . LYS A 1 353 ? -7.131 -6.231 1.642 1.00 98.69 353 LYS A N 1
ATOM 2840 C CA . LYS A 1 353 ? -6.152 -6.652 0.629 1.00 98.69 353 LYS A CA 1
ATOM 2841 C C . LYS A 1 353 ? -5.866 -5.550 -0.392 1.00 98.69 353 LYS A C 1
ATOM 2843 O O . LYS A 1 353 ? -4.702 -5.318 -0.699 1.00 98.69 353 LYS A O 1
ATOM 2848 N N . VAL A 1 354 ? -6.889 -4.830 -0.858 1.00 98.62 354 VAL A N 1
ATOM 2849 C CA . VAL A 1 354 ? -6.719 -3.677 -1.765 1.00 98.62 354 VAL A CA 1
ATOM 2850 C C . VAL A 1 354 ? -5.905 -2.566 -1.092 1.00 98.62 354 VAL A C 1
ATOM 2852 O O . VAL A 1 354 ? -4.973 -2.034 -1.692 1.00 98.62 354 VAL A O 1
ATOM 2855 N N . GLY A 1 355 ? -6.197 -2.254 0.175 1.00 98.56 355 GLY A N 1
ATOM 2856 C CA . GLY A 1 355 ? -5.389 -1.316 0.961 1.00 98.56 355 GLY A CA 1
ATOM 2857 C C . GLY A 1 355 ? -3.940 -1.776 1.113 1.00 98.56 355 GLY A C 1
ATOM 2858 O O . GLY A 1 355 ? -3.016 -0.983 0.960 1.00 98.56 355 GLY A O 1
ATOM 2859 N N . ALA A 1 356 ? -3.725 -3.070 1.356 1.00 98.69 356 ALA A N 1
ATOM 2860 C CA . ALA A 1 356 ? -2.391 -3.640 1.482 1.00 98.69 356 ALA A CA 1
ATOM 2861 C C . ALA A 1 356 ? -1.617 -3.595 0.159 1.00 98.69 356 ALA A C 1
ATOM 2863 O O . ALA A 1 356 ? -0.431 -3.284 0.178 1.00 98.69 356 ALA A O 1
ATOM 2864 N N . ALA A 1 357 ? -2.280 -3.831 -0.977 1.00 98.25 357 ALA A N 1
ATOM 2865 C CA . ALA A 1 357 ? -1.684 -3.710 -2.306 1.00 98.25 357 ALA A CA 1
ATOM 2866 C C . ALA A 1 357 ? -1.214 -2.274 -2.581 1.00 98.25 357 ALA A C 1
ATOM 2868 O O . ALA A 1 357 ? -0.076 -2.060 -2.996 1.00 98.25 357 ALA A O 1
ATOM 2869 N N . TYR A 1 358 ? -2.060 -1.284 -2.275 1.00 97.62 358 TYR A N 1
ATOM 2870 C CA . TYR A 1 358 ? -1.705 0.129 -2.417 1.00 97.62 358 TYR A CA 1
ATOM 2871 C C . TYR A 1 358 ? -0.543 0.532 -1.493 1.00 97.62 358 TYR A C 1
ATOM 2873 O O . TYR A 1 358 ? 0.412 1.165 -1.936 1.00 97.62 358 TYR A O 1
ATOM 2881 N N . PHE A 1 359 ? -0.570 0.105 -0.226 1.00 98.12 359 PHE A N 1
ATOM 2882 C CA . PHE A 1 359 ? 0.530 0.339 0.713 1.00 98.12 359 PHE A CA 1
ATOM 2883 C C . PHE A 1 359 ? 1.845 -0.305 0.254 1.00 98.12 359 PHE A C 1
ATOM 2885 O O . PHE A 1 359 ? 2.900 0.324 0.316 1.00 98.12 359 PHE A O 1
ATOM 2892 N N . TYR A 1 360 ? 1.784 -1.555 -0.210 1.00 96.69 360 TYR A N 1
ATOM 2893 C CA . TYR A 1 360 ? 2.946 -2.305 -0.677 1.00 96.69 360 TYR A CA 1
ATO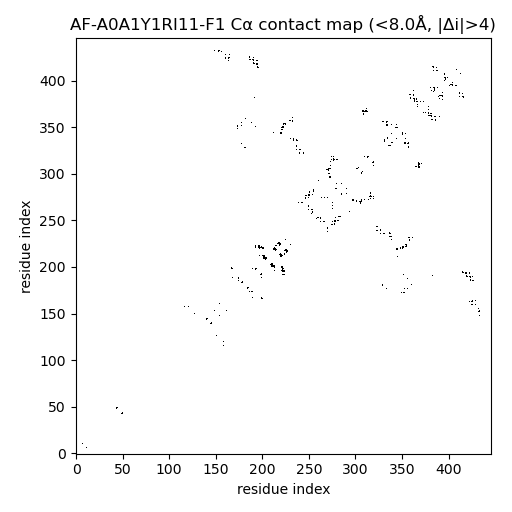M 2894 C C . TYR A 1 360 ? 3.628 -1.605 -1.858 1.00 96.69 360 TYR A C 1
ATOM 2896 O O . TYR A 1 360 ? 4.849 -1.460 -1.861 1.00 96.69 360 TYR A O 1
ATOM 2904 N N . LEU A 1 361 ? 2.847 -1.089 -2.812 1.00 92.31 361 LEU A N 1
ATOM 2905 C CA . LEU A 1 361 ? 3.362 -0.292 -3.926 1.00 92.31 361 LEU A CA 1
ATOM 2906 C C . LEU A 1 361 ? 4.155 0.933 -3.434 1.00 92.31 361 LEU A C 1
ATOM 2908 O O . LEU A 1 361 ? 5.277 1.179 -3.889 1.00 92.31 361 LEU A O 1
ATOM 2912 N N . ASP A 1 362 ? 3.588 1.692 -2.495 1.00 92.94 362 ASP A N 1
ATOM 2913 C CA . ASP A 1 362 ? 4.239 2.878 -1.940 1.00 92.94 362 ASP A CA 1
ATOM 2914 C C . ASP A 1 362 ? 5.524 2.508 -1.177 1.00 92.94 362 ASP A C 1
ATOM 2916 O O . ASP A 1 362 ? 6.556 3.151 -1.384 1.00 92.94 362 ASP A O 1
ATOM 2920 N N . TYR A 1 363 ? 5.505 1.440 -0.368 1.00 95.19 363 TYR A N 1
ATOM 2921 C CA . TYR A 1 363 ? 6.689 0.928 0.334 1.00 95.19 363 TYR A CA 1
ATOM 2922 C C . TYR A 1 363 ? 7.817 0.557 -0.637 1.00 95.19 363 TYR A C 1
ATOM 2924 O O . TYR A 1 363 ? 8.926 1.073 -0.501 1.00 95.19 363 TYR A O 1
ATOM 2932 N N . MET A 1 364 ? 7.531 -0.255 -1.660 1.00 90.50 364 MET A N 1
ATOM 2933 C CA . MET A 1 364 ? 8.543 -0.678 -2.636 1.00 90.50 364 MET A CA 1
ATOM 2934 C C . MET A 1 364 ? 9.103 0.509 -3.430 1.00 90.50 364 MET A C 1
ATOM 2936 O O . MET A 1 364 ? 10.301 0.564 -3.715 1.00 90.50 364 MET A O 1
ATOM 2940 N N . THR A 1 365 ? 8.251 1.485 -3.764 1.00 86.00 365 THR A N 1
ATOM 2941 C CA . THR A 1 365 ? 8.685 2.715 -4.443 1.00 86.00 365 THR A CA 1
ATOM 2942 C C . THR A 1 365 ? 9.643 3.519 -3.564 1.00 86.00 365 THR A C 1
ATOM 2944 O O . THR A 1 365 ? 10.693 3.961 -4.027 1.00 86.00 365 THR A O 1
ATOM 2947 N N . LEU A 1 366 ? 9.294 3.716 -2.291 1.00 90.06 366 LEU A N 1
ATOM 2948 C CA . LEU A 1 366 ? 10.095 4.498 -1.349 1.00 90.06 366 LEU A CA 1
ATOM 2949 C C . LEU A 1 366 ? 11.414 3.801 -1.003 1.00 90.06 366 LEU A C 1
ATOM 2951 O O . LEU A 1 366 ? 12.441 4.472 -0.918 1.00 90.06 366 LEU A O 1
ATOM 2955 N N . GLN A 1 367 ? 11.409 2.473 -0.882 1.00 89.62 367 GLN A N 1
ATOM 2956 C CA . GLN A 1 367 ? 12.619 1.674 -0.690 1.00 89.62 367 GLN A CA 1
ATOM 2957 C C . GLN A 1 367 ? 13.592 1.844 -1.863 1.00 89.62 367 GLN A C 1
ATOM 2959 O O . GLN A 1 367 ? 14.786 2.048 -1.661 1.00 89.62 367 GLN A O 1
ATOM 2964 N N . ALA A 1 368 ? 13.080 1.821 -3.099 1.00 83.31 368 ALA A N 1
ATOM 2965 C CA . ALA A 1 368 ? 13.891 2.036 -4.295 1.00 83.31 368 ALA A CA 1
ATOM 2966 C C . ALA A 1 368 ? 14.371 3.491 -4.439 1.00 83.31 368 ALA A C 1
ATOM 2968 O O . ALA A 1 368 ? 15.475 3.730 -4.937 1.00 83.31 368 ALA A O 1
ATOM 2969 N N . ALA A 1 369 ? 13.559 4.464 -4.014 1.00 81.94 369 ALA A N 1
ATOM 2970 C CA . ALA A 1 369 ? 13.902 5.882 -4.063 1.00 81.94 369 ALA A CA 1
ATOM 2971 C C . ALA A 1 369 ? 14.973 6.264 -3.031 1.00 81.94 369 ALA A C 1
ATOM 2973 O O . ALA A 1 369 ? 15.813 7.121 -3.323 1.00 81.94 369 ALA A O 1
ATOM 2974 N N . PHE A 1 370 ? 14.965 5.619 -1.860 1.00 86.81 370 PHE A N 1
ATOM 2975 C CA . PHE A 1 370 ? 15.865 5.938 -0.758 1.00 86.81 370 PHE A CA 1
ATOM 2976 C C . PHE A 1 370 ? 16.557 4.703 -0.151 1.00 86.81 370 PHE A C 1
ATOM 2978 O O . PHE A 1 370 ? 16.366 4.402 1.031 1.00 86.81 370 PHE A O 1
ATOM 2985 N N . PRO A 1 371 ? 17.412 4.009 -0.923 1.00 84.56 371 PRO A N 1
ATOM 2986 C CA . PRO A 1 371 ? 18.089 2.790 -0.476 1.00 84.56 371 PRO A CA 1
ATOM 2987 C C . PRO A 1 371 ? 19.071 3.020 0.684 1.00 84.56 371 PRO A C 1
ATOM 2989 O O . PRO A 1 371 ? 19.501 2.068 1.324 1.00 84.56 371 PRO A O 1
ATOM 2992 N N . GLN A 1 372 ? 19.447 4.273 0.954 1.00 87.56 372 GLN A N 1
ATOM 2993 C CA . GLN A 1 372 ? 20.313 4.637 2.074 1.00 87.56 372 GLN A CA 1
ATOM 2994 C C . GLN A 1 372 ? 19.608 4.614 3.438 1.00 87.56 372 GLN A C 1
ATOM 2996 O O . GLN A 1 372 ? 20.285 4.693 4.461 1.00 87.56 372 GLN A O 1
ATOM 3001 N N . TYR A 1 373 ? 18.271 4.577 3.473 1.00 92.00 373 TYR A N 1
ATOM 3002 C CA . TYR A 1 373 ? 17.521 4.534 4.725 1.00 92.00 373 TYR A CA 1
ATOM 3003 C C . TYR A 1 373 ? 17.269 3.100 5.178 1.00 92.00 373 TYR A C 1
ATOM 3005 O O . TYR A 1 373 ? 16.959 2.222 4.377 1.00 92.00 373 TYR A O 1
ATOM 3013 N N . GLU A 1 374 ? 17.334 2.889 6.492 1.00 94.81 374 GLU A N 1
ATOM 3014 C CA . GLU A 1 374 ? 16.915 1.637 7.117 1.00 94.81 374 GLU A CA 1
ATOM 3015 C C . GLU A 1 374 ? 15.443 1.331 6.815 1.00 94.81 374 GLU A C 1
ATOM 3017 O O . GLU A 1 374 ? 14.604 2.234 6.716 1.00 94.81 374 GLU A O 1
ATOM 3022 N N . GLU A 1 375 ? 15.105 0.043 6.759 1.00 92.88 375 GLU A N 1
ATOM 3023 C CA . GLU A 1 375 ? 13.747 -0.420 6.471 1.00 92.88 375 GLU A CA 1
ATOM 3024 C C . GLU A 1 375 ? 12.695 0.210 7.396 1.00 92.88 375 GLU A C 1
ATOM 3026 O O . GLU A 1 375 ? 11.639 0.632 6.930 1.00 92.88 375 GLU A O 1
ATOM 3031 N N . ALA A 1 376 ? 12.989 0.357 8.691 1.00 94.69 376 ALA A N 1
ATOM 3032 C CA . ALA A 1 376 ? 12.081 0.996 9.642 1.00 94.69 376 ALA A CA 1
ATOM 3033 C C . ALA A 1 376 ? 11.735 2.449 9.257 1.00 94.69 376 ALA A C 1
ATOM 3035 O O . ALA A 1 376 ? 10.598 2.893 9.440 1.00 94.69 376 ALA A O 1
ATOM 3036 N N . ILE A 1 377 ? 12.694 3.188 8.691 1.00 96.31 377 ILE A N 1
ATOM 3037 C CA . ILE A 1 377 ? 12.484 4.558 8.215 1.00 96.31 377 ILE A CA 1
ATOM 3038 C C . ILE A 1 377 ? 11.651 4.546 6.928 1.00 96.31 377 ILE A C 1
ATOM 3040 O O . ILE A 1 377 ? 10.742 5.366 6.786 1.00 96.31 377 ILE A O 1
ATOM 3044 N N . VAL A 1 378 ? 11.915 3.607 6.017 1.00 95.94 378 VAL A N 1
ATOM 3045 C CA . VAL A 1 378 ? 11.140 3.439 4.777 1.00 95.94 378 VAL A CA 1
ATOM 3046 C C . VAL A 1 378 ? 9.692 3.041 5.079 1.00 95.94 378 VAL A C 1
ATOM 3048 O O . VAL A 1 378 ? 8.767 3.604 4.496 1.00 95.94 378 VAL A O 1
ATOM 3051 N N . LEU A 1 379 ? 9.465 2.148 6.045 1.00 96.81 379 LEU A N 1
ATOM 3052 C CA . LEU A 1 379 ? 8.132 1.797 6.537 1.00 96.81 379 LEU A CA 1
ATOM 3053 C C . LEU A 1 379 ? 7.408 3.016 7.109 1.00 96.81 379 LEU A C 1
ATOM 3055 O O . LEU A 1 379 ? 6.244 3.249 6.785 1.00 96.81 379 LEU A O 1
ATOM 3059 N N . GLU A 1 380 ? 8.090 3.840 7.912 1.00 97.38 380 GLU A N 1
ATOM 3060 C CA . GLU A 1 380 ? 7.519 5.101 8.389 1.00 97.38 380 GLU A CA 1
ATOM 3061 C C . GLU A 1 380 ? 7.133 6.009 7.213 1.00 97.38 380 GLU A C 1
ATOM 3063 O O . GLU A 1 380 ? 6.021 6.544 7.197 1.00 97.38 380 GLU A O 1
ATOM 3068 N N . MET A 1 381 ? 7.994 6.166 6.204 1.00 97.75 381 MET A N 1
ATOM 3069 C CA . MET A 1 381 ? 7.668 6.934 4.997 1.00 97.75 381 MET A CA 1
ATOM 3070 C C . MET A 1 381 ? 6.431 6.369 4.290 1.00 97.75 381 MET A C 1
ATOM 3072 O O . MET A 1 381 ? 5.531 7.143 3.961 1.00 97.75 381 MET A O 1
ATOM 3076 N N . ALA A 1 382 ? 6.341 5.046 4.131 1.00 97.62 382 ALA A N 1
ATOM 3077 C CA . ALA A 1 382 ? 5.219 4.370 3.487 1.00 97.62 382 ALA A CA 1
ATOM 3078 C C . ALA A 1 382 ? 3.899 4.612 4.237 1.00 97.62 382 ALA A C 1
ATOM 3080 O O . ALA A 1 382 ? 2.896 5.006 3.642 1.00 97.62 382 ALA A O 1
ATOM 3081 N N . ILE A 1 383 ? 3.905 4.501 5.566 1.00 98.06 383 ILE A N 1
ATOM 3082 C CA . ILE A 1 383 ? 2.719 4.740 6.408 1.00 98.06 383 ILE A CA 1
ATOM 3083 C C . ILE A 1 383 ? 2.269 6.201 6.326 1.00 98.06 383 ILE A C 1
ATOM 3085 O O . ILE A 1 383 ? 1.075 6.497 6.263 1.00 98.06 383 ILE A O 1
ATOM 3089 N N . ASN A 1 384 ? 3.218 7.137 6.301 1.00 97.69 384 ASN A N 1
ATOM 3090 C CA . ASN A 1 384 ? 2.903 8.551 6.121 1.00 97.69 384 ASN A CA 1
ATOM 3091 C C . ASN A 1 384 ? 2.414 8.839 4.689 1.00 97.69 384 ASN A C 1
ATOM 3093 O O . ASN A 1 384 ? 1.556 9.702 4.506 1.00 97.69 384 ASN A O 1
ATOM 3097 N N . SER A 1 385 ? 2.906 8.105 3.686 1.00 96.88 385 SER A N 1
ATOM 3098 C CA . SER A 1 385 ? 2.483 8.243 2.289 1.00 96.88 385 SER A CA 1
ATOM 3099 C C . SER A 1 385 ? 1.090 7.691 2.025 1.00 96.88 385 SER A C 1
ATOM 3101 O O . SER A 1 385 ? 0.365 8.277 1.228 1.00 96.88 385 SER A O 1
ATOM 3103 N N . TYR A 1 386 ? 0.669 6.665 2.764 1.00 97.44 386 TYR A N 1
ATOM 3104 C CA . TYR A 1 386 ? -0.691 6.144 2.687 1.00 97.44 386 TYR A CA 1
ATOM 3105 C C . TYR A 1 386 ? -1.726 7.232 3.024 1.00 97.44 386 TYR A C 1
ATOM 3107 O O . TYR A 1 386 ? -2.730 7.383 2.332 1.00 97.44 386 TYR A O 1
ATOM 3115 N N . ASN A 1 387 ? -1.422 8.069 4.025 1.00 96.38 387 ASN A N 1
ATOM 3116 C CA . ASN A 1 387 ? -2.278 9.181 4.440 1.00 96.38 387 ASN A CA 1
ATOM 3117 C C . ASN A 1 387 ? -2.080 10.464 3.603 1.00 96.38 387 ASN A C 1
ATOM 3119 O O . ASN A 1 387 ? -3.051 11.119 3.233 1.00 96.38 387 ASN A O 1
ATOM 3123 N N . ALA A 1 388 ? -0.831 10.858 3.324 1.00 94.25 388 ALA A N 1
ATOM 3124 C CA . ALA A 1 388 ? -0.502 12.150 2.700 1.00 94.25 388 ALA A CA 1
ATOM 3125 C C . ALA A 1 388 ? -0.255 12.085 1.179 1.00 94.25 388 ALA A C 1
ATOM 3127 O O . ALA A 1 388 ? -0.052 13.118 0.534 1.00 94.25 388 ALA A O 1
ATOM 3128 N N . GLY A 1 389 ? -0.236 10.882 0.611 1.00 92.56 389 GLY A N 1
ATOM 3129 C CA . GLY A 1 389 ? 0.191 10.585 -0.752 1.00 92.56 389 GLY A CA 1
ATOM 3130 C C . GLY A 1 389 ? 1.715 10.466 -0.905 1.00 92.56 389 GLY A C 1
ATOM 3131 O O . GLY A 1 389 ? 2.483 11.304 -0.419 1.00 92.56 389 GLY A O 1
ATOM 3132 N N . ARG A 1 390 ? 2.155 9.466 -1.682 1.00 91.38 390 ARG A N 1
ATOM 3133 C CA . ARG A 1 390 ? 3.558 9.200 -2.069 1.00 91.38 390 ARG A CA 1
ATOM 3134 C C . ARG A 1 390 ? 4.319 10.437 -2.540 1.00 91.38 390 ARG A C 1
ATOM 3136 O O . ARG A 1 390 ? 5.378 10.749 -2.003 1.00 91.38 390 ARG A O 1
ATOM 3143 N N . GLY A 1 391 ? 3.750 11.210 -3.466 1.00 87.62 391 GLY A N 1
ATOM 3144 C CA . GLY A 1 391 ? 4.394 12.426 -3.978 1.00 87.62 391 GLY A CA 1
ATOM 3145 C C . GLY A 1 391 ? 4.624 13.512 -2.917 1.00 87.62 391 GLY A C 1
ATOM 3146 O O . GLY A 1 391 ? 5.555 14.303 -3.046 1.00 87.62 391 GLY A O 1
ATOM 3147 N N . GLY A 1 392 ? 3.796 13.566 -1.868 1.00 89.56 392 GLY A N 1
ATOM 3148 C CA . GLY A 1 392 ? 3.997 14.476 -0.740 1.00 89.56 392 GLY A CA 1
ATOM 3149 C C . GLY A 1 392 ? 5.218 14.084 0.087 1.00 89.56 392 GLY A C 1
ATOM 3150 O O . GLY A 1 392 ? 6.067 14.930 0.355 1.00 89.56 392 GLY A O 1
ATOM 3151 N N . ILE A 1 393 ? 5.332 12.798 0.426 1.00 94.44 393 ILE A N 1
ATOM 3152 C CA . ILE A 1 393 ? 6.453 12.273 1.213 1.00 94.44 393 ILE A CA 1
ATOM 3153 C C . ILE A 1 393 ? 7.766 12.339 0.440 1.00 94.44 393 ILE A C 1
ATOM 3155 O O . ILE A 1 393 ? 8.735 12.851 0.991 1.00 94.44 393 ILE A O 1
ATOM 3159 N N . LEU A 1 394 ? 7.784 11.940 -0.837 1.00 90.12 394 LEU A N 1
ATOM 3160 C CA . LEU A 1 394 ? 8.966 12.067 -1.698 1.00 90.12 394 LEU A CA 1
ATOM 3161 C C . LEU A 1 394 ? 9.517 13.498 -1.672 1.00 90.12 394 LEU A C 1
ATOM 3163 O O . LEU A 1 394 ? 10.678 13.707 -1.340 1.00 90.12 394 LEU A O 1
ATOM 3167 N N . ARG A 1 395 ? 8.655 14.503 -1.895 1.00 90.38 395 ARG A N 1
ATOM 3168 C CA . ARG A 1 395 ? 9.073 15.911 -1.840 1.00 90.38 395 ARG A CA 1
ATOM 3169 C C . ARG A 1 395 ? 9.605 16.314 -0.468 1.00 90.38 395 ARG A C 1
ATOM 3171 O O . ARG A 1 395 ? 10.586 17.046 -0.413 1.00 90.38 395 ARG A O 1
ATOM 3178 N N . LEU A 1 396 ? 8.969 15.888 0.623 1.00 94.31 396 LEU A N 1
ATOM 3179 C CA . LEU A 1 396 ? 9.435 16.232 1.969 1.00 94.31 396 LEU A CA 1
ATOM 3180 C C . LEU A 1 396 ? 10.821 15.648 2.254 1.00 94.31 396 LEU A C 1
ATOM 3182 O O . LEU A 1 396 ? 11.665 16.356 2.798 1.00 94.31 396 LEU A O 1
ATOM 3186 N N . VAL A 1 397 ? 11.058 14.391 1.877 1.00 93.69 397 VAL A N 1
ATOM 3187 C CA . VAL A 1 397 ? 12.355 13.726 2.059 1.00 93.69 397 VAL A CA 1
ATOM 3188 C C . VAL A 1 397 ? 13.416 14.371 1.166 1.00 93.69 397 VAL A C 1
ATOM 3190 O O . VAL A 1 397 ? 14.477 14.727 1.665 1.00 93.69 397 VAL A O 1
ATOM 3193 N N . ASP A 1 398 ? 13.107 14.641 -0.103 1.00 88.56 398 ASP A N 1
ATOM 3194 C CA . ASP A 1 398 ? 14.041 15.290 -1.032 1.00 88.56 398 ASP A CA 1
ATOM 3195 C C . ASP A 1 398 ? 14.474 16.690 -0.562 1.00 88.56 398 ASP A C 1
ATOM 3197 O O . ASP A 1 398 ? 15.639 17.059 -0.696 1.00 88.56 398 ASP A O 1
ATOM 3201 N N . HIS A 1 399 ? 13.553 17.488 -0.004 1.00 93.81 399 HIS A N 1
ATOM 3202 C CA . HIS A 1 399 ? 13.850 18.868 0.409 1.00 93.81 399 HIS A CA 1
ATOM 3203 C C . HIS A 1 399 ? 14.470 18.972 1.806 1.00 93.81 399 HIS A C 1
ATOM 3205 O O . HIS A 1 399 ? 15.174 19.943 2.087 1.00 93.81 399 HIS A O 1
ATOM 3211 N N . HIS A 1 400 ? 14.177 18.028 2.703 1.00 95.44 400 HIS A N 1
ATOM 3212 C CA . HIS A 1 400 ? 14.536 18.145 4.120 1.00 95.44 400 HIS A CA 1
ATOM 3213 C C . HIS A 1 400 ? 15.441 17.021 4.639 1.00 95.44 400 HIS A C 1
ATOM 3215 O O . HIS A 1 400 ? 15.838 17.081 5.807 1.00 95.44 400 HIS A O 1
ATOM 3221 N N . GLY A 1 401 ? 15.765 16.017 3.816 1.00 93.00 401 GLY A N 1
ATOM 3222 C CA . GLY A 1 401 ? 16.538 14.841 4.218 1.00 93.00 401 GLY A CA 1
ATOM 3223 C C . GLY A 1 401 ? 15.960 14.217 5.486 1.00 93.00 401 GLY A C 1
ATOM 3224 O O . GLY A 1 401 ? 14.745 14.134 5.651 1.00 93.00 401 GLY A O 1
ATOM 3225 N N . ASP A 1 402 ? 16.817 13.893 6.450 1.00 92.44 402 ASP A N 1
ATOM 3226 C CA . ASP A 1 402 ? 16.438 13.273 7.731 1.00 92.44 402 ASP A CA 1
ATOM 3227 C C . ASP A 1 402 ? 15.466 14.122 8.572 1.00 92.44 402 ASP A C 1
ATOM 3229 O O . ASP A 1 402 ? 14.731 13.606 9.423 1.00 92.44 402 ASP A O 1
ATOM 3233 N N . GLY A 1 403 ? 15.424 15.434 8.316 1.00 94.06 403 GLY A N 1
ATOM 3234 C CA . GLY A 1 403 ? 14.543 16.391 8.981 1.00 94.06 403 GLY A CA 1
ATOM 3235 C C . GLY A 1 403 ? 13.084 16.355 8.516 1.00 94.06 403 GLY A C 1
ATOM 3236 O O . GLY A 1 403 ? 12.255 17.043 9.117 1.00 94.06 403 GLY A O 1
ATOM 3237 N N . TRP A 1 404 ? 12.743 15.562 7.492 1.00 96.06 404 TRP A N 1
ATOM 3238 C CA . TRP A 1 404 ? 11.423 15.546 6.840 1.00 96.06 404 TRP A CA 1
ATOM 3239 C C . TRP A 1 404 ? 10.238 15.369 7.803 1.00 96.06 404 TRP A C 1
ATOM 3241 O O . TRP A 1 404 ? 9.178 15.967 7.607 1.00 96.06 404 TRP A O 1
ATOM 3251 N N . ARG A 1 405 ? 10.425 14.622 8.900 1.00 95.50 405 ARG A N 1
ATOM 3252 C CA . ARG A 1 405 ? 9.392 14.359 9.922 1.00 95.50 405 ARG A CA 1
ATOM 3253 C C . ARG A 1 405 ? 8.805 15.631 10.536 1.00 95.50 405 ARG A C 1
ATOM 3255 O O . ARG A 1 405 ? 7.626 15.648 10.883 1.00 95.50 405 ARG A O 1
ATOM 3262 N N . LYS A 1 406 ? 9.610 16.694 10.660 1.00 95.19 406 LYS A N 1
ATOM 3263 C CA . LYS A 1 406 ? 9.199 17.984 11.249 1.00 95.19 406 LYS A CA 1
ATOM 3264 C C . LYS A 1 406 ? 8.239 18.769 10.353 1.00 95.19 406 LYS A C 1
ATOM 3266 O O . LYS A 1 406 ? 7.530 19.640 10.843 1.00 95.19 406 LYS A O 1
ATOM 3271 N N . TYR A 1 407 ? 8.214 18.452 9.060 1.00 93.62 407 TYR A N 1
ATOM 3272 C CA . TYR A 1 407 ? 7.463 19.177 8.035 1.00 93.62 407 TYR A CA 1
ATOM 3273 C C . TYR A 1 407 ? 6.201 18.433 7.580 1.00 93.62 407 TYR A C 1
ATOM 3275 O O . TYR A 1 407 ? 5.537 18.846 6.630 1.00 93.62 407 TYR A O 1
ATOM 3283 N N . ARG A 1 408 ? 5.842 17.339 8.264 1.00 93.00 408 ARG A N 1
ATOM 3284 C CA . ARG A 1 408 ? 4.608 16.596 7.999 1.00 93.00 408 ARG A CA 1
ATOM 3285 C C . ARG A 1 408 ? 3.374 17.433 8.314 1.00 93.00 408 ARG A C 1
ATOM 3287 O O . ARG A 1 408 ? 3.350 18.207 9.272 1.00 93.00 408 ARG A O 1
ATOM 3294 N N . TYR A 1 409 ? 2.304 17.208 7.555 1.00 93.50 409 TYR A N 1
ATOM 3295 C CA . TYR A 1 409 ? 1.002 17.773 7.886 1.00 93.50 409 TYR A CA 1
ATOM 3296 C C . TYR A 1 409 ? 0.532 17.282 9.260 1.00 93.50 409 TYR A C 1
ATOM 3298 O O . TYR A 1 409 ? 0.782 16.143 9.661 1.00 93.50 409 TYR A O 1
ATOM 3306 N N . LYS A 1 410 ? -0.199 18.141 9.981 1.00 95.94 410 LYS A N 1
ATOM 3307 C CA . LYS A 1 410 ? -0.717 17.825 11.321 1.00 95.94 410 LYS A CA 1
ATOM 3308 C C . LYS A 1 410 ? -1.570 16.553 11.329 1.00 95.94 410 LYS A C 1
ATOM 3310 O O . LYS A 1 410 ? -1.465 15.762 12.259 1.00 95.94 410 LYS A O 1
ATOM 3315 N N . GLU A 1 411 ? -2.398 16.359 10.304 1.00 95.25 411 GLU A N 1
ATOM 3316 C CA . GLU A 1 411 ? -3.214 15.151 10.146 1.00 95.25 411 GLU A CA 1
ATOM 3317 C C . GLU A 1 411 ? -2.348 13.896 10.012 1.00 95.25 411 GLU A C 1
ATOM 3319 O O . GLU A 1 411 ? -2.555 12.938 10.748 1.00 95.25 411 GLU A O 1
ATOM 3324 N N . THR A 1 412 ? -1.307 13.946 9.183 1.00 96.00 412 THR A N 1
ATOM 3325 C CA . THR A 1 412 ? -0.357 12.845 8.995 1.00 96.00 412 THR A CA 1
ATOM 3326 C C . THR A 1 412 ? 0.401 12.516 10.282 1.00 96.00 412 THR A C 1
ATOM 3328 O O . THR A 1 412 ? 0.570 11.348 10.620 1.00 96.00 412 THR A O 1
ATOM 3331 N N . GLN A 1 413 ? 0.780 13.524 11.076 1.00 96.31 413 GLN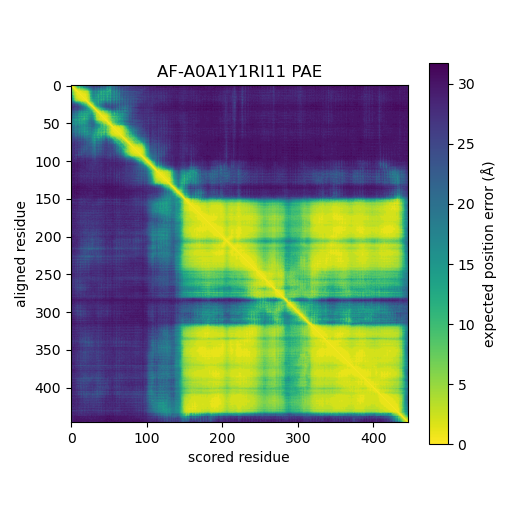 A N 1
ATOM 3332 C CA . GLN A 1 413 ? 1.374 13.295 12.398 1.00 96.31 413 GLN A CA 1
ATOM 3333 C C . GLN A 1 413 ? 0.386 12.636 13.377 1.00 96.31 413 GLN A C 1
ATOM 3335 O O . GLN A 1 413 ? 0.774 11.765 14.155 1.00 96.31 413 GLN A O 1
ATOM 3340 N N . ILE A 1 414 ? -0.893 13.029 13.355 1.00 96.50 414 ILE A N 1
ATOM 3341 C CA . ILE A 1 414 ? -1.938 12.391 14.172 1.00 96.50 414 ILE A CA 1
ATOM 3342 C C . ILE A 1 414 ? -2.150 10.941 13.726 1.00 96.50 414 ILE A C 1
ATOM 3344 O O . ILE A 1 414 ? -2.234 10.056 14.578 1.00 96.50 414 ILE A O 1
ATOM 3348 N N . HIS A 1 415 ? -2.203 10.695 12.417 1.00 97.31 415 HIS A N 1
ATOM 3349 C CA . HIS A 1 415 ? -2.310 9.361 11.835 1.00 97.31 415 HIS A CA 1
ATOM 3350 C C . HIS A 1 415 ? -1.138 8.469 12.277 1.00 97.31 415 HIS A C 1
ATOM 3352 O O . HIS A 1 415 ? -1.355 7.390 12.823 1.00 97.31 415 HIS A O 1
ATOM 3358 N N . TRP A 1 416 ? 0.097 8.971 12.183 1.00 97.25 416 TRP A N 1
ATOM 3359 C CA . TRP A 1 416 ? 1.301 8.285 12.660 1.00 97.25 416 TRP A CA 1
ATOM 3360 C C . TRP A 1 416 ? 1.250 7.938 14.157 1.00 97.25 416 TRP A C 1
ATOM 3362 O O . TRP A 1 416 ? 1.614 6.836 14.569 1.00 97.25 416 TRP A O 1
ATOM 3372 N N . ASN A 1 417 ? 0.755 8.851 14.994 1.00 97.31 417 ASN A N 1
ATOM 3373 C CA . ASN A 1 417 ? 0.607 8.589 16.427 1.00 97.31 417 ASN A CA 1
ATOM 3374 C C . ASN A 1 417 ? -0.429 7.484 16.704 1.00 97.31 417 ASN A C 1
ATOM 3376 O O . ASN A 1 417 ? -0.211 6.651 17.583 1.00 97.31 417 ASN A O 1
ATOM 3380 N N . ARG A 1 418 ? -1.542 7.457 15.954 1.00 97.31 418 ARG A N 1
ATOM 3381 C CA . ARG A 1 418 ? -2.559 6.395 16.053 1.00 97.31 418 ARG A CA 1
ATOM 3382 C C . ARG A 1 418 ? -2.001 5.048 15.619 1.00 97.31 418 ARG A C 1
ATOM 3384 O O . ARG A 1 418 ? -2.196 4.070 16.334 1.00 97.31 418 ARG A O 1
ATOM 3391 N N . PHE A 1 419 ? -1.267 5.025 14.509 1.00 98.25 419 PHE A N 1
ATOM 3392 C CA . PHE A 1 419 ? -0.572 3.840 14.024 1.00 98.25 419 PHE A CA 1
ATOM 3393 C C . PHE A 1 419 ? 0.347 3.253 15.104 1.00 98.25 419 PHE A C 1
ATOM 3395 O O . PHE A 1 419 ? 0.193 2.093 15.474 1.00 98.25 419 PHE A O 1
ATOM 3402 N N . ASN A 1 420 ? 1.241 4.061 15.686 1.00 97.88 420 ASN A N 1
ATOM 3403 C CA . ASN A 1 420 ? 2.173 3.580 16.712 1.00 97.88 420 ASN A CA 1
ATOM 3404 C C . ASN A 1 420 ? 1.460 3.080 17.971 1.00 97.88 420 ASN A C 1
ATOM 3406 O O . ASN A 1 420 ? 1.838 2.055 18.538 1.00 97.88 420 ASN A O 1
ATOM 3410 N N . ALA A 1 421 ? 0.410 3.780 18.407 1.00 96.81 421 ALA A N 1
ATOM 3411 C CA . ALA A 1 421 ? -0.391 3.341 19.543 1.00 96.81 421 ALA A CA 1
ATOM 3412 C C . ALA A 1 421 ? -1.058 1.979 19.276 1.00 96.81 421 ALA A C 1
ATOM 3414 O O . ALA A 1 421 ? -1.060 1.114 20.156 1.00 96.81 421 ALA A O 1
ATOM 3415 N N . ALA A 1 422 ? -1.583 1.772 18.066 1.00 97.25 422 ALA A N 1
ATOM 3416 C CA . ALA A 1 422 ? -2.191 0.514 17.646 1.00 97.25 422 ALA A CA 1
ATOM 3417 C C . ALA A 1 422 ? -1.160 -0.614 17.551 1.00 97.25 422 ALA A C 1
ATOM 3419 O O . ALA A 1 422 ? -1.375 -1.678 18.123 1.00 97.25 422 ALA A O 1
ATOM 3420 N N . LEU A 1 423 ? -0.018 -0.362 16.906 1.00 97.56 423 LEU A N 1
ATOM 3421 C CA . LEU A 1 423 ? 1.066 -1.331 16.754 1.00 97.56 423 LEU A CA 1
ATOM 3422 C C . LEU A 1 423 ? 1.582 -1.816 18.114 1.00 97.56 423 LEU A C 1
ATOM 3424 O O . LEU A 1 423 ? 1.668 -3.018 18.357 1.00 97.56 423 LEU A O 1
ATOM 3428 N N . ASN A 1 424 ? 1.855 -0.888 19.034 1.00 96.75 424 ASN A N 1
ATOM 3429 C CA . ASN A 1 424 ? 2.298 -1.223 20.387 1.00 96.75 424 ASN A CA 1
ATOM 3430 C C . ASN A 1 424 ? 1.235 -2.018 21.154 1.00 96.75 424 ASN A C 1
ATOM 3432 O O . ASN A 1 424 ? 1.562 -2.971 21.863 1.00 96.75 424 ASN A O 1
ATOM 3436 N N . SER A 1 425 ? -0.043 -1.660 20.992 1.00 95.88 425 SER A N 1
ATOM 3437 C CA . SER A 1 425 ? -1.149 -2.389 21.616 1.00 95.88 425 SER A CA 1
ATOM 3438 C C . SER A 1 425 ? -1.266 -3.811 21.062 1.00 95.88 425 SER A C 1
ATOM 3440 O O . SER A 1 425 ? -1.414 -4.741 21.844 1.00 95.88 425 SER A O 1
ATOM 3442 N N . LEU A 1 426 ? -1.140 -4.009 19.744 1.00 95.38 426 LEU A N 1
ATOM 3443 C CA . LEU A 1 426 ? -1.178 -5.334 19.110 1.00 95.38 426 LEU A CA 1
ATOM 3444 C C . LEU A 1 426 ? -0.051 -6.241 19.617 1.00 95.38 426 LEU A C 1
ATOM 3446 O O . LEU A 1 426 ? -0.322 -7.370 20.022 1.00 95.38 426 LEU A O 1
ATOM 3450 N N . LYS A 1 427 ? 1.180 -5.721 19.688 1.00 94.12 427 LYS A N 1
ATOM 3451 C CA . LYS A 1 427 ? 2.333 -6.446 20.248 1.00 94.12 427 LYS A CA 1
ATOM 3452 C C . LYS A 1 427 ? 2.133 -6.790 21.727 1.00 94.12 427 LYS A C 1
ATOM 3454 O O . LYS A 1 427 ? 2.418 -7.904 22.157 1.00 94.12 427 LYS A O 1
ATOM 3459 N N . THR A 1 428 ? 1.577 -5.862 22.505 1.00 94.00 428 THR A N 1
ATOM 3460 C CA . THR A 1 428 ? 1.282 -6.089 23.930 1.00 94.00 428 THR A CA 1
ATOM 3461 C C . THR A 1 428 ? 0.190 -7.145 24.123 1.00 94.00 428 THR A C 1
ATOM 3463 O O . THR A 1 428 ? 0.296 -7.996 25.006 1.00 94.00 428 THR A O 1
ATOM 3466 N N . ILE A 1 429 ? -0.857 -7.116 23.293 1.00 92.69 429 ILE A N 1
ATOM 3467 C CA . ILE A 1 429 ? -1.918 -8.129 23.283 1.00 92.69 429 ILE A CA 1
ATOM 3468 C C . ILE A 1 429 ? -1.317 -9.503 22.996 1.00 92.69 429 ILE A C 1
ATOM 3470 O O . ILE A 1 429 ? -1.592 -10.442 23.737 1.00 92.69 429 ILE A O 1
ATOM 3474 N N . GLU A 1 430 ? -0.476 -9.620 21.965 1.00 90.94 430 GLU A N 1
ATOM 3475 C CA . GLU A 1 430 ? 0.190 -10.879 21.630 1.00 90.94 430 GLU A CA 1
ATOM 3476 C C . G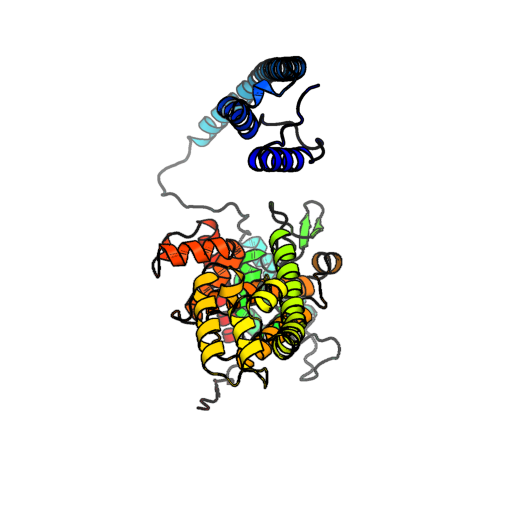LU A 1 430 ? 0.982 -11.422 22.827 1.00 90.94 430 GLU A C 1
ATOM 3478 O O . GLU A 1 430 ? 0.749 -12.550 23.256 1.00 90.94 430 GLU A O 1
ATOM 3483 N N . GLN A 1 431 ? 1.833 -10.592 23.438 1.00 90.44 431 GLN A N 1
ATOM 3484 C CA . GLN A 1 431 ? 2.622 -10.966 24.614 1.00 90.44 431 GLN A CA 1
ATOM 3485 C C . GLN A 1 431 ? 1.753 -11.425 25.796 1.00 90.44 431 GLN A C 1
ATOM 3487 O O . GLN A 1 431 ? 2.066 -12.426 26.435 1.00 90.44 431 GLN A O 1
ATOM 3492 N N . LYS A 1 432 ? 0.643 -10.732 26.086 1.00 89.44 432 LYS A N 1
ATOM 3493 C CA . LYS A 1 432 ? -0.268 -11.081 27.197 1.00 89.44 432 LYS A CA 1
ATOM 3494 C C . LYS A 1 432 ? -1.025 -12.390 26.978 1.00 89.44 432 LYS A C 1
ATOM 3496 O O . LYS A 1 432 ? -1.407 -13.037 27.960 1.00 89.44 432 LYS A O 1
ATOM 3501 N N . LEU A 1 433 ? -1.283 -12.731 25.716 1.00 87.25 433 LEU A N 1
ATOM 3502 C CA . LEU A 1 433 ? -2.009 -13.933 25.316 1.00 87.25 433 LEU A CA 1
ATOM 3503 C C . LEU A 1 433 ? -1.095 -15.155 25.132 1.00 87.25 433 LEU A C 1
ATOM 3505 O O . LEU A 1 433 ? -1.618 -16.268 25.086 1.00 87.25 433 LEU A O 1
ATOM 3509 N N . ARG A 1 434 ? 0.236 -14.985 25.075 1.00 83.75 434 ARG A N 1
ATOM 3510 C CA . ARG A 1 434 ? 1.187 -16.110 25.124 1.00 83.75 434 ARG A CA 1
ATOM 3511 C C . ARG A 1 434 ? 1.024 -16.878 26.442 1.00 83.75 434 ARG A C 1
ATOM 3513 O O . ARG A 1 434 ? 0.895 -16.289 27.521 1.00 83.75 434 ARG A O 1
ATOM 3520 N N . LEU A 1 435 ? 1.000 -18.209 26.357 1.00 72.94 435 LEU A N 1
ATOM 3521 C CA . LEU A 1 435 ? 0.873 -19.069 27.534 1.00 72.94 435 LEU A CA 1
ATOM 3522 C C . LEU A 1 435 ? 2.171 -19.038 28.363 1.00 72.94 435 LEU A C 1
ATOM 3524 O O . LEU A 1 435 ? 3.261 -19.033 27.785 1.00 72.94 435 LEU A O 1
ATOM 3528 N N . PRO A 1 436 ? 2.092 -19.059 29.709 1.00 63.03 436 PRO A N 1
ATOM 3529 C CA . PRO A 1 436 ? 3.276 -19.224 30.549 1.00 63.03 436 PRO A CA 1
ATOM 3530 C C . PRO A 1 436 ? 3.995 -20.530 30.178 1.00 63.03 436 PRO A C 1
ATOM 3532 O O . PRO A 1 436 ? 3.370 -21.587 30.182 1.00 63.03 436 PRO A O 1
ATOM 3535 N N . GLY A 1 437 ? 5.284 -20.457 29.839 1.00 63.91 437 GLY A N 1
ATOM 3536 C CA . GLY A 1 437 ? 6.080 -21.614 29.401 1.00 63.91 437 GLY A CA 1
ATOM 3537 C C . GLY A 1 437 ? 6.308 -21.706 27.889 1.00 63.91 437 GLY A C 1
ATOM 3538 O O . GLY A 1 437 ? 7.184 -22.447 27.461 1.00 63.91 437 GLY A O 1
ATOM 3539 N N . GLN A 1 438 ? 5.624 -20.889 27.082 1.00 56.97 438 GLN A N 1
ATOM 3540 C CA . GLN A 1 438 ? 6.064 -20.579 25.717 1.00 56.97 438 GLN A CA 1
ATOM 3541 C C . GLN A 1 438 ? 7.110 -19.457 25.772 1.00 56.97 438 GLN A C 1
ATOM 3543 O O . GLN A 1 438 ? 6.908 -18.364 25.245 1.00 56.97 438 GLN A O 1
ATOM 3548 N N . SER A 1 439 ? 8.208 -19.687 26.500 1.00 47.72 439 SER A N 1
ATOM 3549 C CA . SER A 1 439 ? 9.397 -18.853 26.345 1.00 47.72 439 SER A CA 1
ATOM 3550 C C . SER A 1 439 ? 9.947 -19.072 24.944 1.00 47.72 439 SER A C 1
ATOM 3552 O O . SER A 1 439 ? 9.935 -20.192 24.437 1.00 47.72 439 SER A O 1
ATOM 3554 N N . GLU A 1 440 ? 10.405 -17.989 24.335 1.00 48.91 440 GLU A N 1
ATOM 3555 C CA . GLU A 1 440 ? 11.043 -17.947 23.030 1.00 48.91 440 GLU A CA 1
ATOM 3556 C C . GLU A 1 440 ? 12.187 -18.970 22.938 1.00 48.91 440 GLU A C 1
ATOM 3558 O O . GLU A 1 440 ? 13.345 -18.644 23.156 1.00 48.91 440 GLU A O 1
ATOM 3563 N N . ASN A 1 441 ? 11.885 -20.186 22.477 1.00 43.03 441 ASN A N 1
ATOM 3564 C CA . ASN A 1 441 ? 12.772 -20.868 21.539 1.00 43.03 441 ASN A CA 1
ATOM 3565 C C . ASN A 1 441 ? 12.648 -20.127 20.198 1.00 43.03 441 ASN A C 1
ATOM 3567 O O . ASN A 1 441 ? 12.233 -20.689 19.186 1.00 43.03 441 ASN A O 1
ATOM 3571 N N . VAL A 1 442 ? 12.935 -18.820 20.212 1.00 43.97 442 VAL A N 1
ATOM 3572 C CA . VAL A 1 442 ? 13.344 -18.110 19.012 1.00 43.97 442 VAL A CA 1
ATOM 3573 C C . VAL A 1 442 ? 14.712 -18.687 18.745 1.00 43.97 442 VAL A C 1
ATOM 3575 O O . VAL A 1 442 ? 15.700 -18.378 19.403 1.00 43.97 442 VAL A O 1
ATOM 3578 N N . VAL A 1 443 ? 14.681 -19.658 17.850 1.00 40.50 443 VAL A N 1
ATOM 3579 C CA . VAL A 1 443 ? 15.814 -20.170 17.120 1.00 40.50 443 VAL A CA 1
ATOM 3580 C C . VAL A 1 443 ? 16.622 -18.957 16.653 1.00 40.50 443 VAL A C 1
ATOM 3582 O O . VAL A 1 443 ? 16.267 -18.294 15.683 1.00 40.50 443 VAL A O 1
ATOM 3585 N N . ALA A 1 444 ? 17.681 -18.642 17.394 1.00 36.00 444 ALA A N 1
ATOM 3586 C CA . ALA A 1 444 ? 18.853 -18.007 16.833 1.00 36.00 444 ALA A CA 1
ATOM 3587 C C . ALA A 1 444 ? 19.463 -19.049 15.889 1.00 36.00 444 ALA A C 1
ATOM 3589 O O . ALA A 1 444 ? 20.301 -19.841 16.304 1.00 36.00 444 ALA A O 1
ATOM 3590 N N . ASN A 1 445 ? 18.942 -19.132 14.667 1.00 34.19 445 ASN A N 1
ATOM 3591 C CA . ASN A 1 445 ? 19.676 -19.726 13.561 1.00 34.19 445 ASN A CA 1
ATOM 3592 C C . ASN A 1 445 ? 20.163 -18.553 12.723 1.00 34.19 445 ASN A C 1
ATOM 3594 O O . ASN A 1 445 ? 19.347 -17.890 12.084 1.00 34.19 445 ASN A O 1
ATOM 3598 N N . ASP A 1 446 ? 21.460 -18.299 12.890 1.00 32.97 446 ASP A N 1
ATOM 3599 C CA . ASP A 1 446 ? 22.452 -17.781 11.939 1.00 32.97 446 ASP A CA 1
ATOM 3600 C C . ASP A 1 446 ? 21.965 -17.028 10.693 1.00 32.97 446 ASP A C 1
ATOM 3602 O O . ASP A 1 446 ? 21.280 -17.633 9.832 1.00 32.97 446 ASP A O 1
#

Nearest PDB structures (foldseek):
  6n4n-assembly2_C  TM=1.872E-01  e=2.644E+00  synthetic construct
  7udm-assembly1_A  TM=1.571E-01  e=1.957E+00  synthetic construct
  6n4n-assembly1_F  TM=2.191E-01  e=7.745E+00  synthetic construct

Radius of gyration: 29.58 Å; Cα contacts (8 Å, |Δi|>4): 338; chains: 1; bounding box: 64×72×83 Å

Secondary structure (DSSP, 8-state):
----PPPPHHHHHHHHHHHHHH-S-S-S------HHHHHHHHHHHHTTGGGGS-HHHHHHHHHHHHHHHHHHHHHHHHHHHHHHHHHHHHHHHHTT-----------SS----HHHHHHHHHHHHHHHHHH------S---TT-------HHHHTTS-HHHHHHHHHHGGGHHHHHHHHHHHSS-HHHHHHHHHHHHTT-SEEE-TTS-EEE-B-TT--BTTTTB-HHHHHHHHHHHHHHHHHHHHHHHHHHHHHHH--HHHHHHHTTTS-HHHHHHHHHTSTT---HHHHHHHTTHHHHTTT-HHHHTTTT--SHHHHHHHHHHHHHHHHHHHTSSS--HHHHHH-HHHHHHHHHHHHHHHHHHHHHH-TTS-HHHHHHHHHHHHHH-HHHHHHHHHHHGGGGGGGS-HHHHHHHHHHHHHHHHHHHHHHHHSPTT---------

Foldseek 3Di:
DDDPDDPPVVVVVVVVVVCVVPPDDPPDDPDDPDPVVVVVVVVCVVVVVVVVDDPVVVVVVVVVVVVVVVVVVVVCVVPVVVVVVVVVVVVVVPVPDDDDDDDDPDDPDPPQPPVNLVVVVVVVVVVCVVPPPPDDPDDPPPVNDDDDLPVVLLVVADSVLNLLCVLCVVCVVLLVVLCVLLVDHSLLLSLLLCLVPVSFQWDADPVRDTDGDADPQRQGGSLRHHPVLQVVLLVLLVLLVVLLVLLVVLLVVCVPPVDVVVSCVSCPPNALLQSLLSLVPRPPNPDPVSNVVSVCRCVVCVPPLNCLLCQQPNHSVCSNVVSVSLSVLLCVLCVHSHHDPVCCNVPSSSVSSNSSNSLSSLLSSQCSNCVVDDSVVSSLLSSLCSVVNSVVSSVLCVVQPVHSVVVRDPSSVSSSVSSVVSSVSVVVSVVSSDDPPPDDPVPPDD

pLDDT: mean 70.48, std 24.13, range [28.05, 98.69]